Protein AF-0000000069086839 (afdb_homodimer)

Secondary structure (DSSP, 8-state):
----GGG-HHHHHHHHHHHHHHHHHHHTTT-HHHHHHHHHHHHHHHHHHHHHHHHTT---HHHHHHHHHHHHHHHHHHHHHHHHH-GGGHHHHHHHHHHHHHHHHHHHHHHHHHSSS------GGGSHHHHHHHH-HHHHHHHHHHHHHHHHHHHHHHH---SEETTEEHHHHHHHHHHHHHHHHHHHHHHHHHHHHHHHHHHHHHHHHHHHH-/----GGG-HHHHHHHHHHHHHHHHHHHTTT-HHHHHHHHHHHHHHHHHHHHHHHHTT---HHHHHHHHHHHHHHHHHHHHHHHHH-GGGHHHHHHHHHHHHHHHHHHHHHHHHHSSS------GGGSHHHHHHHH-HHHHHHHHHHHHHHHHHHHHHHH---SEETTEEHHHHHHHHHHHHHHHHHHHHHHHHHHHHHHHHHHHHHHHHHHHH-

Foldseek 3Di:
DPDDLCPQPLNVLLVQLLVLLVQLLVCLVPHLVSNVVSNVVSVVSLVVSVVSCVVVVSDDPVSVVSSVVSLLVSLLSLLVSVCVLCVVCNVVSVVLSCLSVLLVVLLVVLVVVQPDDDPPCPDLVVDVVVVVCVVDVVNVVLLSVLLSLLSSLSSVVSPPQDDDDPNGRPSVVSNVVSVVSNVVVSVVSVSSNVSSVVSVVVVVVVVVVVVVVD/DPDDLCPQPLNVLLVQLLVLLVQLLVCLVPHLVSNVVSNVVSVVSLVVSVVSCVVVVSDDPVSVVSSVVSLLVSLLSLLVSVCVLCVVCNVVSVVLSCLSVLLVVLLVVLVVVQPDDDPPCPDLVVDVVLVVCVVDVVNVVLLSVLLSLLSSLSSVVSPPQDDDDPNGRPSVVSNVVSVVSNVVVSVVSVSSNVSSVVSVVVVVVVVVVVVVVD

Sequence (428 aa):
MAENVFLFIPNIVDYLRVITAFVSFYYLPTDPWSASFWYLLSGFLDAIDGHLARMLDQSSKLGGMLDMLIDRCATMCLMAALCHFYPKYMLFFQFSMALDITSHWFHVQSSLMKGGESHKKLDLSANPVLRHYYHNRIILFIMCSANELFFCMLYLTYFTPGPTFLGVGIFQAILYVSAPLSFIKAGISVLQLIAACNNIAVIDQSDREARKAKMAENVFLFIPNIVDYLRVITAFVSFYYLPTDPWSASFWYLLSGFLDAIDGHLARMLDQSSKLGGMLDMLIDRCATMCLMAALCHFYPKYMLFFQFSMALDITSHWFHVQSSLMKGGESHKKLDLSANPVLRHYYHNRIILFIMCSANELFFCMLYLTYFTPGPTFLGVGIFQAILYVSAPLSFIKAGISVLQLIAACNNIAVIDQSDREARKAK

Organism: Magallana gigas (NCBI:txid29159)

Radius of gyration: 22.27 Å; Cα contacts (8 Å, |Δi|>4): 476; chains: 2; bounding box: 59×62×54 Å

Solvent-accessible surface area (backbone atoms only — not comparable to full-atom values): 21968 Å² total; per-residue (Å²): 128,85,75,59,66,80,69,32,65,33,37,48,38,49,54,50,24,54,54,31,37,51,55,10,52,65,24,54,88,79,33,62,65,62,14,48,51,29,39,49,47,21,54,52,39,53,59,47,23,57,52,43,16,64,75,66,71,56,73,42,64,51,46,53,50,50,52,55,47,49,55,52,41,51,53,40,41,52,38,24,52,41,23,42,77,38,57,91,50,29,56,58,41,42,49,51,44,41,46,54,53,50,18,51,50,40,38,54,52,37,56,57,64,51,75,45,88,75,74,84,70,74,53,63,61,72,39,67,66,54,33,52,43,70,67,33,64,65,58,41,47,50,36,54,50,25,36,51,45,24,57,52,25,55,56,46,39,73,80,40,42,52,67,69,54,96,85,40,20,49,34,47,52,53,25,62,64,16,42,62,42,29,53,49,45,51,52,51,38,51,52,43,30,52,42,20,50,51,45,34,39,52,51,40,49,52,53,52,54,55,61,68,73,104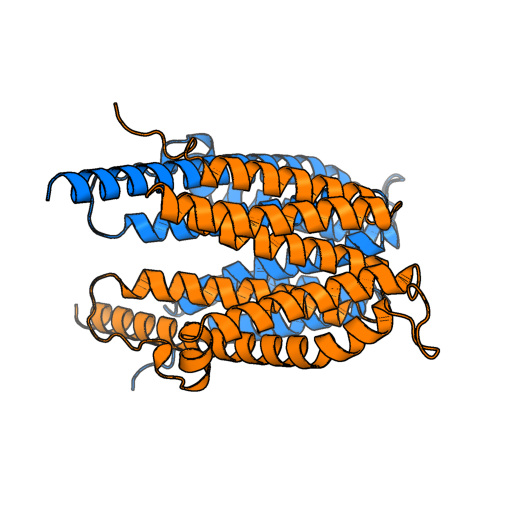,129,87,77,58,65,80,69,32,65,33,38,49,40,48,54,49,25,55,52,31,38,52,55,11,50,65,24,54,87,79,33,63,66,62,13,48,50,29,40,49,49,22,54,53,39,54,58,47,24,56,51,44,15,63,75,66,70,57,74,42,65,53,46,52,49,49,52,55,48,50,56,52,41,52,53,40,42,51,40,24,51,42,24,44,77,38,57,91,48,29,55,58,40,41,49,52,43,42,47,55,53,49,21,50,50,40,37,54,53,36,57,58,63,53,75,48,87,73,77,84,71,74,54,64,62,73,40,65,65,54,34,54,43,70,68,34,63,65,58,42,48,53,36,54,49,24,35,52,46,25,57,51,26,55,55,47,40,73,79,40,43,51,67,68,55,97,86,39,21,49,33,48,51,50,26,62,64,18,41,63,44,28,52,49,44,52,52,50,40,51,52,42,30,54,41,22,50,52,45,34,41,52,51,39,49,53,53,51,53,55,60,68,74,103

pLDDT: mean 90.42, std 11.8, range [40.47, 98.69]

Nearest PDB structures (foldseek):
  7drk-assembly1_B  TM=6.584E-01  e=2.102E-03  Staphylococcus aureus subsp. aureus N315
  4mnd-assembly1_A-2  TM=6.240E-01  e=7.499E-03  Archaeoglobus fulgidus
  4q7c-assembly1_B  TM=4.450E-01  e=1.450E-02  Archaeoglobus fulgidus DSM 4304
  4o6m-assembly1_A  TM=4.441E-01  e=3.549E-02  Archaeoglobus fulgidus DSM 4304
  4q7c-assembly1_A  TM=4.444E-01  e=8.287E-02  Archaeoglobus fulgidus DSM 4304

InterPro domains:
  IPR000462 CDP-alcohol phosphatidyltransferase [PF01066] (8-96)
  IPR014387 CDP-diacylglycerol-inositol 3-phosphatidyltransferase, eukaryote [PIRSF000848] (3-211)
  IPR043130 CDP-alcohol phosphatidyltransferase, transmembrane domain [G3DSA:1.20.120.1760] (5-177)
  IPR048254 CDP-alcohol phosphatidyltransferase, conserved site [PS00379] (49-71)

Structure (mmCIF, N/CA/C/O backbone):
data_AF-0000000069086839-model_v1
#
loop_
_entity.id
_entity.type
_entity.pdbx_description
1 polymer 'CDP-diacylglycerol--inositol 3-phosphatidyltransferase'
#
loop_
_atom_site.group_PDB
_atom_site.id
_atom_site.type_symbol
_atom_site.label_atom_id
_atom_site.label_alt_id
_atom_site.label_comp_id
_atom_site.label_asym_id
_atom_site.label_entity_id
_atom_site.label_seq_id
_atom_site.pdbx_PDB_ins_code
_atom_site.Cartn_x
_atom_site.Cartn_y
_atom_site.Cartn_z
_atom_site.occupancy
_atom_site.B_iso_or_equiv
_atom_site.auth_seq_id
_atom_site.auth_comp_id
_atom_site.auth_asym_id
_atom_site.auth_atom_id
_atom_site.pdbx_PDB_model_num
ATOM 1 N N . MET A 1 1 ? -15.445 10.07 32.031 1 46.34 1 MET A N 1
ATOM 2 C CA . MET A 1 1 ? -14.367 9.109 31.828 1 46.34 1 MET A CA 1
ATOM 3 C C . MET A 1 1 ? -13.859 9.195 30.391 1 46.34 1 MET A C 1
ATOM 5 O O . MET A 1 1 ? -14.648 9.391 29.453 1 46.34 1 MET A O 1
ATOM 9 N N . ALA A 1 2 ? -12.602 9.445 30.125 1 63.38 2 ALA A N 1
ATOM 10 C CA . ALA A 1 2 ? -12.047 9.727 28.812 1 63.38 2 ALA A CA 1
ATOM 11 C C . ALA A 1 2 ? -12.305 8.57 27.844 1 63.38 2 ALA A C 1
ATOM 13 O O . ALA A 1 2 ? -12.133 7.402 28.219 1 63.38 2 ALA A O 1
ATOM 14 N N . GLU A 1 3 ? -13.195 8.68 26.953 1 83.75 3 GLU A N 1
ATOM 15 C CA . GLU A 1 3 ? -13.562 7.648 26 1 83.75 3 GLU A CA 1
ATOM 16 C C . GLU A 1 3 ? -12.328 7.062 25.312 1 83.75 3 GLU A C 1
ATOM 18 O O . GLU A 1 3 ? -11.383 7.789 25 1 83.75 3 GLU A O 1
ATOM 23 N N . ASN A 1 4 ? -12.242 5.711 25.453 1 90.88 4 ASN A N 1
ATOM 24 C CA . ASN A 1 4 ? -11.156 5.004 24.781 1 90.88 4 ASN A CA 1
ATOM 25 C C . ASN A 1 4 ? -11.445 4.82 23.297 1 90.88 4 ASN A C 1
ATOM 27 O O . ASN A 1 4 ? -12.273 3.992 22.906 1 90.88 4 ASN A O 1
ATOM 31 N N . VAL A 1 5 ? -10.766 5.508 22.5 1 92.88 5 VAL A N 1
ATOM 32 C CA . VAL A 1 5 ? -10.992 5.539 21.062 1 92.88 5 VAL A CA 1
ATOM 33 C C . VAL A 1 5 ? -10.805 4.137 20.469 1 92.88 5 VAL A C 1
ATOM 35 O O . VAL A 1 5 ? -11.477 3.764 19.516 1 92.88 5 VAL A O 1
ATOM 38 N N . PHE A 1 6 ? -9.898 3.316 21.078 1 94.31 6 PHE A N 1
ATOM 39 C CA . PHE A 1 6 ? -9.609 1.971 20.594 1 94.31 6 PHE A CA 1
ATOM 40 C C . PHE A 1 6 ? -10.82 1.062 20.766 1 94.31 6 PHE A C 1
ATOM 42 O O . PHE A 1 6 ? -10.945 0.042 20.094 1 94.31 6 PHE A O 1
ATOM 49 N N . LEU A 1 7 ? -11.695 1.505 21.609 1 93.81 7 LEU A N 1
ATOM 50 C CA . LEU A 1 7 ? -12.828 0.643 21.922 1 93.81 7 LEU A CA 1
ATOM 51 C C . LEU A 1 7 ? -14.117 1.195 21.328 1 93.81 7 LEU A C 1
ATOM 53 O O . LEU A 1 7 ? -15.211 0.723 21.641 1 93.81 7 LEU A O 1
ATOM 57 N N . PHE A 1 8 ? -13.945 2.215 20.484 1 94.25 8 PHE A N 1
ATOM 58 C CA . PHE A 1 8 ? -15.109 2.65 19.719 1 94.25 8 PHE A CA 1
ATOM 59 C C . PHE A 1 8 ? -15.695 1.495 18.922 1 94.25 8 PHE A C 1
ATOM 61 O O . PHE A 1 8 ? -14.953 0.687 18.359 1 94.25 8 PHE A O 1
ATOM 68 N N . ILE A 1 9 ? -16.938 1.428 18.875 1 94.31 9 ILE A N 1
ATOM 69 C CA . ILE A 1 9 ? -17.641 0.322 18.234 1 94.31 9 ILE A CA 1
ATOM 70 C C . ILE A 1 9 ? -17.203 0.21 16.766 1 94.31 9 ILE A C 1
ATOM 72 O O . ILE A 1 9 ? -16.844 -0.877 16.297 1 94.31 9 ILE A O 1
ATOM 76 N N . PRO A 1 10 ? -17.172 1.264 15.961 1 95.06 10 PRO A N 1
ATOM 77 C CA . PRO A 1 10 ? -16.688 1.148 14.578 1 95.06 10 PRO A CA 1
ATOM 78 C C . PRO A 1 10 ? -15.273 0.585 14.492 1 95.06 10 PRO A C 1
ATOM 80 O O . PRO A 1 10 ? -14.953 -0.146 13.555 1 95.06 10 PRO A O 1
ATOM 83 N N . ASN A 1 11 ? -14.43 0.91 15.453 1 96.25 11 ASN A N 1
ATOM 84 C CA . ASN A 1 11 ? -13.07 0.386 15.445 1 96.25 11 ASN A CA 1
ATOM 85 C C . ASN A 1 11 ? -13.047 -1.112 15.734 1 96.25 11 ASN A C 1
ATOM 87 O O . ASN A 1 11 ? -12.25 -1.847 15.148 1 96.25 11 ASN A O 1
ATOM 91 N N . ILE A 1 12 ? -13.883 -1.535 16.625 1 96 12 ILE A N 1
ATOM 92 C CA . ILE A 1 12 ? -14 -2.961 16.906 1 96 12 ILE A CA 1
ATOM 93 C C . ILE A 1 12 ? -14.453 -3.705 15.656 1 96 12 ILE A C 1
ATOM 95 O O . ILE A 1 12 ? -13.953 -4.789 15.352 1 96 12 ILE A O 1
ATOM 99 N N . VAL A 1 13 ? -15.375 -3.127 14.945 1 96.56 13 VAL A N 1
ATOM 100 C CA . VAL A 1 13 ? -15.844 -3.709 13.688 1 96.56 13 VAL A CA 1
ATOM 101 C C . VAL A 1 13 ? -14.688 -3.793 12.695 1 96.56 13 VAL A C 1
ATOM 103 O O . VAL A 1 13 ? -14.555 -4.785 11.977 1 96.56 13 VAL A O 1
ATOM 106 N N . ASP A 1 14 ? -13.867 -2.801 12.664 1 97.19 14 ASP A N 1
ATOM 107 C CA . ASP A 1 14 ? -12.719 -2.795 11.766 1 97.19 14 ASP A CA 1
ATOM 108 C C . ASP A 1 14 ? -11.727 -3.902 12.125 1 97.19 14 ASP A C 1
ATOM 110 O O . ASP A 1 14 ? -11.148 -4.535 11.242 1 97.19 14 ASP A O 1
ATOM 114 N N . TYR A 1 15 ? -11.562 -4.125 13.523 1 97.5 15 TYR A N 1
ATOM 115 C CA . TYR A 1 15 ? -10.719 -5.238 13.93 1 97.5 15 TYR A CA 1
ATOM 116 C C . TYR A 1 15 ? -11.258 -6.562 13.406 1 97.5 15 TYR A C 1
ATOM 118 O O . TYR A 1 15 ? -10.492 -7.406 12.93 1 97.5 15 TYR A O 1
ATOM 126 N N . LEU A 1 16 ? -12.492 -6.68 13.461 1 97.5 16 LEU A N 1
ATOM 127 C CA . LEU A 1 16 ? -13.141 -7.887 12.953 1 97.5 16 LEU A CA 1
ATOM 128 C C . LEU A 1 16 ? -12.969 -8.008 11.445 1 97.5 16 LEU A C 1
ATOM 130 O O . LEU A 1 16 ? -12.797 -9.109 10.922 1 97.5 16 LEU A O 1
ATOM 134 N N . ARG A 1 17 ? -13.008 -6.859 10.75 1 98.06 17 ARG A N 1
ATOM 135 C CA . ARG A 1 17 ? -12.805 -6.852 9.312 1 98.06 17 ARG A CA 1
ATOM 136 C C . ARG A 1 17 ? -11.43 -7.391 8.945 1 98.06 17 ARG A C 1
ATOM 138 O O . ARG A 1 17 ? -11.281 -8.148 7.988 1 98.06 17 ARG A O 1
ATOM 145 N N . VAL A 1 18 ? -10.43 -7.031 9.719 1 98.12 18 VAL A N 1
ATOM 146 C CA . VAL A 1 18 ? -9.062 -7.492 9.477 1 98.12 18 VAL A CA 1
ATOM 147 C C . VAL A 1 18 ? -8.992 -9.008 9.656 1 98.12 18 VAL A C 1
ATOM 149 O O . VAL A 1 18 ? -8.422 -9.711 8.82 1 98.12 18 VAL A O 1
ATOM 152 N N . ILE A 1 19 ? -9.594 -9.5 10.688 1 98.19 19 ILE A N 1
ATOM 153 C CA . ILE A 1 19 ? -9.578 -10.93 10.992 1 98.19 19 ILE A CA 1
ATOM 154 C C . ILE A 1 19 ? -10.281 -11.695 9.875 1 98.19 19 ILE A C 1
ATOM 156 O O . ILE A 1 19 ? -9.734 -12.672 9.344 1 98.19 19 ILE A O 1
ATOM 160 N N . THR A 1 20 ? -11.469 -11.242 9.516 1 98.38 20 THR A N 1
ATOM 161 C CA . THR A 1 20 ? -12.234 -11.945 8.492 1 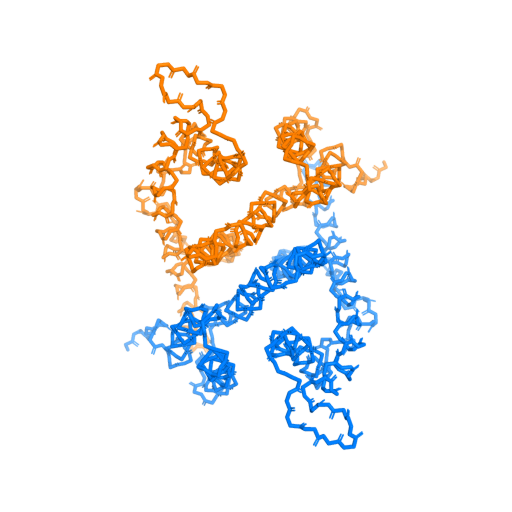98.38 20 THR A CA 1
ATOM 162 C C . THR A 1 20 ? -11.523 -11.883 7.145 1 98.38 20 THR A C 1
ATOM 164 O O . THR A 1 20 ? -11.57 -12.836 6.367 1 98.38 20 THR A O 1
ATOM 167 N N . ALA A 1 21 ? -10.867 -10.766 6.848 1 98.25 21 ALA A N 1
ATOM 168 C CA . ALA A 1 21 ? -10.109 -10.648 5.602 1 98.25 21 ALA A CA 1
ATOM 169 C C . ALA A 1 21 ? -8.984 -11.672 5.555 1 98.25 21 ALA A C 1
ATOM 171 O O . ALA A 1 21 ? -8.805 -12.359 4.547 1 98.25 21 ALA A O 1
ATOM 172 N N . PHE A 1 22 ? -8.266 -11.859 6.652 1 98.38 22 PHE A N 1
ATOM 173 C CA . PHE A 1 22 ? -7.129 -12.773 6.648 1 98.38 22 PHE A CA 1
ATOM 174 C C . PHE A 1 22 ? -7.602 -14.219 6.656 1 98.38 22 PHE A C 1
ATOM 176 O O . PHE A 1 22 ? -6.938 -15.094 6.094 1 98.38 22 PHE A O 1
ATOM 183 N N . VAL A 1 23 ? -8.75 -14.477 7.273 1 98.31 23 VAL A N 1
ATOM 184 C CA . VAL A 1 23 ? -9.336 -15.805 7.148 1 98.31 23 VAL A CA 1
ATOM 185 C C . VAL A 1 23 ? -9.664 -16.094 5.684 1 98.31 23 VAL A C 1
ATOM 187 O O . VAL A 1 23 ? -9.438 -17.203 5.191 1 98.31 23 VAL A O 1
ATOM 190 N N . SER A 1 24 ? -10.203 -15.086 5.043 1 98.5 24 SER A N 1
ATOM 191 C CA . SER A 1 24 ? -10.469 -15.227 3.617 1 98.5 24 SER A CA 1
ATOM 192 C C . SER A 1 24 ? -9.195 -15.547 2.844 1 98.5 24 SER A C 1
ATOM 194 O O . SER A 1 24 ? -9.18 -16.453 2.006 1 98.5 24 SER A O 1
ATOM 196 N N . PHE A 1 25 ? -8.141 -14.844 3.135 1 98.38 25 PHE A N 1
ATOM 197 C CA . PHE A 1 25 ? -6.879 -15.031 2.436 1 98.38 25 PHE A CA 1
ATOM 198 C C . PHE A 1 25 ? -6.348 -16.453 2.643 1 98.38 25 PHE A C 1
ATOM 200 O O . PHE A 1 25 ? -5.73 -17.016 1.742 1 98.38 25 PHE A O 1
ATOM 207 N N . TYR A 1 26 ? -6.57 -16.969 3.836 1 97.88 26 TYR A N 1
ATOM 208 C CA . TYR A 1 26 ? -6.148 -18.328 4.145 1 97.88 26 TYR A CA 1
ATOM 209 C C . TYR A 1 26 ? -6.793 -19.328 3.195 1 97.88 26 TYR A C 1
ATOM 211 O O . TYR A 1 26 ? -6.16 -20.312 2.787 1 97.88 26 TYR A O 1
ATOM 219 N N . TYR A 1 27 ? -7.973 -19.094 2.76 1 97.69 27 TYR A N 1
ATOM 220 C CA . TYR A 1 27 ? -8.742 -20.047 1.975 1 97.69 27 TYR A CA 1
ATOM 221 C C . TYR A 1 27 ? -8.609 -19.766 0.483 1 97.69 27 TYR A C 1
ATOM 223 O O . TYR A 1 27 ? -9.039 -20.562 -0.349 1 97.69 27 TYR A O 1
ATOM 231 N N . LEU A 1 28 ? -7.977 -18.703 0.09 1 96.81 28 LEU A N 1
ATOM 232 C CA . LEU A 1 28 ? -7.922 -18.266 -1.302 1 96.81 28 LEU A CA 1
ATOM 233 C C . LEU A 1 28 ? -7.355 -19.375 -2.191 1 96.81 28 LEU A C 1
ATOM 235 O O . LEU A 1 28 ? -7.93 -19.688 -3.24 1 96.81 28 LEU A O 1
ATOM 239 N N . PRO A 1 29 ? -6.277 -20.078 -1.732 1 95.19 29 PRO A N 1
ATOM 240 C CA . PRO A 1 29 ? -5.684 -21.062 -2.637 1 95.19 29 PRO A CA 1
ATOM 241 C C . PRO A 1 29 ? -6.453 -22.391 -2.658 1 95.19 29 PRO A C 1
ATOM 243 O O . PRO A 1 29 ? -6.324 -23.172 -3.605 1 95.19 29 PRO A O 1
ATOM 246 N N . THR A 1 30 ? -7.344 -22.703 -1.68 1 94.62 30 THR A N 1
ATOM 247 C CA . THR A 1 30 ? -7.828 -24.078 -1.533 1 94.62 30 THR A CA 1
ATOM 248 C C . THR A 1 30 ? -9.344 -24.125 -1.692 1 94.62 30 THR A C 1
ATOM 250 O O . THR A 1 30 ? -9.883 -25.094 -2.24 1 94.62 30 THR A O 1
ATOM 253 N N . ASP A 1 31 ? -10.031 -23.094 -1.165 1 97.31 31 ASP A N 1
ATOM 254 C CA . ASP A 1 31 ? -11.492 -23.141 -1.129 1 97.31 31 ASP A CA 1
ATOM 255 C C . ASP A 1 31 ? -12.094 -21.797 -1.527 1 97.31 31 ASP A C 1
ATOM 257 O O . ASP A 1 31 ? -12.289 -20.922 -0.679 1 97.31 31 ASP A O 1
ATOM 261 N N . PRO A 1 32 ? -12.492 -21.703 -2.82 1 96.56 32 PRO A N 1
ATOM 262 C CA . PRO A 1 32 ? -13 -20.422 -3.299 1 96.56 32 PRO A CA 1
ATOM 263 C C . PRO A 1 32 ? -14.305 -20 -2.627 1 96.56 32 PRO A C 1
ATOM 265 O O . PRO A 1 32 ? -14.578 -18.812 -2.488 1 96.56 32 PRO A O 1
ATOM 268 N N . TRP A 1 33 ? -15.125 -20.922 -2.201 1 96.75 33 TRP A N 1
ATOM 269 C CA . TRP A 1 33 ? -16.406 -20.594 -1.576 1 96.75 33 TRP A CA 1
ATOM 270 C C . TRP A 1 33 ? -16.203 -20.047 -0.173 1 96.75 33 TRP A C 1
ATOM 272 O O . TRP A 1 33 ? -16.766 -19 0.181 1 96.75 33 TRP A O 1
ATOM 282 N N . SER A 1 34 ? -15.367 -20.719 0.629 1 98.19 34 SER A N 1
ATOM 283 C CA . SER A 1 34 ? -15.047 -20.188 1.95 1 98.19 34 SER A CA 1
ATOM 284 C C . SER A 1 34 ? -14.336 -18.844 1.849 1 98.19 34 SER A C 1
ATOM 286 O O . SER A 1 34 ? -14.648 -17.922 2.6 1 98.19 34 SER A O 1
ATOM 288 N N . ALA A 1 35 ? -13.406 -18.766 0.875 1 98.12 35 ALA A N 1
ATOM 289 C CA . ALA A 1 35 ? -12.688 -17.5 0.663 1 98.12 35 ALA A CA 1
ATOM 290 C C . ALA A 1 35 ? -13.656 -16.375 0.335 1 98.12 35 ALA A C 1
ATOM 292 O O . ALA A 1 35 ? -13.562 -15.281 0.901 1 98.12 35 ALA A O 1
ATOM 293 N N . SER A 1 36 ? -14.617 -16.672 -0.572 1 97.44 36 SER A N 1
ATOM 294 C CA . SER A 1 36 ? -15.586 -15.656 -0.983 1 97.44 36 SER A CA 1
ATOM 295 C C . SER A 1 36 ? -16.484 -15.258 0.175 1 97.44 36 SER A C 1
ATOM 297 O O . SER A 1 36 ? -16.797 -14.078 0.351 1 97.44 36 SER A O 1
ATOM 299 N N . PHE A 1 37 ? -16.906 -16.188 0.942 1 97.94 37 PHE A N 1
ATOM 300 C CA . PHE A 1 37 ? -17.781 -15.922 2.074 1 97.94 37 PHE A CA 1
ATOM 301 C C . PHE A 1 37 ? -17.125 -14.969 3.059 1 97.94 37 PHE A C 1
ATOM 303 O O . PHE A 1 37 ? -17.703 -13.938 3.418 1 97.94 37 PHE A O 1
ATOM 310 N N . TRP A 1 38 ? -15.93 -15.305 3.469 1 98.38 38 TRP A N 1
ATOM 311 C CA . TRP A 1 38 ? -15.227 -14.5 4.465 1 98.38 38 TRP A CA 1
ATOM 312 C C . TRP A 1 38 ? -14.844 -13.141 3.893 1 98.38 38 TRP A C 1
ATOM 314 O O . TRP A 1 38 ? -14.844 -12.133 4.609 1 98.38 38 TRP A O 1
ATOM 324 N N . TYR A 1 39 ? -14.492 -13.094 2.609 1 98.25 39 TYR A N 1
ATOM 325 C CA . TYR A 1 39 ? -14.164 -11.82 1.966 1 98.25 39 TYR A CA 1
ATOM 326 C C . TYR A 1 39 ? -15.375 -10.898 1.929 1 98.25 39 TYR A C 1
ATOM 328 O O . TYR A 1 39 ? -15.266 -9.711 2.217 1 98.25 39 TYR A O 1
ATOM 336 N N . LEU A 1 40 ? -16.547 -11.469 1.545 1 95.69 40 LEU A N 1
ATOM 337 C CA . LEU A 1 40 ? -17.797 -10.711 1.496 1 95.69 40 LEU A CA 1
ATOM 338 C C . LEU A 1 40 ? -18.188 -10.234 2.889 1 95.69 40 LEU A C 1
ATOM 340 O O . LEU A 1 40 ? -18.688 -9.117 3.051 1 95.69 40 LEU A O 1
ATOM 344 N N . LEU A 1 41 ? -18 -11.102 3.824 1 97.12 41 LEU A N 1
ATOM 345 C CA . LEU A 1 41 ? -18.281 -10.719 5.203 1 97.12 41 LEU A CA 1
ATOM 346 C C . LEU A 1 41 ? -17.438 -9.523 5.625 1 97.12 41 LEU A C 1
ATOM 348 O O . LEU A 1 41 ? -17.953 -8.594 6.25 1 97.12 41 LEU A O 1
ATOM 352 N N . SER A 1 42 ? -16.172 -9.539 5.316 1 97.19 42 SER A N 1
ATOM 353 C CA . SER A 1 42 ? -15.297 -8.406 5.617 1 97.19 42 SER A CA 1
ATOM 354 C C . SER A 1 42 ? -15.797 -7.129 4.953 1 97.19 42 SER A C 1
ATOM 356 O O . SER A 1 42 ? -15.797 -6.062 5.574 1 97.19 42 SER A O 1
ATOM 358 N N . GLY A 1 43 ? -16.25 -7.27 3.707 1 93.62 43 GLY A N 1
ATOM 359 C CA . GLY A 1 43 ? -16.797 -6.129 2.992 1 93.62 43 GLY A CA 1
ATOM 360 C C . GLY A 1 43 ? -18.094 -5.621 3.59 1 93.62 43 GLY A C 1
ATOM 361 O O . GLY A 1 43 ? -18.344 -4.414 3.627 1 93.62 43 GLY A O 1
ATOM 362 N N . PHE A 1 44 ? -18.922 -6.508 4.027 1 93.56 44 PHE A N 1
ATOM 363 C CA . PHE A 1 44 ? -20.188 -6.148 4.66 1 93.56 44 PHE A CA 1
ATOM 364 C C . PHE A 1 44 ? -19.953 -5.395 5.961 1 93.56 44 PHE A C 1
ATOM 366 O O . PHE A 1 44 ? -20.656 -4.422 6.262 1 93.56 44 PHE A O 1
ATOM 373 N N . LEU A 1 45 ? -18.969 -5.859 6.668 1 94.81 45 LEU A N 1
ATOM 374 C CA . LEU A 1 45 ? -18.609 -5.203 7.922 1 94.81 45 LEU A CA 1
ATOM 375 C C . LEU A 1 45 ? -18.141 -3.773 7.668 1 94.81 45 LEU A C 1
ATOM 377 O O . LEU A 1 45 ? -18.266 -2.908 8.539 1 94.81 45 LEU A O 1
ATOM 381 N N . ASP A 1 46 ? -17.547 -3.512 6.508 1 93.38 46 ASP A N 1
ATOM 382 C CA . ASP A 1 46 ? -17.125 -2.174 6.109 1 93.38 46 ASP A CA 1
ATOM 383 C C . ASP A 1 46 ? -18.312 -1.207 6.078 1 93.38 46 ASP A C 1
ATOM 385 O O . ASP A 1 46 ? -18.203 -0.084 6.574 1 93.38 46 ASP A O 1
ATOM 389 N N . ALA A 1 47 ? -19.453 -1.634 5.527 1 87.88 47 ALA A N 1
ATOM 390 C CA . ALA A 1 47 ? -20.656 -0.809 5.453 1 87.88 47 ALA A CA 1
ATOM 391 C C . ALA A 1 47 ? -21.219 -0.532 6.84 1 87.88 47 ALA A C 1
ATOM 393 O O . ALA A 1 47 ? -21.688 0.573 7.117 1 87.88 47 ALA A O 1
ATOM 394 N N . ILE A 1 48 ? -21.031 -1.444 7.68 1 91.25 48 ILE A N 1
ATOM 395 C CA . ILE A 1 48 ? -21.594 -1.356 9.023 1 91.25 48 ILE A CA 1
ATOM 396 C C . ILE A 1 48 ? -20.781 -0.376 9.859 1 91.25 48 ILE A C 1
ATOM 398 O O . ILE A 1 48 ? -21.328 0.452 10.586 1 91.25 48 ILE A O 1
ATOM 402 N N . ASP A 1 49 ? -19.5 -0.5 9.766 1 91.31 49 ASP A N 1
ATOM 403 C CA . ASP A 1 49 ? -18.656 0.353 10.609 1 91.31 49 ASP A CA 1
ATOM 404 C C . ASP A 1 49 ? -18.859 1.828 10.266 1 91.31 49 ASP A C 1
ATOM 406 O O . ASP A 1 49 ? -18.875 2.678 11.164 1 91.31 49 ASP A O 1
ATOM 410 N N . GLY A 1 50 ? -19.031 2.135 8.984 1 87.19 50 GLY A N 1
ATOM 411 C CA . GLY A 1 50 ? -19.312 3.508 8.602 1 87.19 50 GLY A CA 1
ATOM 412 C C . GLY A 1 50 ? -20.641 4.02 9.148 1 87.19 50 GLY A C 1
ATOM 413 O O . GLY A 1 50 ? -20.719 5.145 9.648 1 87.19 50 GLY A O 1
ATOM 414 N N . HIS A 1 51 ? -21.594 3.184 9.062 1 89.69 51 HIS A N 1
ATOM 415 C CA . HIS A 1 51 ? -22.906 3.551 9.57 1 89.69 51 HIS A CA 1
ATOM 416 C C . HIS A 1 51 ? -22.891 3.742 11.086 1 89.69 51 HIS A C 1
ATOM 418 O O . HIS A 1 51 ? -23.422 4.723 11.602 1 89.69 51 HIS A O 1
ATOM 424 N N . LEU A 1 52 ? -22.203 2.885 11.773 1 90.5 52 LEU A N 1
ATOM 425 C CA . LEU A 1 52 ? -22.125 2.938 13.234 1 90.5 52 LEU A CA 1
ATOM 426 C C . LEU A 1 52 ? -21.344 4.168 13.688 1 90.5 52 LEU A C 1
ATOM 428 O O . LEU A 1 52 ? -21.688 4.781 14.703 1 90.5 52 LEU A O 1
ATOM 432 N N . ALA A 1 53 ? -20.312 4.547 12.969 1 90.62 53 ALA A N 1
ATOM 433 C CA . ALA A 1 53 ? -19.516 5.715 13.32 1 90.62 53 ALA A CA 1
ATOM 434 C C . ALA A 1 53 ? -20.359 6.984 13.312 1 90.62 53 ALA A C 1
ATOM 436 O O . ALA A 1 53 ? -20.25 7.812 14.219 1 90.62 53 ALA A O 1
ATOM 437 N N . ARG A 1 54 ? -21.266 7.078 12.375 1 89.5 54 ARG A N 1
ATOM 438 C CA . ARG A 1 54 ? -22.109 8.25 12.234 1 89.5 54 ARG A CA 1
ATOM 439 C C . ARG A 1 54 ? -23.266 8.219 13.242 1 89.5 54 ARG A C 1
ATOM 441 O O . ARG A 1 54 ? -23.578 9.227 13.875 1 89.5 54 ARG A O 1
ATOM 448 N N . MET A 1 55 ? -23.828 7.086 13.414 1 92.88 55 MET A N 1
ATOM 449 C CA . MET A 1 55 ? -24.984 6.93 14.289 1 92.88 55 MET A CA 1
ATOM 450 C C . MET A 1 55 ? -24.609 7.156 15.75 1 92.88 55 MET A C 1
ATOM 452 O O . MET A 1 55 ? -25.375 7.754 16.5 1 92.88 55 MET A O 1
ATOM 456 N N . LEU A 1 56 ? -23.391 6.746 16.172 1 94.12 56 LEU A N 1
ATOM 457 C CA . LEU A 1 56 ? -22.969 6.801 17.562 1 94.12 56 LEU A CA 1
ATOM 458 C C . LEU A 1 56 ? -22.078 8.008 17.828 1 94.12 56 LEU A C 1
ATOM 460 O O . LEU A 1 56 ? -21.516 8.148 18.922 1 94.12 56 LEU A O 1
ATOM 464 N N . ASP A 1 57 ? -21.875 8.805 16.812 1 92.19 57 ASP A N 1
ATOM 465 C CA . ASP A 1 57 ? -20.984 9.961 16.906 1 92.19 57 ASP A CA 1
ATOM 466 C C . ASP A 1 57 ? -19.594 9.531 17.344 1 92.19 57 ASP A C 1
ATOM 468 O O . ASP A 1 57 ? -19.031 10.102 18.297 1 92.19 57 ASP A O 1
ATOM 472 N N . GLN A 1 58 ? -19.141 8.469 16.797 1 93.88 58 GLN A N 1
ATOM 473 C CA . GLN A 1 58 ? -17.844 7.914 17.125 1 93.88 58 GLN A CA 1
ATOM 474 C C . GLN A 1 58 ? -16.891 7.988 15.93 1 93.88 58 GLN A C 1
ATOM 476 O O . GLN A 1 58 ? -16.094 7.074 15.711 1 93.88 58 GLN A O 1
ATOM 481 N N . SER A 1 59 ? -17.094 9.008 15.109 1 92.19 59 SER A N 1
ATOM 482 C CA . SER A 1 59 ? -16.141 9.234 14.023 1 92.19 59 SER A CA 1
ATOM 483 C C . SER A 1 59 ? -14.789 9.695 14.555 1 92.19 59 SER A C 1
ATOM 485 O O . SER A 1 59 ? -14.719 10.562 15.43 1 92.19 59 SER A O 1
ATOM 487 N N . SER A 1 60 ? -13.734 9.023 14.18 1 93.81 60 SER A N 1
ATOM 488 C CA . SER A 1 60 ? -12.375 9.344 14.617 1 93.81 60 SER A CA 1
ATOM 489 C C . SER A 1 60 ? -11.383 9.25 13.469 1 93.81 60 SER A C 1
ATOM 491 O O . SER A 1 60 ? -11.664 8.617 12.445 1 93.81 60 SER A O 1
ATOM 493 N N . LYS A 1 61 ? -10.297 9.898 13.578 1 94.12 61 LYS A N 1
ATOM 494 C CA . LYS A 1 61 ? -9.219 9.805 12.594 1 94.12 61 LYS A CA 1
ATOM 495 C C . LYS A 1 61 ? -8.648 8.391 12.539 1 94.12 61 LYS A C 1
ATOM 497 O O . LYS A 1 61 ? -8.359 7.879 11.453 1 94.12 61 LYS A O 1
ATOM 502 N N . LEU A 1 62 ? -8.516 7.785 13.688 1 95.25 62 LEU A N 1
ATOM 503 C CA . LEU A 1 62 ? -8.008 6.418 13.758 1 95.25 62 LEU A CA 1
ATOM 504 C C . LEU A 1 62 ? -8.914 5.465 12.992 1 95.25 62 LEU A C 1
ATOM 506 O O . LEU A 1 62 ? -8.438 4.68 12.164 1 95.25 62 LEU A O 1
ATOM 510 N N . GLY A 1 63 ? -10.172 5.562 13.281 1 95.31 63 GLY A N 1
ATOM 511 C CA . GLY A 1 63 ? -11.117 4.699 12.594 1 95.31 63 GLY A CA 1
ATOM 512 C C . GLY A 1 63 ? -11.141 4.914 11.094 1 95.31 63 GLY A C 1
ATOM 513 O O . GLY A 1 63 ? -11.234 3.953 10.328 1 95.31 63 GLY A O 1
ATOM 514 N N . GLY A 1 64 ? -11.094 6.164 10.672 1 94.44 64 GLY A N 1
ATOM 515 C CA . GLY A 1 64 ? -11.047 6.48 9.258 1 94.44 64 GLY A CA 1
ATOM 516 C C . GLY A 1 64 ? -9.828 5.902 8.555 1 94.44 64 GLY A C 1
ATOM 517 O O . GLY A 1 64 ? -9.938 5.379 7.445 1 94.44 64 GLY A O 1
ATOM 518 N N . MET A 1 65 ? -8.727 5.961 9.195 1 95.25 65 MET A N 1
ATOM 519 C CA . MET A 1 65 ? -7.488 5.438 8.617 1 95.25 65 MET A CA 1
ATOM 520 C C . MET A 1 65 ? -7.52 3.916 8.555 1 95.25 65 MET A C 1
ATOM 522 O O . MET A 1 65 ? -7.102 3.322 7.559 1 95.25 65 MET A O 1
ATOM 526 N N . LEU A 1 66 ? -7.98 3.354 9.625 1 96.12 66 LEU A N 1
ATOM 527 C CA . LEU A 1 66 ? -8.117 1.9 9.648 1 96.12 66 LEU A CA 1
ATOM 528 C C . LEU A 1 66 ? -9 1.417 8.508 1 96.12 66 LEU A C 1
ATOM 530 O O . LEU A 1 66 ? -8.617 0.516 7.758 1 96.12 66 LEU A O 1
ATOM 534 N N . ASP A 1 67 ? -10.109 2.082 8.43 1 95.06 67 ASP A N 1
ATOM 535 C CA . ASP A 1 67 ? -11.078 1.721 7.395 1 95.06 67 ASP A CA 1
ATOM 536 C C . ASP A 1 67 ? -10.453 1.832 6.004 1 95.06 67 ASP A C 1
ATOM 538 O O . ASP A 1 67 ? -10.531 0.894 5.207 1 95.06 67 ASP A O 1
ATOM 542 N N . MET A 1 68 ? -9.828 2.873 5.727 1 95.12 68 MET A N 1
ATOM 543 C CA . MET A 1 68 ? -9.227 3.145 4.422 1 95.12 68 MET A CA 1
ATOM 544 C C . MET A 1 68 ? -8.148 2.115 4.098 1 95.12 68 MET A C 1
ATOM 546 O O . MET A 1 68 ? -8.094 1.599 2.98 1 95.12 68 MET A O 1
ATOM 550 N N . LEU A 1 69 ? -7.324 1.743 5.035 1 97.44 69 LEU A N 1
ATOM 551 C CA . LEU A 1 69 ? -6.195 0.851 4.789 1 97.44 69 LEU A CA 1
ATOM 552 C C . LEU A 1 69 ? -6.66 -0.596 4.68 1 97.44 69 LEU A C 1
ATOM 554 O O . LEU A 1 69 ? -6.098 -1.377 3.908 1 97.44 69 LEU A O 1
ATOM 558 N N . ILE A 1 70 ? -7.668 -0.952 5.457 1 97.44 70 ILE A N 1
ATOM 559 C CA . ILE A 1 70 ? -8.203 -2.303 5.352 1 97.44 70 ILE A CA 1
ATOM 560 C C . ILE A 1 70 ? -8.734 -2.539 3.939 1 97.44 70 ILE A C 1
ATOM 562 O O . ILE A 1 70 ? -8.477 -3.586 3.34 1 97.44 70 ILE A O 1
ATOM 566 N N . ASP A 1 71 ? -9.453 -1.53 3.424 1 95.94 71 ASP A N 1
ATOM 567 C CA . ASP A 1 71 ? -9.984 -1.641 2.068 1 95.94 71 ASP A CA 1
ATOM 568 C C . ASP A 1 71 ? -8.859 -1.857 1.056 1 95.94 71 ASP A C 1
ATOM 570 O O . ASP A 1 71 ? -8.938 -2.76 0.22 1 95.94 71 ASP A O 1
ATOM 574 N N . ARG A 1 72 ? -7.828 -1.124 1.156 1 96.81 72 ARG A N 1
ATOM 575 C CA . ARG A 1 72 ? -6.727 -1.169 0.202 1 96.81 72 ARG A CA 1
ATOM 576 C C . ARG A 1 72 ? -5.91 -2.447 0.367 1 96.81 72 ARG A C 1
ATOM 578 O O . ARG A 1 72 ? -5.512 -3.066 -0.621 1 96.81 72 ARG A O 1
ATOM 585 N N . CYS A 1 73 ? -5.66 -2.875 1.581 1 97.94 73 CYS A N 1
ATOM 586 C CA . CYS A 1 73 ? -4.887 -4.086 1.827 1 97.94 73 CYS A CA 1
ATOM 587 C C . CYS A 1 73 ? -5.66 -5.324 1.381 1 97.94 73 CYS A C 1
ATOM 589 O O . CYS A 1 73 ? -5.066 -6.285 0.883 1 97.94 73 CYS A O 1
ATOM 591 N N . ALA A 1 74 ? -6.988 -5.301 1.617 1 97.94 74 ALA A N 1
ATOM 592 C CA . ALA A 1 74 ? -7.793 -6.438 1.186 1 97.94 74 ALA A CA 1
ATOM 593 C C . ALA A 1 74 ? -7.699 -6.633 -0.325 1 97.94 74 ALA A C 1
ATOM 595 O O . ALA A 1 74 ? -7.426 -7.738 -0.798 1 97.94 74 ALA A O 1
ATOM 596 N N . THR A 1 75 ? -7.918 -5.578 -1.049 1 97.81 75 THR A N 1
ATOM 597 C CA . THR A 1 75 ? -7.848 -5.648 -2.504 1 97.81 75 THR A CA 1
ATOM 598 C C . THR A 1 75 ? -6.438 -6 -2.963 1 97.81 75 THR A C 1
ATOM 600 O O . THR A 1 75 ? -6.258 -6.809 -3.877 1 97.81 75 THR A O 1
ATOM 603 N N . MET A 1 76 ? -5.441 -5.473 -2.328 1 98.56 76 MET A N 1
ATOM 604 C CA . MET A 1 76 ? -4.039 -5.746 -2.635 1 98.56 76 MET A CA 1
ATOM 605 C C . MET A 1 76 ? -3.725 -7.23 -2.473 1 98.56 76 MET A C 1
ATOM 607 O O . MET A 1 76 ? -3.119 -7.84 -3.355 1 98.56 76 MET A O 1
ATOM 611 N N . CYS A 1 77 ? -4.137 -7.77 -1.36 1 98.69 77 CYS A N 1
ATOM 612 C CA . CYS A 1 77 ? -3.854 -9.172 -1.075 1 98.69 77 CYS A CA 1
ATOM 613 C C . CYS A 1 77 ? -4.613 -10.086 -2.027 1 98.69 77 CYS A C 1
ATOM 615 O O . CYS A 1 77 ? -4.121 -11.148 -2.4 1 98.69 77 CYS A O 1
ATOM 617 N N . LEU A 1 78 ? -5.84 -9.664 -2.385 1 98.56 78 LEU A N 1
ATOM 618 C CA . LEU A 1 78 ? -6.574 -10.414 -3.4 1 98.56 78 LEU A CA 1
ATOM 619 C C . LEU A 1 78 ? -5.82 -10.406 -4.727 1 98.56 78 LEU A C 1
ATOM 621 O O . LEU A 1 78 ? -5.668 -11.453 -5.363 1 98.56 78 LEU A O 1
ATOM 625 N N . MET A 1 79 ? -5.316 -9.281 -5.137 1 98.62 79 MET A N 1
ATOM 626 C CA . MET A 1 79 ? -4.582 -9.18 -6.391 1 98.62 79 MET A CA 1
ATOM 627 C C . MET A 1 79 ? -3.283 -9.977 -6.328 1 98.62 79 MET A C 1
ATOM 629 O O . MET A 1 79 ? -2.838 -10.523 -7.34 1 98.62 79 MET A O 1
ATOM 633 N N . ALA A 1 80 ? -2.686 -10.008 -5.145 1 98.69 80 ALA A N 1
ATOM 634 C CA . ALA A 1 80 ? -1.495 -10.836 -4.973 1 98.69 80 ALA A CA 1
ATOM 635 C C . ALA A 1 80 ? -1.81 -12.312 -5.23 1 98.69 80 ALA A C 1
ATOM 637 O O . ALA A 1 80 ? -1.015 -13.023 -5.852 1 98.69 80 ALA A O 1
ATOM 638 N N . ALA A 1 81 ? -2.949 -12.742 -4.766 1 98.62 81 ALA A N 1
ATOM 639 C CA . ALA A 1 81 ? -3.377 -14.109 -5.031 1 98.62 81 ALA A CA 1
ATOM 640 C C . ALA A 1 81 ? -3.631 -14.328 -6.52 1 98.62 81 ALA A C 1
ATOM 642 O O . ALA A 1 81 ? -3.34 -15.398 -7.059 1 98.62 81 ALA A O 1
ATOM 643 N N . LEU A 1 82 ? -4.164 -13.32 -7.156 1 98.56 82 LEU A N 1
ATOM 644 C CA . LEU A 1 82 ? -4.465 -13.422 -8.578 1 98.56 82 LEU A CA 1
ATOM 645 C C . LEU A 1 82 ? -3.184 -13.57 -9.398 1 98.56 82 LEU A C 1
ATOM 647 O O . LEU A 1 82 ? -3.197 -14.164 -10.477 1 98.56 82 LEU A O 1
ATOM 651 N N . CYS A 1 83 ? -2.055 -13.031 -8.867 1 98.25 83 CYS A N 1
ATOM 652 C CA . CYS A 1 83 ? -0.766 -13.258 -9.508 1 98.25 83 CYS A CA 1
ATOM 653 C C . CYS A 1 83 ? -0.444 -14.742 -9.586 1 98.25 83 CYS A C 1
ATOM 655 O O . CYS A 1 83 ? 0.23 -15.188 -10.516 1 98.25 83 CYS A O 1
ATOM 657 N N . HIS A 1 84 ? -0.914 -15.469 -8.586 1 97.81 84 HIS A N 1
ATOM 658 C CA . HIS A 1 84 ? -0.72 -16.922 -8.57 1 97.81 84 HIS A CA 1
ATOM 659 C C . HIS A 1 84 ? -1.609 -17.609 -9.602 1 97.81 84 HIS A C 1
ATOM 661 O O . HIS A 1 84 ? -1.15 -18.484 -10.336 1 97.81 84 HIS A O 1
ATOM 667 N N . PHE A 1 85 ? -2.838 -17.156 -9.703 1 97.56 85 PHE A N 1
ATOM 668 C CA . PHE A 1 85 ? -3.82 -17.844 -10.547 1 97.56 85 PHE A CA 1
ATOM 669 C C . PHE A 1 85 ? -3.658 -17.422 -12 1 97.56 85 PHE A C 1
ATOM 671 O O . PHE A 1 85 ? -3.93 -18.219 -12.914 1 97.56 85 PHE A O 1
ATOM 678 N N . TYR A 1 86 ? -3.281 -16.172 -12.258 1 97.5 86 TYR A N 1
ATOM 679 C CA . TYR A 1 86 ? -3.086 -15.648 -13.602 1 97.5 86 TYR A CA 1
ATOM 680 C C . TYR A 1 86 ? -1.675 -15.094 -13.781 1 97.5 86 TYR A C 1
ATOM 682 O O . TYR A 1 86 ? -1.491 -13.898 -13.984 1 97.5 86 TYR A O 1
ATOM 690 N N . PRO A 1 87 ? -0.707 -15.984 -13.906 1 96.38 87 PRO A N 1
ATOM 691 C CA . PRO A 1 87 ? 0.68 -15.516 -13.977 1 96.38 87 PRO A CA 1
ATOM 692 C C . PRO A 1 87 ? 0.973 -14.719 -15.242 1 96.38 87 PRO A C 1
ATOM 694 O O . PRO A 1 87 ? 1.854 -13.852 -15.242 1 96.38 87 PRO A O 1
ATOM 697 N N . LYS A 1 88 ? 0.251 -14.945 -16.297 1 96.69 88 LYS A N 1
ATOM 698 C CA . LYS A 1 88 ? 0.441 -14.219 -17.547 1 96.69 88 LYS A CA 1
ATOM 699 C C . LYS A 1 88 ? 0.13 -12.734 -17.375 1 96.69 88 LYS A C 1
ATOM 701 O O . LYS A 1 88 ? 0.693 -11.891 -18.078 1 96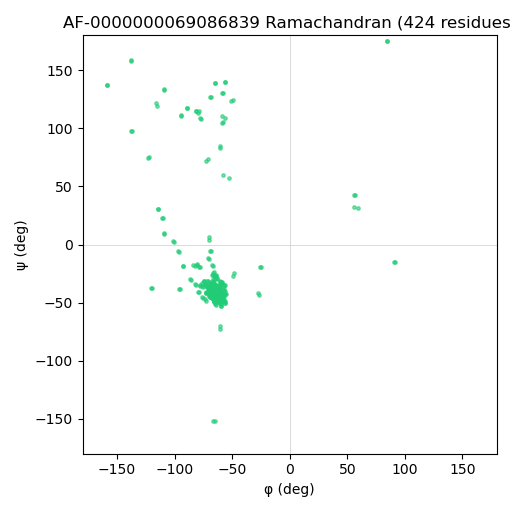.69 88 LYS A O 1
ATOM 706 N N . TYR A 1 89 ? -0.751 -12.398 -16.391 1 97.75 89 TYR A N 1
ATOM 707 C CA . TYR A 1 89 ? -1.188 -11.023 -16.188 1 97.75 89 TYR A CA 1
ATOM 708 C C . TYR A 1 89 ? -0.62 -10.461 -14.883 1 97.75 89 TYR A C 1
ATOM 710 O O . TYR A 1 89 ? -1.185 -9.539 -14.305 1 97.75 89 TYR A O 1
ATOM 718 N N . MET A 1 90 ? 0.456 -11.055 -14.453 1 98.19 90 MET A N 1
ATOM 719 C CA . MET A 1 90 ? 1.078 -10.656 -13.195 1 98.19 90 MET A CA 1
ATOM 720 C C . MET A 1 90 ? 1.439 -9.18 -13.203 1 98.19 90 MET A C 1
ATOM 722 O O . MET A 1 90 ? 1.182 -8.461 -12.234 1 98.19 90 MET A O 1
ATOM 726 N N . LEU A 1 91 ? 1.976 -8.734 -14.32 1 98.31 91 LEU A N 1
ATOM 727 C CA . LEU A 1 91 ? 2.391 -7.34 -14.438 1 98.31 91 LEU A CA 1
ATOM 728 C C . LEU A 1 91 ? 1.195 -6.402 -14.281 1 98.31 91 LEU A C 1
ATOM 730 O O . LEU A 1 91 ? 1.309 -5.344 -13.664 1 98.31 91 LEU A O 1
ATOM 734 N N . PHE A 1 92 ? 0.066 -6.797 -14.805 1 98.12 92 PHE A N 1
ATOM 735 C CA . PHE A 1 92 ? -1.158 -6.012 -14.711 1 98.12 92 PHE A CA 1
ATOM 736 C C . PHE A 1 92 ? -1.585 -5.852 -13.258 1 98.12 92 PHE A C 1
ATOM 738 O O . PHE A 1 92 ? -1.916 -4.746 -12.82 1 98.12 92 PHE A O 1
ATOM 745 N N . PHE A 1 93 ? -1.576 -6.949 -12.5 1 98.56 93 PHE A N 1
ATOM 746 C CA . PHE A 1 93 ? -1.983 -6.906 -11.102 1 98.56 93 PHE A CA 1
ATOM 747 C C . PHE A 1 93 ? -1 -6.086 -10.273 1 98.56 93 PHE A C 1
ATOM 749 O O . PHE A 1 93 ? -1.407 -5.305 -9.414 1 98.56 93 PHE A O 1
ATOM 756 N N . GLN A 1 94 ? 0.281 -6.266 -10.562 1 98.62 94 GLN A N 1
ATOM 757 C CA . GLN A 1 94 ? 1.309 -5.5 -9.867 1 98.62 94 GLN A CA 1
ATOM 758 C C . GLN A 1 94 ? 1.146 -4.004 -10.109 1 98.62 94 GLN A C 1
ATOM 760 O O . GLN A 1 94 ? 1.249 -3.201 -9.18 1 98.62 94 GLN A O 1
ATOM 765 N N . PHE A 1 95 ? 0.873 -3.625 -11.328 1 98.44 95 PHE A N 1
ATOM 766 C CA . PHE A 1 95 ? 0.647 -2.223 -11.664 1 98.44 95 PHE A CA 1
ATOM 767 C C . PHE A 1 95 ? -0.59 -1.689 -10.953 1 98.44 95 PHE A C 1
ATOM 769 O O . PHE A 1 95 ? -0.564 -0.593 -10.391 1 98.44 95 PHE A O 1
ATOM 776 N N . SER A 1 96 ? -1.644 -2.451 -10.992 1 98.38 96 SER A N 1
ATOM 777 C CA . SER A 1 96 ? -2.895 -2.045 -10.359 1 98.38 96 SER A CA 1
ATOM 778 C C . SER A 1 96 ? -2.713 -1.844 -8.859 1 98.38 96 SER A C 1
ATOM 780 O O . SER A 1 96 ? -3.203 -0.863 -8.297 1 98.38 96 SER A O 1
ATOM 782 N N . MET A 1 97 ? -1.992 -2.74 -8.203 1 98.5 97 MET A N 1
ATOM 783 C CA . MET A 1 97 ? -1.707 -2.633 -6.773 1 98.5 97 MET A CA 1
ATOM 784 C C . MET A 1 97 ? -0.907 -1.37 -6.473 1 98.5 97 MET A C 1
ATOM 786 O O . MET A 1 97 ? -1.263 -0.604 -5.574 1 98.5 97 MET A O 1
ATOM 790 N N . ALA A 1 98 ? 0.133 -1.175 -7.25 1 98.5 98 ALA A N 1
ATOM 791 C CA . ALA A 1 98 ? 1.011 -0.026 -7.039 1 98.5 98 ALA A CA 1
ATOM 792 C C . ALA A 1 98 ? 0.259 1.284 -7.25 1 98.5 98 ALA A C 1
ATOM 794 O O . ALA A 1 98 ? 0.416 2.23 -6.477 1 98.5 98 ALA A O 1
ATOM 795 N N . LEU A 1 99 ? -0.552 1.316 -8.266 1 98.12 99 LEU A N 1
ATOM 796 C CA . LEU A 1 99 ? -1.317 2.521 -8.57 1 98.12 99 LEU A CA 1
ATOM 797 C C . LEU A 1 99 ? -2.301 2.838 -7.449 1 98.12 99 LEU A C 1
ATOM 799 O O . LEU A 1 99 ? -2.41 3.99 -7.023 1 98.12 99 LEU A O 1
ATOM 803 N N . ASP A 1 100 ? -2.986 1.866 -6.98 1 97.56 100 ASP A N 1
ATOM 804 C CA . ASP A 1 100 ? -3.986 2.066 -5.934 1 97.56 100 ASP A CA 1
ATOM 805 C C . ASP A 1 100 ? -3.346 2.604 -4.656 1 97.56 100 ASP A C 1
ATOM 807 O O . ASP A 1 100 ? -3.795 3.611 -4.109 1 97.56 100 ASP A O 1
ATOM 811 N N . ILE A 1 101 ? -2.26 1.98 -4.223 1 98.19 101 ILE A N 1
ATOM 812 C CA . ILE A 1 101 ? -1.59 2.375 -2.99 1 98.19 101 ILE A CA 1
ATOM 813 C C . ILE A 1 101 ? -0.985 3.768 -3.152 1 98.19 101 ILE A C 1
ATOM 815 O O . ILE A 1 101 ? -1.206 4.648 -2.318 1 98.19 101 ILE A O 1
ATOM 819 N N . THR A 1 102 ? -0.306 3.986 -4.246 1 98.19 102 THR A N 1
ATOM 820 C CA . THR A 1 102 ? 0.427 5.234 -4.438 1 98.19 102 THR A CA 1
ATOM 821 C C . THR A 1 102 ? -0.535 6.406 -4.613 1 98.19 102 THR A C 1
ATOM 823 O O . THR A 1 102 ? -0.347 7.465 -4.012 1 98.19 102 THR A O 1
ATOM 826 N N . SER A 1 103 ? -1.547 6.227 -5.414 1 97.06 103 SER A N 1
ATOM 827 C CA . SER A 1 103 ? -2.477 7.32 -5.676 1 97.06 103 SER A CA 1
ATOM 828 C C . SER A 1 103 ? -3.199 7.75 -4.406 1 97.06 103 SER A C 1
ATOM 830 O O . SER A 1 103 ? -3.311 8.945 -4.121 1 97.06 103 SER A O 1
ATOM 832 N N . HIS A 1 104 ? -3.625 6.789 -3.641 1 96.5 104 HIS A N 1
ATOM 833 C CA . HIS A 1 104 ? -4.344 7.117 -2.414 1 96.5 104 HIS A CA 1
ATOM 834 C C . HIS A 1 104 ? -3.406 7.715 -1.37 1 96.5 104 HIS A C 1
ATOM 836 O O . HIS A 1 104 ? -3.777 8.648 -0.656 1 96.5 104 HIS A O 1
ATOM 842 N N . TRP A 1 105 ? -2.23 7.145 -1.27 1 97 105 TRP A N 1
ATOM 843 C CA . TRP A 1 105 ? -1.25 7.656 -0.32 1 97 105 TRP A CA 1
ATOM 844 C C . TRP A 1 105 ? -0.9 9.109 -0.629 1 97 105 TRP A C 1
ATOM 846 O O . TRP A 1 105 ? -0.984 9.977 0.245 1 97 105 TRP A O 1
ATOM 856 N N . PHE A 1 106 ? -0.666 9.43 -1.847 1 96.12 106 PHE A N 1
ATOM 857 C CA . PHE A 1 106 ? -0.36 10.797 -2.268 1 96.12 106 PHE A CA 1
ATOM 858 C C . PHE A 1 106 ? -1.539 11.719 -1.997 1 96.12 106 PHE A C 1
ATOM 860 O O . PHE A 1 106 ? -1.356 12.844 -1.528 1 96.12 106 PHE A O 1
ATOM 867 N N . HIS A 1 107 ? -2.693 11.242 -2.285 1 93.25 107 HIS A N 1
ATOM 868 C CA . HIS A 1 107 ? -3.889 12.062 -2.117 1 93.25 107 HIS A CA 1
ATOM 869 C C . HIS A 1 107 ? -4.102 12.438 -0.654 1 93.25 107 HIS A C 1
ATOM 871 O O . HIS A 1 107 ? -4.281 13.609 -0.33 1 93.25 107 HIS A O 1
ATOM 877 N N . VAL A 1 108 ? -4.016 11.492 0.195 1 93.5 108 VAL A N 1
ATOM 878 C CA . VAL A 1 108 ? -4.262 11.727 1.614 1 93.5 108 VAL A CA 1
ATOM 879 C C . VAL A 1 108 ? -3.162 12.617 2.191 1 93.5 108 VAL A C 1
ATOM 881 O O . VAL A 1 108 ? -3.445 13.578 2.908 1 93.5 108 VAL A O 1
ATOM 884 N N . GLN A 1 109 ? -1.97 12.344 1.894 1 92.75 109 GLN A N 1
ATOM 885 C CA . GLN A 1 109 ? -0.856 13.125 2.422 1 92.75 109 GLN A CA 1
ATOM 886 C C . GLN A 1 109 ? -0.907 14.562 1.917 1 92.75 109 GLN A C 1
ATOM 888 O O . GLN A 1 109 ? -0.65 15.5 2.676 1 92.75 109 GLN A O 1
ATOM 893 N N . SER A 1 110 ? -1.208 14.695 0.669 1 90.94 110 SER A N 1
ATOM 894 C CA . SER A 1 110 ? -1.31 16.031 0.108 1 90.94 110 SER A CA 1
ATOM 895 C C . SER A 1 110 ? -2.406 16.844 0.796 1 90.94 110 SER A C 1
ATOM 897 O O . SER A 1 110 ? -2.242 18.047 1.041 1 90.94 110 SER A O 1
ATOM 899 N N . SER A 1 111 ? -3.494 16.25 1.133 1 87.25 111 SER A N 1
ATOM 900 C CA . SER A 1 111 ? -4.602 16.922 1.807 1 87.25 111 SER A CA 1
ATOM 901 C C . SER A 1 111 ? -4.219 17.312 3.229 1 87.25 111 SER A C 1
ATOM 903 O O . SER A 1 111 ? -4.648 18.359 3.721 1 87.25 111 SER A O 1
ATOM 905 N N . LEU A 1 112 ? -3.4 16.547 3.879 1 86.44 112 LEU A N 1
ATOM 906 C CA . LEU A 1 112 ? -2.979 16.828 5.246 1 86.44 112 LEU A CA 1
ATOM 907 C C . LEU A 1 112 ? -1.952 17.953 5.281 1 86.44 112 LEU A C 1
ATOM 909 O O . LEU A 1 112 ? -1.891 18.719 6.254 1 86.44 112 LEU A O 1
ATOM 913 N N . MET A 1 113 ? -1.158 18.062 4.316 1 83.38 113 MET A N 1
ATOM 914 C CA . MET A 1 113 ? -0.137 19.109 4.25 1 83.38 113 MET A CA 1
ATOM 915 C C . MET A 1 113 ? -0.769 20.469 4.004 1 83.38 113 MET A C 1
ATOM 917 O O . MET A 1 113 ? -0.209 21.5 4.391 1 83.38 113 MET A O 1
ATOM 921 N N . LYS A 1 114 ? -1.896 20.484 3.271 1 70.81 114 LYS A N 1
ATOM 922 C CA . LYS A 1 114 ? -2.607 21.734 2.986 1 70.81 114 LYS A CA 1
ATOM 923 C C . LYS A 1 114 ? -3.182 22.344 4.262 1 70.81 114 LYS A C 1
ATOM 925 O O . LYS A 1 114 ? -3.299 23.562 4.375 1 70.81 114 LYS A O 1
ATOM 930 N N . GLY A 1 115 ? -3.922 21.578 5.129 1 58.47 115 GLY A N 1
ATOM 931 C CA . GLY A 1 115 ? -4.527 22.109 6.34 1 58.47 115 GLY A CA 1
ATOM 932 C C . GLY A 1 115 ? -3.568 22.938 7.18 1 58.47 115 GLY A C 1
ATOM 933 O O . GLY A 1 115 ? -3.982 23.609 8.125 1 58.47 115 GLY A O 1
ATOM 934 N N . GLY A 1 116 ? -2.293 22.734 7.078 1 48.09 116 GLY A N 1
ATOM 935 C CA . GLY A 1 116 ? -1.427 23.641 7.816 1 48.09 116 GLY A CA 1
ATOM 936 C C . GLY A 1 116 ? -1.479 25.062 7.297 1 48.09 116 GLY A C 1
ATOM 937 O O . GLY A 1 116 ? -2.312 25.391 6.453 1 48.09 116 GLY A O 1
ATOM 938 N N . GLU A 1 117 ? -0.41 26.016 7.375 1 42.84 117 GLU A N 1
ATOM 939 C CA . GLU A 1 117 ? -0.393 27.469 7.301 1 42.84 117 GLU A CA 1
ATOM 940 C C . GLU A 1 117 ? -0.925 27.969 5.957 1 42.84 117 GLU A C 1
ATOM 942 O O . GLU A 1 117 ? -1.675 28.953 5.902 1 42.84 117 GLU A O 1
ATOM 947 N N . SER A 1 118 ? -0.11 27.797 4.785 1 43.69 118 SER A N 1
ATOM 948 C CA . SER A 1 118 ? -0.098 28.797 3.719 1 43.69 118 SER A CA 1
ATOM 949 C C . SER A 1 118 ? -1.315 28.656 2.812 1 43.69 118 SER A C 1
ATOM 951 O O . SER A 1 118 ? -1.747 27.531 2.516 1 43.69 118 SER A O 1
ATOM 953 N N . HIS A 1 119 ? -2.33 29.578 2.703 1 40.47 119 HIS A N 1
ATOM 954 C CA . HIS A 1 119 ? -3.559 29.953 2.018 1 40.47 119 HIS A CA 1
ATOM 955 C C . HIS A 1 119 ? -3.6 29.391 0.603 1 40.47 119 HIS A C 1
ATOM 957 O O . HIS A 1 119 ? -4.613 29.5 -0.089 1 40.47 119 HIS A O 1
ATOM 963 N N . LYS A 1 120 ? -2.504 29.453 -0.085 1 46.94 120 LYS A N 1
ATOM 964 C CA . LYS A 1 120 ? -2.846 29.297 -1.496 1 46.94 120 LYS A CA 1
ATOM 965 C C . LYS A 1 120 ? -3.283 27.859 -1.794 1 46.94 120 LYS A C 1
ATOM 967 O O . LYS A 1 120 ? -2.445 26.969 -1.927 1 46.94 120 LYS A O 1
ATOM 972 N N . LYS A 1 121 ? -4.504 27.422 -1.366 1 47.53 121 LYS A N 1
ATOM 973 C CA . LYS A 1 121 ? -5.238 26.156 -1.362 1 47.53 121 LYS A CA 1
ATOM 974 C C . LYS A 1 121 ? -5.41 25.609 -2.779 1 47.53 121 LYS A C 1
ATOM 976 O O . LYS A 1 121 ? -6.285 26.062 -3.52 1 47.53 121 LYS A O 1
ATOM 981 N N . LEU A 1 122 ? -4.496 25.297 -3.623 1 50.28 122 LEU A N 1
ATOM 982 C CA . LEU A 1 122 ? -4.906 24.625 -4.852 1 50.28 122 LEU A CA 1
ATOM 983 C C . LEU A 1 122 ? -5.586 23.297 -4.543 1 50.28 122 LEU A C 1
ATOM 985 O O . LEU A 1 122 ? -4.992 22.422 -3.912 1 50.28 122 LEU A O 1
ATOM 989 N N . ASP A 1 123 ? -6.898 23.25 -4.258 1 54.16 123 ASP A N 1
ATOM 990 C CA . ASP A 1 123 ? -7.789 22.141 -3.986 1 54.16 123 ASP A CA 1
ATOM 991 C C . ASP A 1 123 ? -7.816 21.156 -5.16 1 54.16 123 ASP A C 1
ATOM 993 O O . ASP A 1 123 ? -7.738 21.562 -6.316 1 54.16 123 ASP A O 1
ATOM 997 N N . LEU A 1 124 ? -7.273 19.922 -5.047 1 54.66 124 LEU A N 1
ATOM 998 C CA . LEU A 1 124 ? -7.488 18.844 -6.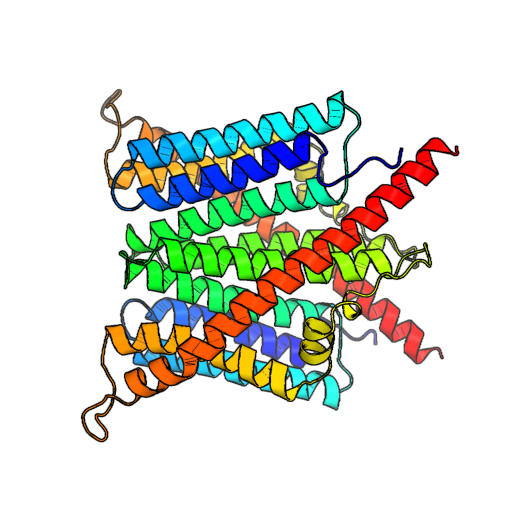008 1 54.66 124 LEU A CA 1
ATOM 999 C C . LEU A 1 124 ? -8.812 19.031 -6.742 1 54.66 124 LEU A C 1
ATOM 1001 O O . LEU A 1 124 ? -9.016 18.453 -7.812 1 54.66 124 LEU A O 1
ATOM 1005 N N . SER A 1 125 ? -9.672 19.844 -6.133 1 56.44 125 SER A N 1
ATOM 1006 C CA . SER A 1 125 ? -10.992 20.125 -6.703 1 56.44 125 SER A CA 1
ATOM 1007 C C . SER A 1 125 ? -10.875 20.984 -7.957 1 56.44 125 SER A C 1
ATOM 1009 O O . SER A 1 125 ? -11.867 21.234 -8.641 1 56.44 125 SER A O 1
ATOM 1011 N N . ALA A 1 126 ? -9.586 21.203 -8.297 1 64.25 126 ALA A N 1
ATOM 1012 C CA . ALA A 1 126 ? -9.477 22.016 -9.508 1 64.25 126 ALA A CA 1
ATOM 1013 C C . ALA A 1 126 ? -9.75 21.172 -10.75 1 64.25 126 ALA A C 1
ATOM 1015 O O . ALA A 1 126 ? -10.141 21.719 -11.797 1 64.25 126 ALA A O 1
ATOM 1016 N N . ASN A 1 127 ? -9.625 19.906 -10.555 1 74.62 127 ASN A N 1
ATOM 1017 C CA . ASN A 1 127 ? -9.961 19.031 -11.664 1 74.62 127 ASN A CA 1
ATOM 1018 C C . ASN A 1 127 ? -11.438 18.641 -11.648 1 74.62 127 ASN A C 1
ATOM 1020 O O . ASN A 1 127 ? -11.906 18.016 -10.703 1 74.62 127 ASN A O 1
ATOM 1024 N N . PRO A 1 128 ? -12.172 19.031 -12.703 1 78.25 128 PRO A N 1
ATOM 1025 C CA . PRO A 1 128 ? -13.617 18.781 -12.711 1 78.25 128 PRO A CA 1
ATOM 1026 C C . PRO A 1 128 ? -13.953 17.297 -12.562 1 78.25 128 PRO A C 1
ATOM 1028 O O . PRO A 1 128 ? -14.938 16.938 -11.914 1 78.25 128 PRO A O 1
ATOM 1031 N N . VAL A 1 129 ? -13.164 16.516 -13.117 1 80.19 129 VAL A N 1
ATOM 1032 C CA . VAL A 1 129 ? -13.414 15.078 -13.039 1 80.19 129 VAL A CA 1
ATOM 1033 C C . VAL A 1 129 ? -13.289 14.609 -11.586 1 80.19 129 VAL A C 1
ATOM 1035 O O . VAL A 1 129 ? -14.164 13.898 -11.086 1 80.19 129 VAL A O 1
ATOM 1038 N N . LEU A 1 130 ? -12.266 14.977 -10.969 1 83.25 130 LEU A N 1
ATOM 1039 C CA . LEU A 1 130 ? -12.047 14.586 -9.578 1 83.25 130 LEU A CA 1
ATOM 1040 C C . LEU A 1 130 ? -13.109 15.195 -8.672 1 83.25 130 LEU A C 1
ATOM 1042 O O . LEU A 1 130 ? -13.547 14.555 -7.707 1 83.25 130 LEU A O 1
ATOM 1046 N N . ARG A 1 131 ? -13.5 16.312 -9.016 1 80.75 131 ARG A N 1
ATOM 1047 C CA . ARG A 1 131 ? -14.539 16.969 -8.227 1 80.75 131 ARG A CA 1
ATOM 1048 C C . ARG A 1 131 ? -15.844 16.188 -8.273 1 80.75 131 ARG A C 1
ATOM 1050 O O . ARG A 1 131 ? -16.469 15.938 -7.238 1 80.75 131 ARG A O 1
ATOM 1057 N N . HIS A 1 132 ? -16.172 15.859 -9.484 1 81.06 132 HIS A N 1
ATOM 1058 C CA . HIS A 1 132 ? -17.391 15.078 -9.641 1 81.06 132 HIS A CA 1
ATOM 1059 C C . HIS A 1 132 ? -17.266 13.719 -8.961 1 81.06 132 HIS A C 1
ATOM 1061 O O . HIS A 1 132 ? -18.203 13.25 -8.32 1 81.06 132 HIS A O 1
ATOM 1067 N N . TYR A 1 133 ? -16.141 13.195 -9.062 1 79.88 133 TYR A N 1
ATOM 1068 C CA . TYR A 1 133 ? -15.875 11.875 -8.516 1 79.88 133 TYR A CA 1
ATOM 1069 C C . TYR A 1 133 ? -15.984 11.883 -6.992 1 79.88 133 TYR A C 1
ATOM 1071 O O . TYR A 1 133 ? -16.625 11.016 -6.402 1 79.88 133 TYR A O 1
ATOM 1079 N N . TYR A 1 134 ? -15.477 12.867 -6.383 1 78.69 134 TYR A N 1
ATOM 1080 C CA . TYR A 1 134 ? -15.414 12.875 -4.926 1 78.69 134 TYR A CA 1
ATOM 1081 C C . TYR A 1 134 ? -16.641 13.562 -4.332 1 78.69 134 TYR A C 1
ATOM 1083 O O . TYR A 1 134 ? -16.969 13.359 -3.162 1 78.69 134 TYR A O 1
ATOM 1091 N N . HIS A 1 135 ? -17.297 14.312 -5.113 1 79.69 135 HIS A N 1
ATOM 1092 C CA . HIS A 1 135 ? -18.453 15.023 -4.586 1 79.69 135 HIS A CA 1
ATOM 1093 C C . HIS A 1 135 ? -19.719 14.156 -4.652 1 79.69 135 HIS A C 1
ATOM 1095 O O . HIS A 1 135 ? -20.625 14.312 -3.832 1 79.69 135 HIS A O 1
ATOM 1101 N N . ASN A 1 136 ? -19.734 13.32 -5.617 1 84.62 136 ASN A N 1
ATOM 1102 C CA . ASN A 1 136 ? -20.875 12.422 -5.738 1 84.62 136 ASN A CA 1
ATOM 1103 C C . ASN A 1 136 ? -20.609 11.078 -5.062 1 84.62 136 ASN A C 1
ATOM 1105 O O . ASN A 1 136 ? -19.906 10.234 -5.613 1 84.62 136 ASN A O 1
ATOM 1109 N N . ARG A 1 137 ? -21.234 10.773 -4.02 1 84.44 137 ARG A N 1
ATOM 1110 C CA . ARG A 1 137 ? -21.016 9.578 -3.213 1 84.44 137 ARG A CA 1
ATOM 1111 C C . ARG A 1 137 ? -21.453 8.328 -3.959 1 84.44 137 ARG A C 1
ATOM 1113 O O . ARG A 1 137 ? -20.891 7.246 -3.756 1 84.44 137 ARG A O 1
ATOM 1120 N N . ILE A 1 138 ? -22.469 8.508 -4.746 1 86.5 138 ILE A N 1
ATOM 1121 C CA . ILE A 1 138 ? -23 7.371 -5.496 1 86.5 138 ILE A CA 1
ATOM 1122 C C . ILE A 1 138 ? -21.969 6.918 -6.535 1 86.5 138 ILE A C 1
ATOM 1124 O O . ILE A 1 138 ? -21.703 5.723 -6.672 1 86.5 138 ILE A O 1
ATOM 1128 N N . ILE A 1 139 ? -21.438 7.863 -7.223 1 87.88 139 ILE A N 1
ATOM 1129 C CA . ILE A 1 139 ? -20.438 7.547 -8.234 1 87.88 139 ILE A CA 1
ATOM 1130 C C . ILE A 1 139 ? -19.219 6.883 -7.574 1 87.88 139 ILE A C 1
ATOM 1132 O O . ILE A 1 139 ? -18.719 5.871 -8.062 1 87.88 139 ILE A O 1
ATOM 1136 N N . LEU A 1 140 ? -18.812 7.426 -6.52 1 86.94 140 LEU A N 1
ATOM 1137 C CA . LEU A 1 140 ? -17.688 6.875 -5.781 1 86.94 140 LEU A CA 1
ATOM 1138 C C . LEU A 1 140 ? -17.953 5.438 -5.352 1 86.94 140 LEU A C 1
ATOM 1140 O O . LEU A 1 140 ? -17.125 4.555 -5.547 1 86.94 140 LEU A O 1
ATOM 1144 N N . PHE A 1 141 ? -19.141 5.199 -4.875 1 86.75 141 PHE A N 1
ATOM 1145 C CA . PHE A 1 141 ? -19.531 3.879 -4.383 1 86.75 141 PHE A CA 1
ATOM 1146 C C . PHE A 1 141 ? -19.562 2.869 -5.52 1 86.75 141 PHE A C 1
ATOM 1148 O O . PHE A 1 141 ? -19.047 1.756 -5.391 1 86.75 141 PHE A O 1
ATOM 1155 N N . ILE A 1 142 ? -20.141 3.258 -6.582 1 89.88 142 ILE A N 1
ATOM 1156 C CA . ILE A 1 142 ? -20.281 2.367 -7.727 1 89.88 142 ILE A CA 1
ATOM 1157 C C . ILE A 1 142 ? -18.906 2.012 -8.281 1 89.88 142 ILE A C 1
ATOM 1159 O O . ILE A 1 142 ? -18.625 0.846 -8.578 1 89.88 142 ILE A O 1
ATOM 1163 N N . MET A 1 143 ? -18.062 2.969 -8.383 1 90.56 143 MET A N 1
ATOM 1164 C CA . MET A 1 143 ? -16.75 2.742 -8.953 1 90.56 143 MET A CA 1
ATOM 1165 C C . MET A 1 143 ? -15.906 1.855 -8.031 1 90.56 143 MET A C 1
ATOM 1167 O O . MET A 1 143 ? -15.203 0.956 -8.5 1 90.56 143 MET A O 1
ATOM 1171 N N . CYS A 1 144 ? -15.953 2.098 -6.762 1 89.88 144 CYS A N 1
ATOM 1172 C CA . CYS A 1 144 ? -15.203 1.295 -5.805 1 89.88 144 CYS A CA 1
ATOM 1173 C C . CYS A 1 144 ? -15.719 -0.137 -5.766 1 89.88 144 CYS A C 1
ATOM 1175 O O . CYS A 1 144 ? -14.938 -1.087 -5.727 1 89.88 144 CYS A O 1
ATOM 1177 N N . SER A 1 145 ? -17.047 -0.23 -5.773 1 92.06 145 SER A N 1
ATOM 1178 C CA . SER A 1 145 ? -17.656 -1.554 -5.758 1 92.06 145 SER A CA 1
ATOM 1179 C C . SER A 1 145 ? -17.344 -2.324 -7.039 1 92.06 145 SER A C 1
ATOM 1181 O O . SER A 1 145 ? -17.062 -3.525 -6.996 1 92.06 145 SER A O 1
ATOM 1183 N N . ALA A 1 146 ? -17.406 -1.613 -8.133 1 93.31 146 ALA A N 1
ATOM 1184 C CA . ALA A 1 146 ? -17.125 -2.252 -9.414 1 93.31 146 ALA A CA 1
ATOM 1185 C C . ALA A 1 146 ? -15.672 -2.73 -9.477 1 93.31 146 ALA A C 1
ATOM 1187 O O . ALA A 1 146 ? -15.391 -3.812 -9.992 1 93.31 146 ALA A O 1
ATOM 1188 N N . ASN A 1 147 ? -14.805 -1.901 -9.016 1 95.12 147 ASN A N 1
ATOM 1189 C CA . ASN A 1 147 ? -13.398 -2.293 -8.977 1 95.12 147 ASN A CA 1
ATOM 1190 C C . ASN A 1 147 ? -13.188 -3.549 -8.141 1 95.12 147 ASN A C 1
ATOM 1192 O O . ASN A 1 147 ? -12.5 -4.477 -8.562 1 95.12 147 ASN A O 1
ATOM 1196 N N . GLU A 1 148 ? -13.812 -3.594 -7.02 1 95.25 148 GLU A N 1
ATOM 1197 C CA . GLU A 1 148 ? -13.711 -4.754 -6.141 1 95.25 148 GLU A CA 1
ATOM 1198 C C . GLU A 1 148 ? -14.336 -5.988 -6.789 1 95.25 148 GLU A C 1
ATOM 1200 O O . GLU A 1 148 ? -13.75 -7.074 -6.754 1 95.25 148 GLU A O 1
ATOM 1205 N N . LEU A 1 149 ? -15.453 -5.785 -7.371 1 95.44 149 LEU A N 1
ATOM 1206 C CA . LEU A 1 149 ? -16.156 -6.891 -8.016 1 95.44 149 LEU A CA 1
ATOM 1207 C C . LEU A 1 149 ? -15.336 -7.453 -9.172 1 95.44 149 LEU A C 1
ATOM 1209 O O . LEU A 1 149 ? -15.32 -8.664 -9.398 1 95.44 149 LEU A O 1
ATOM 1213 N N . PHE A 1 150 ? -14.695 -6.617 -9.891 1 97.81 150 PHE A N 1
ATOM 1214 C CA . PHE A 1 150 ? -13.875 -7.043 -11.016 1 97.81 150 PHE A CA 1
ATOM 1215 C C . PHE A 1 150 ? -12.82 -8.047 -10.57 1 97.81 150 PHE A C 1
ATOM 1217 O O . PHE A 1 150 ? -12.719 -9.141 -11.141 1 97.81 150 PHE A O 1
ATOM 1224 N N . PHE A 1 151 ? -12.078 -7.762 -9.547 1 97.94 151 PHE A N 1
ATOM 1225 C CA . PHE A 1 151 ? -11 -8.633 -9.094 1 97.94 151 PHE A CA 1
ATOM 1226 C C . PHE A 1 151 ? -11.555 -9.875 -8.414 1 97.94 151 PHE A C 1
ATOM 1228 O O . PHE A 1 151 ? -11 -10.969 -8.547 1 97.94 151 PHE A O 1
ATOM 1235 N N . CYS A 1 152 ? -12.68 -9.719 -7.699 1 97.44 152 CYS A N 1
ATOM 1236 C CA . CYS A 1 152 ? -13.32 -10.875 -7.074 1 97.44 152 CYS A CA 1
ATOM 1237 C C . CYS A 1 152 ? -13.797 -11.867 -8.125 1 97.44 152 CYS A C 1
ATOM 1239 O O . CYS A 1 152 ? -13.641 -13.078 -7.961 1 97.44 152 CYS A O 1
ATOM 1241 N N . MET A 1 153 ? -14.398 -11.336 -9.188 1 97.38 153 MET A N 1
ATOM 1242 C CA . MET A 1 153 ? -14.914 -12.211 -10.242 1 97.38 153 MET A CA 1
ATOM 1243 C C . MET A 1 153 ? -13.773 -12.867 -11.008 1 97.38 153 MET A C 1
ATOM 1245 O O . MET A 1 153 ? -13.898 -14.008 -11.469 1 97.38 153 MET A O 1
ATOM 1249 N N . LEU A 1 154 ? -12.664 -12.141 -11.203 1 97.44 154 LEU A N 1
ATOM 1250 C CA . LEU A 1 154 ? -11.492 -12.773 -11.805 1 97.44 154 LEU A CA 1
ATOM 1251 C C . LEU A 1 154 ? -11.062 -13.992 -10.992 1 97.44 154 LEU A C 1
ATOM 1253 O O . LEU A 1 154 ? -10.711 -15.023 -11.562 1 97.44 154 LEU A O 1
ATOM 1257 N N . TYR A 1 155 ? -11.141 -13.836 -9.672 1 98 155 TYR A N 1
ATOM 1258 C CA . TYR A 1 155 ? -10.773 -14.938 -8.781 1 98 155 TYR A CA 1
ATOM 1259 C C . TYR A 1 155 ? -11.742 -16.109 -8.93 1 98 155 TYR A C 1
ATOM 1261 O O . TYR A 1 155 ? -11.32 -17.234 -9.148 1 98 155 TYR A O 1
ATOM 1269 N N . LEU A 1 156 ? -13.016 -15.852 -8.891 1 96.81 156 LEU A N 1
ATOM 1270 C CA . LEU A 1 156 ? -14.016 -16.906 -8.906 1 96.81 156 LEU A CA 1
ATOM 1271 C C . LEU A 1 156 ? -14.062 -17.594 -10.273 1 96.81 156 LEU A C 1
ATOM 1273 O O . LEU A 1 156 ? -14.242 -18.812 -10.359 1 96.81 156 LEU A O 1
ATOM 1277 N N . THR A 1 157 ? -13.906 -16.828 -11.352 1 95.56 157 THR A N 1
ATOM 1278 C CA . THR A 1 157 ? -14.008 -17.359 -12.703 1 95.56 157 THR A CA 1
ATOM 1279 C C . THR A 1 157 ? -12.852 -18.328 -12.984 1 95.56 157 THR A C 1
ATOM 1281 O O . THR A 1 157 ? -12.938 -19.156 -13.891 1 95.56 157 THR A O 1
ATOM 1284 N N . TYR A 1 158 ? -11.766 -18.141 -12.242 1 95.56 158 TYR A N 1
ATOM 1285 C CA . TYR A 1 158 ? -10.664 -19.094 -12.391 1 95.56 158 TYR A CA 1
ATOM 1286 C C . TYR A 1 158 ? -11.109 -20.516 -12.039 1 95.56 158 TYR A C 1
ATOM 1288 O O . TYR A 1 158 ? -10.672 -21.469 -12.672 1 95.56 158 TYR A O 1
ATOM 1296 N N . PHE A 1 159 ? -12.008 -20.625 -11.078 1 94.44 159 PHE A N 1
ATOM 1297 C CA . PHE A 1 159 ? -12.422 -21.938 -10.586 1 94.44 159 PHE A CA 1
ATOM 1298 C C . PHE A 1 159 ? -13.703 -22.391 -11.273 1 94.44 159 PHE A C 1
ATOM 1300 O O . PHE A 1 159 ? -13.883 -23.594 -11.531 1 94.44 159 PHE A O 1
ATOM 1307 N N . THR A 1 160 ? -14.609 -21.484 -11.516 1 90.19 160 THR A N 1
ATOM 1308 C CA . THR A 1 160 ? -15.891 -21.812 -12.125 1 90.19 160 THR A CA 1
ATOM 1309 C C . THR A 1 160 ? -16.516 -20.578 -12.773 1 90.19 160 THR A C 1
ATOM 1311 O O . THR A 1 160 ? -16.406 -19.469 -12.234 1 90.19 160 THR A O 1
ATOM 1314 N N . PRO A 1 161 ? -17.031 -20.797 -13.891 1 85.38 161 PRO A N 1
ATOM 1315 C CA . PRO A 1 161 ? -17.703 -19.656 -14.508 1 85.38 161 PRO A CA 1
ATOM 1316 C C . PRO A 1 161 ? -18.984 -19.266 -13.773 1 85.38 161 PRO A C 1
ATOM 1318 O O . PRO A 1 161 ? -19.531 -18.172 -13.992 1 85.38 161 PRO A O 1
ATOM 1321 N N . GLY A 1 162 ? -19.422 -19.984 -12.805 1 83.19 162 GLY A N 1
ATOM 1322 C CA . GLY A 1 162 ? -20.672 -19.75 -12.109 1 83.19 162 GLY A CA 1
ATOM 1323 C C . GLY A 1 162 ? -21.859 -20.375 -12.805 1 83.19 162 GLY A C 1
ATOM 1324 O O . GLY A 1 162 ? -21.719 -21.047 -13.828 1 83.19 162 GLY A O 1
ATOM 1325 N N . PRO A 1 163 ? -23.016 -20.281 -12.18 1 87.12 163 PRO A N 1
ATOM 1326 C CA . PRO A 1 163 ? -24.203 -20.828 -12.828 1 87.12 163 PRO A CA 1
ATOM 1327 C C . PRO A 1 163 ? -24.484 -20.188 -14.188 1 87.12 163 PRO A C 1
ATOM 1329 O O . PRO A 1 163 ? -24.281 -18.984 -14.367 1 87.12 163 PRO A O 1
ATOM 1332 N N . THR A 1 164 ? -24.703 -21.031 -15.188 1 86 164 THR A N 1
ATOM 1333 C CA . THR A 1 164 ? -24.828 -20.594 -16.578 1 86 164 THR A CA 1
ATOM 1334 C C . THR A 1 164 ? -26.25 -20.078 -16.844 1 86 164 THR A C 1
ATOM 1336 O O . THR A 1 164 ? -27.219 -20.672 -16.391 1 86 164 THR A O 1
ATOM 1339 N N . PHE A 1 165 ? -26.203 -18.797 -17.125 1 81 165 PHE A N 1
ATOM 1340 C CA . PHE A 1 165 ? -27.438 -18.188 -17.594 1 81 165 PHE A CA 1
ATOM 1341 C C . PHE A 1 165 ? -27.266 -17.688 -19.031 1 81 165 PHE A C 1
ATOM 1343 O O . PHE A 1 165 ? -26.406 -16.844 -19.297 1 81 165 PHE A O 1
ATOM 1350 N N . LEU A 1 166 ? -28.094 -18.172 -19.984 1 84.25 166 LEU A N 1
ATOM 1351 C CA . LEU A 1 166 ? -28.016 -17.828 -21.406 1 84.25 166 LEU A CA 1
ATOM 1352 C C . LEU A 1 166 ? -26.641 -18.125 -21.984 1 84.25 166 LEU A C 1
ATOM 1354 O O . LEU A 1 166 ? -26.094 -17.328 -22.734 1 84.25 166 LEU A O 1
ATOM 1358 N N . GLY A 1 167 ? -25.938 -19.172 -21.484 1 81.81 167 GLY A N 1
ATOM 1359 C CA . GLY A 1 167 ? -24.672 -19.672 -22.031 1 81.81 167 GLY A CA 1
ATOM 1360 C C . GLY A 1 167 ? -23.453 -19.016 -21.391 1 81.81 167 GLY A C 1
ATOM 1361 O O . GLY A 1 167 ? -22.328 -19.375 -21.703 1 81.81 167 GLY A O 1
ATOM 1362 N N . VAL A 1 168 ? -23.75 -17.938 -20.719 1 86.19 168 VAL A N 1
ATOM 1363 C CA . VAL A 1 168 ? -22.625 -17.266 -20.078 1 86.19 168 VAL A CA 1
ATOM 1364 C C . VAL A 1 168 ? -22.719 -17.453 -18.562 1 86.19 168 VAL A C 1
ATOM 1366 O O . VAL A 1 168 ? -23.812 -17.375 -17.984 1 86.19 168 VAL A O 1
ATOM 1369 N N . GLY A 1 169 ? -21.688 -17.797 -17.969 1 91.25 169 GLY A N 1
ATOM 1370 C CA . GLY A 1 169 ? -21.672 -17.906 -16.516 1 91.25 169 GLY A CA 1
ATOM 1371 C C . GLY A 1 169 ? -21.875 -16.594 -15.812 1 91.25 169 GLY A C 1
ATOM 1372 O O . GLY A 1 169 ? -21.406 -15.547 -16.281 1 91.25 169 GLY A O 1
ATOM 1373 N N . ILE A 1 170 ? -22.594 -16.594 -14.828 1 92.44 170 ILE A N 1
ATOM 1374 C CA . ILE A 1 170 ? -22.969 -15.383 -14.102 1 92.44 170 ILE A CA 1
ATOM 1375 C C . ILE A 1 170 ? -21.703 -14.648 -13.656 1 92.44 170 ILE A C 1
ATOM 1377 O O . ILE A 1 170 ? -21.625 -13.414 -13.711 1 92.44 170 ILE A O 1
ATOM 1381 N N . PHE A 1 171 ? -20.672 -15.383 -13.148 1 93.94 171 PHE A N 1
ATOM 1382 C CA . PHE A 1 171 ? -19.438 -14.75 -12.711 1 93.94 171 PHE A CA 1
ATOM 1383 C C . PHE A 1 171 ? -18.734 -14.078 -13.883 1 93.94 171 PHE A C 1
ATOM 1385 O O . PHE A 1 171 ? -18.203 -12.977 -13.742 1 93.94 171 PHE A O 1
ATOM 1392 N N . GLN A 1 172 ? -18.797 -14.656 -15 1 93.88 172 GLN A N 1
ATOM 1393 C CA . GLN A 1 172 ? -18.188 -14.086 -16.203 1 93.88 172 GLN A CA 1
ATOM 1394 C C . GLN A 1 172 ? -18.938 -12.844 -16.656 1 93.88 172 GLN A C 1
ATOM 1396 O O . GLN A 1 172 ? -18.328 -11.859 -17.094 1 93.88 172 GLN A O 1
ATOM 1401 N N . ALA A 1 173 ? -20.25 -12.945 -16.578 1 93.81 173 ALA A N 1
ATOM 1402 C CA . ALA A 1 173 ? -21.062 -11.797 -16.969 1 93.81 173 ALA A CA 1
ATOM 1403 C C . ALA A 1 173 ? -20.766 -10.586 -16.078 1 93.81 173 ALA A C 1
ATOM 1405 O O . ALA A 1 173 ? -20.578 -9.477 -16.594 1 93.81 173 ALA A O 1
ATOM 1406 N N . ILE A 1 174 ? -20.719 -10.805 -14.789 1 94.69 174 ILE A N 1
ATOM 1407 C CA . ILE A 1 174 ? -20.422 -9.727 -13.852 1 94.69 174 ILE A CA 1
ATOM 1408 C C . ILE A 1 174 ? -19.016 -9.188 -14.117 1 94.69 174 ILE A C 1
ATOM 1410 O O . ILE A 1 174 ? -18.781 -7.977 -14.023 1 94.69 174 ILE A O 1
ATOM 1414 N N . LEU A 1 175 ? -18.109 -10.055 -14.445 1 95.62 175 LEU A N 1
ATOM 1415 C CA . LEU A 1 175 ? -16.75 -9.672 -14.766 1 95.62 175 LEU A CA 1
ATOM 1416 C C . LEU A 1 175 ? -16.719 -8.727 -15.961 1 95.62 175 LEU A C 1
ATOM 1418 O O . LEU A 1 175 ? -16.047 -7.688 -15.922 1 95.62 175 LEU A O 1
ATOM 1422 N N . TYR A 1 176 ? -17.469 -9.008 -16.984 1 94.81 176 TYR A N 1
ATOM 1423 C CA . TYR A 1 176 ? -17.5 -8.203 -18.203 1 94.81 176 TYR A CA 1
ATOM 1424 C C . TYR A 1 176 ? -18.125 -6.836 -17.938 1 94.81 176 TYR A C 1
ATOM 1426 O O . TYR A 1 176 ? -17.688 -5.832 -18.516 1 94.81 176 TYR A O 1
ATOM 1434 N N . VAL A 1 177 ? -19.094 -6.805 -17.094 1 94.81 177 VAL A N 1
ATOM 1435 C CA . VAL A 1 177 ? -19.781 -5.555 -16.781 1 94.81 177 VAL A CA 1
ATOM 1436 C C . VAL A 1 177 ? -18.906 -4.691 -15.883 1 94.81 177 VAL A C 1
ATOM 1438 O O . VAL A 1 177 ? -18.859 -3.469 -16.047 1 94.81 177 VAL A O 1
ATOM 1441 N N . SER A 1 178 ? -18.188 -5.32 -14.984 1 96.69 178 SER A N 1
ATOM 1442 C CA . SER A 1 178 ? -17.391 -4.582 -14.008 1 96.69 178 SER A CA 1
ATOM 1443 C C . SER A 1 178 ? -16.062 -4.145 -14.594 1 96.69 178 SER A C 1
ATOM 1445 O O . SER A 1 178 ? -15.438 -3.199 -14.102 1 96.69 178 SER A O 1
ATOM 1447 N N . ALA A 1 179 ? -15.602 -4.73 -15.68 1 96.81 179 ALA A N 1
ATOM 1448 C CA . ALA A 1 179 ? -14.273 -4.496 -16.234 1 96.81 179 ALA A CA 1
ATOM 1449 C C . ALA A 1 179 ? -14.125 -3.051 -16.703 1 96.81 179 ALA A C 1
ATOM 1451 O O . ALA A 1 179 ? -13.195 -2.35 -16.297 1 96.81 179 ALA A O 1
ATOM 1452 N N . PRO A 1 180 ? -15.07 -2.57 -17.531 1 96.62 180 PRO A N 1
ATOM 1453 C CA . PRO A 1 180 ? -14.922 -1.183 -17.969 1 96.62 180 PRO A CA 1
ATOM 1454 C C . PRO A 1 180 ? -14.93 -0.185 -16.812 1 96.62 180 PRO A C 1
ATOM 1456 O O . PRO A 1 180 ? -14.195 0.804 -16.844 1 96.62 180 PRO A O 1
ATOM 1459 N N . LEU A 1 181 ? -15.75 -0.44 -15.883 1 95.38 181 LEU A N 1
ATOM 1460 C CA . LEU A 1 181 ? -15.828 0.448 -14.727 1 95.38 181 LEU A CA 1
ATOM 1461 C C . LEU A 1 181 ? -14.539 0.408 -13.914 1 95.38 181 LEU A C 1
ATOM 1463 O O . LEU A 1 181 ? -14.086 1.439 -13.414 1 95.38 181 LEU A O 1
ATOM 1467 N N . SER A 1 182 ? -13.969 -0.719 -13.781 1 96.06 182 SER A N 1
ATOM 1468 C CA . SER A 1 182 ? -12.695 -0.862 -13.078 1 96.06 182 SER A CA 1
ATOM 1469 C C . SER A 1 182 ? -11.578 -0.114 -13.805 1 96.06 182 SER A C 1
ATOM 1471 O O . SER A 1 182 ? -10.734 0.518 -13.164 1 96.06 182 SER A O 1
ATOM 1473 N N . PHE A 1 183 ? -11.594 -0.091 -15.133 1 96.44 183 PHE A N 1
ATOM 1474 C CA . PHE A 1 183 ? -10.578 0.606 -15.922 1 96.44 183 PHE A CA 1
ATOM 1475 C C . PHE A 1 183 ? -10.758 2.115 -15.812 1 96.44 183 PHE A C 1
ATOM 1477 O O . PHE A 1 183 ? -9.773 2.859 -15.773 1 96.44 183 PHE A O 1
ATOM 1484 N N . ILE A 1 184 ? -11.992 2.51 -15.758 1 95 184 ILE A N 1
ATOM 1485 C CA . ILE A 1 184 ? -12.258 3.928 -15.555 1 95 184 ILE A CA 1
ATOM 1486 C C . ILE A 1 184 ? -11.75 4.355 -14.18 1 95 184 ILE A C 1
ATOM 1488 O O . ILE A 1 184 ? -11.141 5.418 -14.039 1 95 184 ILE A O 1
ATOM 1492 N N . LYS A 1 185 ? -12 3.555 -13.18 1 94.56 185 LYS A N 1
ATOM 1493 C CA . LYS A 1 185 ? -11.5 3.842 -11.836 1 94.56 185 LYS A CA 1
ATOM 1494 C C . LYS A 1 185 ? -9.977 3.955 -11.828 1 94.56 185 LYS A C 1
ATOM 1496 O O . LYS A 1 185 ? -9.422 4.797 -11.125 1 94.56 185 LYS A O 1
ATOM 1501 N N . ALA A 1 186 ? -9.289 3.109 -12.562 1 95.75 186 ALA A N 1
ATOM 1502 C CA . ALA A 1 186 ? -7.836 3.184 -12.68 1 95.75 186 ALA A CA 1
ATOM 1503 C C . ALA A 1 186 ? -7.406 4.512 -13.297 1 95.75 186 ALA A C 1
ATOM 1505 O O . ALA A 1 186 ? -6.426 5.121 -12.859 1 95.75 186 ALA A O 1
ATOM 1506 N N . GLY A 1 187 ? -8.172 4.934 -14.305 1 95.38 187 GLY A N 1
ATOM 1507 C CA . GLY A 1 187 ? -7.902 6.238 -14.891 1 95.38 187 GLY A CA 1
ATOM 1508 C C . GLY A 1 187 ? -8.078 7.379 -13.906 1 95.38 187 GLY A C 1
ATOM 1509 O O . GLY A 1 187 ? -7.266 8.305 -13.867 1 95.38 187 GLY A O 1
ATOM 1510 N N . ILE A 1 188 ? -9.094 7.281 -13.125 1 92.81 188 ILE A N 1
ATOM 1511 C CA . ILE A 1 188 ? -9.359 8.297 -12.109 1 92.81 188 ILE A CA 1
ATOM 1512 C C . ILE A 1 188 ? -8.242 8.297 -11.078 1 92.81 188 ILE A C 1
ATOM 1514 O O . ILE A 1 188 ? -7.828 9.359 -10.602 1 92.81 188 ILE A O 1
ATOM 1518 N N . SER A 1 189 ? -7.742 7.148 -10.695 1 95 189 SER A N 1
ATOM 1519 C CA . SER A 1 189 ? -6.637 7.051 -9.75 1 95 189 SER A CA 1
ATOM 1520 C C . SER A 1 189 ? -5.379 7.723 -10.289 1 95 189 SER A C 1
ATOM 1522 O O . SER A 1 189 ? -4.625 8.336 -9.539 1 95 189 SER A O 1
ATOM 1524 N N . VAL A 1 190 ? -5.168 7.621 -11.602 1 95.88 190 VAL A N 1
ATOM 1525 C CA . VAL A 1 190 ? -4.031 8.281 -12.227 1 95.88 190 VAL A CA 1
ATOM 1526 C C . VAL A 1 190 ? -4.199 9.797 -12.133 1 95.88 190 VAL A C 1
ATOM 1528 O O . VAL A 1 190 ? -3.26 10.516 -11.781 1 95.88 190 VAL A O 1
ATOM 1531 N N . LEU A 1 191 ? -5.375 10.273 -12.422 1 94 191 LEU A N 1
ATOM 1532 C CA . LEU A 1 191 ? -5.656 11.703 -12.328 1 94 191 LEU A CA 1
ATOM 1533 C C . LEU A 1 191 ? -5.473 12.203 -10.906 1 94 191 LEU A C 1
ATOM 1535 O O . LEU A 1 191 ? -4.926 13.281 -10.688 1 94 191 LEU A O 1
ATOM 1539 N N . GLN A 1 192 ? -5.961 11.398 -10.016 1 93 192 GLN A N 1
ATOM 1540 C CA . GLN A 1 192 ? -5.816 11.727 -8.602 1 93 192 GLN A CA 1
ATOM 1541 C C . GLN A 1 192 ? -4.344 11.828 -8.211 1 93 192 GLN A C 1
ATOM 1543 O O . GLN A 1 192 ? -3.959 12.711 -7.449 1 93 192 GLN A O 1
ATOM 1548 N N . LEU A 1 193 ? -3.562 10.953 -8.672 1 95.19 193 LEU A N 1
ATOM 1549 C CA . LEU A 1 193 ? -2.131 10.953 -8.398 1 95.19 193 LEU A CA 1
ATOM 1550 C C . LEU A 1 193 ? -1.467 12.211 -8.953 1 95.19 193 LEU A C 1
ATOM 1552 O O . LEU A 1 193 ? -0.698 12.875 -8.25 1 95.19 193 LEU A O 1
ATOM 1556 N N . ILE A 1 194 ? -1.804 12.578 -10.148 1 94.44 194 ILE A N 1
ATOM 1557 C CA . ILE A 1 194 ? -1.24 13.758 -10.797 1 94.44 194 ILE A CA 1
ATOM 1558 C C . ILE A 1 194 ? -1.626 15.008 -10.008 1 94.44 194 ILE A C 1
ATOM 1560 O O . ILE A 1 194 ? -0.778 15.859 -9.727 1 94.44 194 ILE A O 1
ATOM 1564 N N . ALA A 1 195 ? -2.854 15.062 -9.664 1 91.81 195 ALA A N 1
ATOM 1565 C CA . ALA A 1 195 ? -3.34 16.219 -8.906 1 91.81 195 ALA A CA 1
ATOM 1566 C C . ALA A 1 195 ? -2.635 16.328 -7.559 1 91.81 195 ALA A C 1
ATOM 1568 O O . ALA A 1 195 ? -2.24 17.422 -7.145 1 91.81 195 ALA A O 1
ATOM 1569 N N . ALA A 1 196 ? -2.512 15.211 -6.895 1 93.38 196 ALA A N 1
ATOM 1570 C CA . ALA A 1 196 ? -1.856 15.203 -5.59 1 93.38 196 ALA A CA 1
ATOM 1571 C C . ALA A 1 196 ? -0.39 15.609 -5.711 1 93.38 196 ALA A C 1
ATOM 1573 O O . ALA A 1 196 ? 0.123 16.359 -4.879 1 93.38 196 ALA A O 1
ATOM 1574 N N . CYS A 1 197 ? 0.289 15.141 -6.715 1 94.25 197 CYS A N 1
ATOM 1575 C CA . CYS A 1 197 ? 1.683 15.5 -6.949 1 94.25 197 CYS A CA 1
ATOM 1576 C C . CYS A 1 197 ? 1.828 17 -7.195 1 94.25 197 CYS A C 1
ATOM 1578 O O . CYS A 1 197 ? 2.752 17.625 -6.684 1 94.25 197 CYS A O 1
ATOM 1580 N N . ASN A 1 198 ? 0.937 17.531 -7.98 1 92.69 198 ASN A N 1
ATOM 1581 C CA . ASN A 1 198 ? 0.955 18.969 -8.242 1 92.69 198 ASN A CA 1
ATOM 1582 C C . ASN A 1 198 ? 0.774 19.781 -6.961 1 92.69 198 ASN A C 1
ATOM 1584 O O . ASN A 1 198 ? 1.456 20.781 -6.754 1 92.69 198 ASN A O 1
ATOM 1588 N N . ASN A 1 199 ? -0.095 19.312 -6.184 1 90.56 199 ASN A N 1
ATOM 1589 C CA . ASN A 1 199 ? -0.321 19.984 -4.91 1 90.56 199 ASN A CA 1
ATOM 1590 C C . ASN A 1 199 ? 0.936 19.984 -4.047 1 90.56 199 ASN A C 1
ATOM 1592 O O . ASN A 1 199 ? 1.298 21.016 -3.471 1 90.56 199 ASN A O 1
ATOM 1596 N N . ILE A 1 200 ? 1.571 18.906 -3.939 1 93.25 200 ILE A N 1
ATOM 1597 C CA . ILE A 1 200 ? 2.764 18.797 -3.107 1 93.25 200 ILE A CA 1
ATOM 1598 C C . ILE A 1 200 ? 3.895 19.625 -3.705 1 93.25 200 ILE A C 1
ATOM 1600 O O . ILE A 1 200 ? 4.672 20.25 -2.973 1 93.25 200 ILE A O 1
ATOM 1604 N N . ALA A 1 201 ? 3.971 19.656 -5.023 1 92.5 201 ALA A N 1
ATOM 1605 C CA . ALA A 1 201 ? 4.988 20.453 -5.699 1 92.5 201 ALA A CA 1
ATOM 1606 C C . ALA A 1 201 ? 4.824 21.938 -5.387 1 92.5 201 ALA A C 1
ATOM 1608 O O . ALA A 1 201 ? 5.812 22.656 -5.195 1 92.5 201 ALA A O 1
ATOM 1609 N N . VAL A 1 202 ? 3.623 22.375 -5.332 1 89.88 202 VAL A N 1
ATOM 1610 C CA . VAL A 1 202 ? 3.334 23.766 -5.004 1 89.88 202 VAL A CA 1
ATOM 1611 C C . VAL A 1 202 ? 3.777 24.062 -3.572 1 89.88 202 VAL A C 1
ATOM 1613 O O . VAL A 1 202 ? 4.355 25.125 -3.301 1 89.88 202 VAL A O 1
ATOM 1616 N N . ILE A 1 203 ? 3.502 23.156 -2.693 1 89.19 203 ILE A N 1
ATOM 1617 C CA . ILE A 1 203 ? 3.918 23.297 -1.303 1 89.19 203 ILE A CA 1
ATOM 1618 C C . ILE A 1 203 ? 5.441 23.359 -1.225 1 89.19 203 ILE A C 1
ATOM 1620 O O . ILE A 1 203 ? 6 24.203 -0.514 1 89.19 203 ILE A O 1
ATOM 1624 N N . ASP A 1 204 ? 6.105 22.516 -1.938 1 92.56 204 ASP A N 1
ATOM 1625 C CA . ASP A 1 204 ? 7.566 22.5 -1.973 1 92.56 204 ASP A CA 1
ATOM 1626 C C . ASP A 1 204 ? 8.125 23.828 -2.463 1 92.56 204 ASP A C 1
ATOM 1628 O O . ASP A 1 204 ? 9.086 24.359 -1.896 1 92.56 204 ASP A O 1
ATOM 1632 N N . GLN A 1 205 ? 7.535 24.328 -3.498 1 90.5 205 GLN A N 1
ATOM 1633 C CA . GLN A 1 205 ? 7.977 25.609 -4.051 1 90.5 205 GLN A CA 1
ATOM 1634 C C . GLN A 1 205 ? 7.805 26.734 -3.039 1 90.5 205 GLN A C 1
ATOM 1636 O O . GLN A 1 205 ? 8.688 27.594 -2.889 1 90.5 205 GLN A O 1
ATOM 1641 N N . SER A 1 206 ? 6.695 26.719 -2.41 1 87.38 206 SER A N 1
ATOM 1642 C CA . SER A 1 206 ? 6.426 27.719 -1.392 1 87.38 206 SER A CA 1
ATOM 1643 C C . SER A 1 206 ? 7.434 27.641 -0.252 1 87.38 206 SER A C 1
ATOM 1645 O O . SER A 1 206 ? 7.934 28.672 0.218 1 87.38 206 SER A O 1
ATOM 1647 N N . ASP A 1 207 ? 7.711 26.484 0.202 1 87.81 207 ASP A N 1
ATOM 1648 C CA . ASP A 1 207 ? 8.672 26.281 1.279 1 87.81 207 ASP A CA 1
ATOM 1649 C C . ASP A 1 207 ? 10.062 26.766 0.871 1 87.81 207 ASP A C 1
ATOM 1651 O O . ASP A 1 207 ? 10.781 27.359 1.68 1 87.81 207 ASP A O 1
ATOM 1655 N N . ARG A 1 208 ? 10.461 26.5 -0.314 1 89.06 208 ARG A N 1
ATOM 1656 C CA . ARG A 1 208 ? 11.781 26.891 -0.802 1 89.06 208 ARG A CA 1
ATOM 1657 C C . ARG A 1 208 ? 11.891 28.406 -0.925 1 89.06 208 ARG A C 1
ATOM 1659 O O . ARG A 1 208 ? 12.938 28.984 -0.626 1 89.06 208 ARG A O 1
ATOM 1666 N N . GLU A 1 209 ? 10.836 29.016 -1.422 1 87.62 209 GLU A N 1
ATOM 1667 C CA . GLU A 1 209 ? 10.812 30.484 -1.513 1 87.62 209 GLU A CA 1
ATOM 1668 C C . GLU A 1 209 ? 10.898 31.125 -0.13 1 87.62 209 GLU A C 1
ATOM 1670 O O . GLU A 1 209 ? 11.578 32.125 0.05 1 87.62 209 GLU A O 1
ATOM 1675 N N . ALA A 1 210 ? 10.289 30.516 0.78 1 87.44 210 ALA A N 1
ATOM 1676 C CA . ALA A 1 210 ? 10.312 31.016 2.15 1 87.44 210 ALA A CA 1
ATOM 1677 C C . ALA A 1 210 ? 11.703 30.891 2.758 1 87.44 210 ALA A C 1
ATOM 1679 O O . ALA A 1 210 ? 12.141 31.75 3.523 1 87.44 210 ALA A O 1
ATOM 1680 N N . ARG A 1 211 ? 12.414 29.875 2.463 1 85.75 211 ARG A N 1
ATOM 1681 C CA . ARG A 1 211 ? 13.758 29.625 2.975 1 85.75 211 ARG A CA 1
ATOM 1682 C C . ARG A 1 211 ? 14.758 30.609 2.361 1 85.75 211 ARG A C 1
ATOM 1684 O O . ARG A 1 211 ? 15.727 31 3.018 1 85.75 211 ARG A O 1
ATOM 1691 N N . LYS A 1 212 ? 14.547 30.938 1.106 1 84.44 212 LYS A N 1
ATOM 1692 C CA . LYS A 1 212 ? 15.438 31.875 0.437 1 84.44 212 LYS A CA 1
ATOM 1693 C C . LYS A 1 212 ? 15.211 33.312 0.944 1 84.44 212 LYS A C 1
ATOM 1695 O O . LYS A 1 212 ? 16.141 34.125 0.945 1 84.44 212 LYS A O 1
ATOM 1700 N N . ALA A 1 213 ? 14 33.625 1.272 1 84.12 213 ALA A N 1
ATOM 1701 C CA . ALA A 1 213 ? 13.672 34.969 1.766 1 84.12 213 ALA A CA 1
ATOM 1702 C C . ALA A 1 213 ? 14.234 35.188 3.168 1 84.12 213 ALA A C 1
ATOM 1704 O O . ALA A 1 213 ? 14.328 36.312 3.633 1 84.12 213 ALA A O 1
ATOM 1705 N N . LYS A 1 214 ? 14.68 34.312 3.863 1 75.81 214 LYS A N 1
ATOM 1706 C CA . LYS A 1 214 ? 15.297 34.469 5.176 1 75.81 214 LYS A CA 1
ATOM 1707 C C . LYS A 1 214 ? 16.812 34.531 5.062 1 75.81 214 LYS A C 1
ATOM 1709 O O . LYS A 1 214 ? 17.469 35.25 5.816 1 75.81 214 LYS A O 1
ATOM 1714 N N . MET B 1 1 ? 14.008 32.281 -11.883 1 46.47 1 MET B N 1
ATOM 1715 C CA . MET B 1 1 ? 13.023 31.406 -12.523 1 46.47 1 MET B CA 1
ATOM 1716 C C . MET B 1 1 ? 12.562 30.312 -11.57 1 46.47 1 MET B C 1
ATOM 1718 O O . MET B 1 1 ? 13.352 29.797 -10.781 1 46.47 1 MET B O 1
ATOM 1722 N N . ALA B 1 2 ? 11.289 30.188 -11.266 1 63.41 2 ALA B N 1
ATOM 1723 C CA . ALA B 1 2 ? 10.75 29.297 -10.242 1 63.41 2 ALA B CA 1
ATOM 1724 C C . ALA B 1 2 ? 11.133 27.844 -10.516 1 63.41 2 ALA B C 1
ATOM 1726 O O . ALA B 1 2 ? 11.039 27.375 -11.648 1 63.41 2 ALA B O 1
ATOM 1727 N N . GLU B 1 3 ? 12.039 27.312 -9.781 1 83.75 3 GLU B N 1
ATOM 1728 C CA . GLU B 1 3 ? 12.523 25.953 -9.961 1 83.75 3 GLU B CA 1
ATOM 1729 C C . GLU B 1 3 ? 11.367 24.953 -10.031 1 83.75 3 GLU B C 1
ATOM 1731 O O . GLU B 1 3 ? 10.375 25.094 -9.312 1 83.75 3 GLU B O 1
ATOM 1736 N N . ASN B 1 4 ? 11.391 24.219 -11.164 1 90.94 4 ASN B N 1
ATOM 1737 C CA . ASN B 1 4 ? 10.391 23.156 -11.328 1 90.94 4 ASN B CA 1
ATOM 1738 C C . ASN B 1 4 ? 10.742 21.922 -10.516 1 90.94 4 ASN B C 1
ATOM 1740 O O . ASN B 1 4 ? 11.648 21.172 -10.883 1 90.94 4 ASN B O 1
ATOM 1744 N N . VAL B 1 5 ? 10.047 21.688 -9.508 1 92.94 5 VAL B N 1
ATOM 1745 C CA . VAL B 1 5 ? 10.312 20.609 -8.562 1 92.94 5 VAL B CA 1
ATOM 1746 C C . VAL B 1 5 ? 10.258 19.266 -9.273 1 92.94 5 VAL B C 1
ATOM 1748 O O . VAL B 1 5 ? 10.992 18.344 -8.93 1 92.94 5 VAL B O 1
ATOM 1751 N N . PHE B 1 6 ? 9.398 19.141 -10.328 1 94.38 6 PHE B N 1
ATOM 1752 C CA . PHE B 1 6 ? 9.242 17.891 -11.07 1 94.38 6 PHE B CA 1
ATOM 1753 C C . PHE B 1 6 ? 10.516 17.562 -11.836 1 94.38 6 PHE B C 1
ATOM 1755 O O . PHE B 1 6 ? 10.75 16.391 -12.18 1 94.38 6 PHE B O 1
ATOM 1762 N N . LEU B 1 7 ? 11.32 18.547 -12 1 93.88 7 LEU B N 1
ATOM 1763 C CA . LEU B 1 7 ? 12.508 18.344 -12.82 1 93.88 7 LEU B CA 1
ATOM 1764 C C . LEU B 1 7 ? 13.766 18.328 -11.953 1 93.88 7 LEU B C 1
ATOM 1766 O O . LEU B 1 7 ? 14.883 18.359 -12.477 1 93.88 7 LEU B O 1
ATOM 1770 N N . PHE B 1 8 ? 13.547 18.312 -10.648 1 94.25 8 PHE B N 1
ATOM 1771 C CA . PHE B 1 8 ? 14.695 18.094 -9.781 1 94.25 8 PHE B CA 1
ATOM 1772 C C . PHE B 1 8 ? 15.406 16.781 -10.141 1 94.25 8 PHE B C 1
ATOM 1774 O O . PHE B 1 8 ? 14.75 15.781 -10.438 1 94.25 8 PHE B O 1
ATOM 1781 N N . ILE B 1 9 ? 16.656 16.812 -10.117 1 94.31 9 ILE B N 1
ATOM 1782 C CA . ILE B 1 9 ? 17.469 15.672 -10.531 1 94.31 9 ILE B CA 1
ATOM 1783 C C . ILE B 1 9 ? 17.094 14.438 -9.711 1 94.31 9 ILE B C 1
ATOM 1785 O O . ILE B 1 9 ? 16.844 13.367 -10.273 1 94.31 9 ILE B O 1
ATOM 1789 N N . PRO B 1 10 ? 17 14.484 -8.383 1 95.06 10 PRO B N 1
ATOM 1790 C CA . PRO B 1 10 ? 16.578 13.305 -7.621 1 95.06 10 PRO B CA 1
ATOM 1791 C C . PRO B 1 10 ? 15.219 12.773 -8.055 1 95.06 10 PRO B C 1
ATOM 1793 O O . PRO B 1 10 ? 14.992 11.562 -8.031 1 95.06 10 PRO B O 1
ATOM 1796 N N . ASN B 1 11 ? 14.312 13.648 -8.438 1 96.25 11 ASN B N 1
ATOM 1797 C CA . ASN B 1 11 ? 13 13.211 -8.898 1 96.25 11 ASN B CA 1
ATOM 1798 C C . ASN B 1 11 ? 13.086 12.484 -10.234 1 96.25 11 ASN B C 1
ATOM 1800 O O . ASN B 1 11 ? 12.367 11.508 -10.461 1 96.25 11 ASN B O 1
ATOM 1804 N N . ILE B 1 12 ? 13.922 12.961 -11.094 1 96 12 ILE B N 1
ATOM 1805 C CA . ILE B 1 12 ? 14.148 12.297 -12.367 1 96 12 ILE B CA 1
ATOM 1806 C C . ILE B 1 12 ? 14.703 10.898 -12.133 1 96 12 ILE B C 1
ATOM 1808 O O . ILE B 1 12 ? 14.305 9.938 -12.797 1 96 12 ILE B O 1
ATOM 1812 N N . VAL B 1 13 ? 15.594 10.781 -11.195 1 96.56 13 VAL B N 1
ATOM 1813 C CA . VAL B 1 13 ? 16.156 9.484 -10.828 1 96.56 13 VAL B CA 1
ATOM 1814 C C . VAL B 1 13 ? 15.055 8.57 -10.305 1 96.56 13 VAL B C 1
ATOM 1816 O O . VAL B 1 13 ? 15.023 7.383 -10.625 1 96.56 13 VAL B O 1
ATOM 1819 N N . ASP B 1 14 ? 14.156 9.102 -9.562 1 97.19 14 ASP B N 1
ATOM 1820 C CA . ASP B 1 14 ? 13.039 8.32 -9.031 1 97.19 14 ASP B CA 1
ATOM 1821 C C . ASP B 1 14 ? 12.133 7.82 -10.148 1 97.19 14 ASP B C 1
ATOM 1823 O O . ASP B 1 14 ? 11.641 6.691 -10.102 1 97.19 14 ASP B O 1
ATOM 1827 N N . TYR B 1 15 ? 11.938 8.75 -11.211 1 97.5 15 TYR B N 1
ATOM 1828 C CA . TYR B 1 15 ? 11.164 8.289 -12.367 1 97.5 15 TYR B CA 1
ATOM 1829 C C . TYR B 1 15 ? 11.828 7.094 -13.031 1 97.5 15 TYR B C 1
ATOM 1831 O O . TYR B 1 15 ? 11.156 6.137 -13.414 1 97.5 15 TYR B O 1
ATOM 1839 N N . LEU B 1 16 ? 13.078 7.16 -13.109 1 97.5 16 LEU B N 1
ATOM 1840 C CA . LEU B 1 16 ? 13.836 6.062 -13.703 1 97.5 16 LEU B CA 1
ATOM 1841 C C . LEU B 1 16 ? 13.727 4.805 -12.844 1 97.5 16 LEU B C 1
ATOM 1843 O O . LEU B 1 16 ? 13.664 3.693 -13.367 1 97.5 16 LEU B O 1
ATOM 1847 N N . ARG B 1 17 ? 13.703 5.008 -11.516 1 98 17 ARG B N 1
ATOM 1848 C CA . ARG B 1 17 ? 13.555 3.879 -10.602 1 98 17 ARG B CA 1
ATOM 1849 C C . ARG B 1 17 ? 12.234 3.15 -10.836 1 98 17 ARG B C 1
ATOM 1851 O O . ARG B 1 17 ? 12.188 1.918 -10.82 1 98 17 ARG B O 1
ATOM 1858 N N . VAL B 1 18 ? 11.188 3.887 -11.086 1 98.06 18 VAL B N 1
ATOM 1859 C CA . VAL B 1 18 ? 9.875 3.299 -11.336 1 98.06 18 VAL B CA 1
ATOM 1860 C C . VAL B 1 18 ? 9.914 2.475 -12.625 1 98.06 18 VAL B C 1
ATOM 1862 O O . VAL B 1 18 ? 9.438 1.339 -12.656 1 98.06 18 VAL B O 1
ATOM 1865 N N . ILE B 1 19 ? 10.523 3.01 -13.641 1 98.19 19 ILE B N 1
ATOM 1866 C CA . ILE B 1 19 ? 10.609 2.34 -14.93 1 98.19 19 ILE B CA 1
ATOM 1867 C C . ILE B 1 19 ? 11.414 1.05 -14.789 1 98.19 19 ILE B C 1
ATOM 1869 O O . ILE B 1 19 ? 10.977 -0.016 -15.227 1 98.19 19 ILE B O 1
ATOM 1873 N N . THR B 1 20 ? 12.57 1.163 -14.172 1 98.31 20 THR B N 1
ATOM 1874 C CA . THR B 1 20 ? 13.43 -0.009 -14.039 1 98.31 20 THR B CA 1
ATOM 1875 C C . THR B 1 20 ? 12.766 -1.067 -13.164 1 98.31 20 THR B C 1
ATOM 1877 O O . THR B 1 20 ? 12.914 -2.266 -13.406 1 98.31 20 THR B O 1
ATOM 1880 N N . ALA B 1 21 ? 12.031 -0.648 -12.133 1 98.19 21 ALA B N 1
ATOM 1881 C CA . ALA B 1 21 ? 11.312 -1.597 -11.281 1 98.19 21 ALA B CA 1
ATOM 1882 C C . ALA B 1 21 ? 10.273 -2.371 -12.086 1 98.19 21 ALA B C 1
ATOM 1884 O O . ALA B 1 21 ? 10.188 -3.598 -11.992 1 98.19 21 ALA B O 1
ATOM 1885 N N . PHE B 1 22 ? 9.531 -1.702 -12.945 1 98.38 22 PHE B N 1
ATOM 1886 C CA . PHE B 1 22 ? 8.469 -2.371 -13.695 1 98.38 22 PHE B CA 1
ATOM 1887 C C . PHE B 1 22 ? 9.062 -3.242 -14.797 1 98.38 22 PHE B C 1
ATOM 1889 O O . PHE B 1 22 ? 8.492 -4.281 -15.148 1 98.38 22 PHE B O 1
ATOM 1896 N N . VAL B 1 23 ? 10.203 -2.828 -15.352 1 98.31 23 VAL B N 1
ATOM 1897 C CA . VAL B 1 23 ? 10.898 -3.717 -16.281 1 98.31 23 VAL B CA 1
ATOM 1898 C C . VAL B 1 23 ? 11.305 -5 -15.555 1 98.31 23 VAL B C 1
ATOM 1900 O O . VAL B 1 23 ? 11.18 -6.094 -16.109 1 98.31 23 VAL B O 1
ATOM 1903 N N . SER B 1 24 ? 11.797 -4.82 -14.352 1 98.5 24 SER B N 1
ATOM 1904 C CA . SER B 1 24 ? 12.125 -5.992 -13.547 1 98.5 24 SER B CA 1
ATOM 1905 C C . SER B 1 24 ? 10.914 -6.895 -13.352 1 98.5 24 SER B C 1
ATOM 1907 O O . SER B 1 24 ? 11 -8.109 -13.516 1 98.5 24 SER B O 1
ATOM 1909 N N . PHE B 1 25 ? 9.789 -6.309 -13.039 1 98.38 25 PHE B N 1
ATOM 1910 C CA . PHE B 1 25 ? 8.562 -7.07 -12.789 1 98.38 25 PHE B CA 1
ATOM 1911 C C . PHE B 1 25 ? 8.141 -7.84 -14.031 1 98.38 25 PHE B C 1
ATOM 1913 O O . PHE B 1 25 ? 7.605 -8.945 -13.93 1 98.38 25 PHE B O 1
ATOM 1920 N N . TYR B 1 26 ? 8.375 -7.223 -15.188 1 97.81 26 TYR B N 1
ATOM 1921 C CA . TYR B 1 26 ? 8.047 -7.875 -16.453 1 97.81 26 TYR B CA 1
ATOM 1922 C C . TYR B 1 26 ? 8.805 -9.188 -16.594 1 97.81 26 TYR B C 1
ATOM 1924 O O . TYR B 1 26 ? 8.266 -10.172 -17.125 1 97.81 26 TYR B O 1
ATOM 1932 N N . TYR B 1 27 ? 9.977 -9.281 -16.078 1 97.62 27 TYR B N 1
ATOM 1933 C CA . TYR B 1 27 ? 10.844 -10.43 -16.297 1 97.62 27 TYR B CA 1
ATOM 1934 C C . TYR B 1 27 ? 10.742 -11.414 -15.133 1 97.62 27 TYR B C 1
ATOM 1936 O O . TYR B 1 27 ? 11.258 -12.531 -15.211 1 97.62 27 TYR B O 1
ATOM 1944 N N . LEU B 1 28 ? 10.039 -11.102 -14.094 1 96.75 28 LEU B N 1
ATOM 1945 C CA . LEU B 1 28 ? 10 -11.906 -12.875 1 96.75 28 LEU B CA 1
ATOM 1946 C C . LEU B 1 28 ? 9.562 -13.336 -13.18 1 96.75 28 LEU B C 1
ATOM 1948 O O . LEU B 1 28 ? 10.195 -14.297 -12.734 1 96.75 28 LEU B O 1
ATOM 1952 N N . PRO B 1 29 ? 8.531 -13.516 -14.055 1 95.12 29 PRO B N 1
ATOM 1953 C CA . PRO B 1 29 ? 8.047 -14.883 -14.266 1 95.12 29 PRO B CA 1
ATOM 1954 C C . PRO B 1 29 ? 8.922 -15.672 -15.234 1 95.12 29 PRO B C 1
ATOM 1956 O O . PRO B 1 29 ? 8.891 -16.906 -15.242 1 95.12 29 PRO B O 1
ATOM 1959 N N . THR B 1 30 ? 9.789 -15.055 -16.078 1 94.62 30 THR B N 1
ATOM 1960 C CA . THR B 1 30 ? 10.375 -15.758 -17.203 1 94.62 30 THR B CA 1
ATOM 1961 C C . THR B 1 30 ? 11.898 -15.797 -17.094 1 94.62 30 THR B C 1
ATOM 1963 O O . THR B 1 30 ? 12.531 -16.781 -17.469 1 94.62 30 THR B O 1
ATOM 1966 N N . ASP B 1 31 ? 12.477 -14.672 -16.594 1 97.31 31 ASP B N 1
ATOM 1967 C CA . ASP B 1 31 ? 13.938 -14.555 -16.609 1 97.31 31 ASP B CA 1
ATOM 1968 C C . ASP B 1 31 ? 14.445 -13.969 -15.289 1 97.31 31 ASP B C 1
ATOM 1970 O O . ASP B 1 31 ? 14.531 -12.742 -15.148 1 97.31 31 ASP B O 1
ATOM 1974 N N . PRO B 1 32 ? 14.891 -14.875 -14.391 1 96.5 32 PRO B N 1
ATOM 1975 C CA . PRO B 1 32 ? 15.305 -14.391 -13.07 1 96.5 32 PRO B CA 1
ATOM 1976 C C . PRO B 1 32 ? 16.547 -13.508 -13.133 1 96.5 32 PRO B C 1
ATOM 1978 O O . PRO B 1 32 ? 16.719 -12.625 -12.281 1 96.5 32 PRO B O 1
ATOM 1981 N N . TRP B 1 33 ? 17.422 -13.703 -14.078 1 96.75 33 TRP B N 1
ATOM 1982 C CA . TRP B 1 33 ? 18.656 -12.914 -14.172 1 96.75 33 TRP B CA 1
ATOM 1983 C C . TRP B 1 33 ? 18.344 -11.492 -14.641 1 96.75 33 TRP B C 1
ATOM 1985 O O . TRP B 1 33 ? 18.828 -10.523 -14.047 1 96.75 33 TRP B O 1
ATOM 1995 N N . SER B 1 34 ? 17.547 -11.375 -15.711 1 98.19 34 SER B N 1
ATOM 1996 C CA . SER B 1 34 ? 17.141 -10.047 -16.156 1 98.19 34 SER B CA 1
ATOM 1997 C C . SER B 1 34 ? 16.328 -9.328 -15.078 1 98.19 34 SER B C 1
ATOM 1999 O O . SER B 1 34 ? 16.547 -8.141 -14.82 1 98.19 34 SER B O 1
ATOM 2001 N N . ALA B 1 35 ? 15.43 -10.102 -14.43 1 98.12 35 ALA B N 1
ATOM 2002 C CA . ALA B 1 35 ? 14.625 -9.531 -13.352 1 98.12 35 ALA B CA 1
ATOM 2003 C C . ALA B 1 35 ? 15.508 -8.992 -12.234 1 98.12 35 ALA B C 1
ATOM 2005 O O . ALA B 1 35 ? 15.305 -7.871 -11.75 1 98.12 35 ALA B O 1
ATOM 2006 N N . SER B 1 36 ? 16.516 -9.797 -11.852 1 97.38 36 SER B N 1
ATOM 2007 C CA . SER B 1 36 ? 17.406 -9.406 -10.766 1 97.38 36 SER B CA 1
ATOM 2008 C C . SER B 1 36 ? 18.234 -8.18 -11.156 1 97.38 36 SER B C 1
ATOM 2010 O O . SER B 1 36 ? 18.438 -7.281 -10.344 1 97.38 36 SER B O 1
ATOM 2012 N N . PHE B 1 37 ? 18.703 -8.141 -12.344 1 97.94 37 PHE B N 1
ATOM 2013 C CA . PHE B 1 37 ? 19.516 -7.02 -12.82 1 97.94 37 PHE B CA 1
ATOM 2014 C C . PHE B 1 37 ? 18.734 -5.715 -12.734 1 97.94 37 PHE B C 1
ATOM 2016 O O . PHE B 1 37 ? 19.203 -4.738 -12.148 1 97.94 37 PHE B O 1
ATOM 2023 N N . TRP B 1 38 ? 17.578 -5.711 -13.305 1 98.31 38 TRP B N 1
ATOM 2024 C CA . TRP B 1 38 ? 16.766 -4.492 -13.344 1 98.31 38 TRP B CA 1
ATOM 2025 C C . TRP B 1 38 ? 16.297 -4.105 -11.945 1 98.31 38 TRP B C 1
ATOM 2027 O O . TRP B 1 38 ? 16.188 -2.918 -11.625 1 98.31 38 TRP B O 1
ATOM 2037 N N . TYR B 1 39 ? 15.992 -5.098 -11.109 1 98.19 39 TYR B N 1
ATOM 2038 C CA . TYR B 1 39 ? 15.594 -4.824 -9.734 1 98.19 39 TYR B CA 1
ATOM 2039 C C . TYR B 1 39 ? 16.734 -4.172 -8.953 1 98.19 39 TYR B C 1
ATOM 2041 O O . TYR B 1 39 ? 16.516 -3.207 -8.219 1 98.19 39 TYR B O 1
ATOM 2049 N N . LEU B 1 40 ? 17.953 -4.73 -9.102 1 95.5 40 LEU B N 1
ATOM 2050 C CA . LEU B 1 40 ? 19.125 -4.191 -8.438 1 95.5 40 LEU B CA 1
ATOM 2051 C C . LEU B 1 40 ? 19.438 -2.785 -8.938 1 95.5 40 LEU B C 1
ATOM 2053 O O . LEU B 1 40 ? 19.844 -1.916 -8.156 1 95.5 40 LEU B O 1
ATOM 2057 N N . LEU B 1 41 ? 19.281 -2.621 -10.211 1 97 41 LEU B N 1
ATOM 2058 C CA . LEU B 1 41 ? 19.484 -1.292 -10.773 1 97 41 LEU B CA 1
ATOM 2059 C C . LEU B 1 41 ? 18.531 -0.279 -10.148 1 97 41 LEU B C 1
ATOM 2061 O O . LEU B 1 41 ? 18.938 0.832 -9.805 1 97 41 LEU B O 1
ATOM 2065 N N . SER B 1 42 ? 17.281 -0.636 -10.016 1 97.12 42 SER B N 1
ATOM 2066 C CA . SER B 1 42 ? 16.312 0.238 -9.367 1 97.12 42 SER B CA 1
ATOM 2067 C C . SER B 1 42 ? 16.734 0.571 -7.941 1 97.12 42 SER B C 1
ATOM 2069 O O . SER B 1 42 ? 16.609 1.72 -7.504 1 97.12 42 SER B O 1
ATOM 2071 N N . GLY B 1 43 ? 17.234 -0.438 -7.234 1 93.44 43 GLY B N 1
ATOM 2072 C CA . GLY B 1 43 ? 17.719 -0.228 -5.879 1 93.44 43 GLY B CA 1
ATOM 2073 C C . GLY B 1 43 ? 18.953 0.66 -5.816 1 93.44 43 GLY B C 1
ATOM 2074 O O . GLY B 1 43 ? 19.094 1.469 -4.898 1 93.44 43 GLY B O 1
ATOM 2075 N N . PHE B 1 44 ? 19.844 0.507 -6.754 1 93.38 44 PHE B N 1
ATOM 2076 C CA . PHE B 1 44 ? 21.047 1.323 -6.828 1 93.38 44 PHE B CA 1
ATOM 2077 C C . PHE B 1 44 ? 20.703 2.785 -7.082 1 93.38 44 PHE B C 1
ATOM 2079 O O . PHE B 1 44 ? 21.297 3.684 -6.496 1 93.38 44 PHE B O 1
ATOM 2086 N N . LEU B 1 45 ? 19.719 2.955 -7.934 1 94.69 45 LEU B N 1
ATOM 2087 C CA . LEU B 1 45 ? 19.266 4.309 -8.227 1 94.69 45 LEU B CA 1
ATOM 2088 C C . LEU B 1 45 ? 18.688 4.973 -6.98 1 94.69 45 LEU B C 1
ATOM 2090 O O . LEU B 1 45 ? 18.719 6.199 -6.859 1 94.69 45 LEU B O 1
ATOM 2094 N N . ASP B 1 46 ? 18.125 4.191 -6.062 1 93.31 46 ASP B N 1
ATOM 2095 C CA . ASP B 1 46 ? 17.594 4.691 -4.797 1 93.31 46 ASP B CA 1
ATOM 2096 C C . ASP B 1 46 ? 18.703 5.375 -3.98 1 93.31 46 ASP B C 1
ATOM 2098 O O . ASP B 1 46 ? 18.484 6.457 -3.432 1 93.31 46 ASP B O 1
ATOM 2102 N N . ALA B 1 47 ? 19.891 4.781 -3.924 1 87.75 47 ALA B N 1
ATOM 2103 C CA . ALA B 1 47 ? 21.031 5.34 -3.195 1 87.75 47 ALA B CA 1
ATOM 2104 C C . ALA B 1 47 ? 21.516 6.637 -3.842 1 87.75 47 ALA B C 1
ATOM 2106 O O . ALA B 1 47 ? 21.891 7.582 -3.145 1 87.75 47 ALA B O 1
ATOM 2107 N N . ILE B 1 48 ? 21.375 6.695 -5.082 1 91.19 48 ILE B N 1
ATOM 2108 C CA . ILE B 1 48 ? 21.859 7.836 -5.848 1 91.19 48 ILE B CA 1
ATOM 2109 C C . ILE B 1 48 ? 20.938 9.031 -5.648 1 91.19 48 ILE B C 1
ATOM 2111 O O . ILE B 1 48 ? 21.391 10.156 -5.445 1 91.19 48 ILE B O 1
ATOM 2115 N N . ASP B 1 49 ? 19.672 8.773 -5.746 1 91 49 ASP B N 1
ATOM 2116 C CA . ASP B 1 49 ? 18.734 9.891 -5.645 1 91 49 ASP B CA 1
ATOM 2117 C C . ASP B 1 49 ? 18.844 10.57 -4.285 1 91 49 ASP B C 1
ATOM 2119 O O . ASP B 1 49 ? 18.75 11.797 -4.191 1 91 49 ASP B O 1
ATOM 2123 N N . GLY B 1 50 ? 19.016 9.781 -3.223 1 87.06 50 GLY B N 1
ATOM 2124 C CA . GLY B 1 50 ? 19.203 10.375 -1.906 1 87.06 50 GLY B CA 1
ATOM 2125 C C . GLY B 1 50 ? 20.453 11.227 -1.806 1 87.06 50 GLY B C 1
ATOM 2126 O O . GLY B 1 50 ? 20.422 12.32 -1.251 1 87.06 50 GLY B O 1
ATOM 2127 N N . HIS B 1 51 ? 21.5 10.711 -2.359 1 89.69 51 HIS B N 1
ATOM 2128 C CA . HIS B 1 51 ? 22.766 11.438 -2.344 1 89.69 51 HIS B CA 1
ATOM 2129 C C . HIS B 1 51 ? 22.672 12.727 -3.156 1 89.69 51 HIS B C 1
ATOM 2131 O O . HIS B 1 51 ? 23.109 13.781 -2.701 1 89.69 51 HIS B O 1
ATOM 2137 N N . LEU B 1 52 ? 22.031 12.664 -4.281 1 90.5 52 LEU B N 1
ATOM 2138 C CA . LEU B 1 52 ? 21.891 13.82 -5.164 1 90.5 52 LEU B CA 1
ATOM 2139 C C . LEU B 1 52 ? 21 14.883 -4.531 1 90.5 52 LEU B C 1
ATOM 2141 O O . LEU B 1 52 ? 21.25 16.078 -4.688 1 90.5 52 LEU B O 1
ATOM 2145 N N . ALA B 1 53 ? 19.969 14.484 -3.836 1 90.56 53 ALA B N 1
ATOM 2146 C CA . ALA B 1 53 ? 19.062 15.43 -3.186 1 90.56 53 ALA B CA 1
ATOM 2147 C C . ALA B 1 53 ? 19.797 16.297 -2.166 1 90.56 53 ALA B C 1
ATOM 2149 O O . ALA B 1 53 ? 19.594 17.5 -2.109 1 90.56 53 ALA B O 1
ATOM 2150 N N . ARG B 1 54 ? 20.719 15.688 -1.457 1 89.56 54 ARG B N 1
ATOM 2151 C CA . ARG B 1 54 ? 21.484 16.391 -0.426 1 89.56 54 ARG B CA 1
ATOM 2152 C C . ARG B 1 54 ? 22.594 17.234 -1.043 1 89.56 54 ARG B C 1
ATOM 2154 O O . ARG B 1 54 ? 22.797 18.375 -0.654 1 89.56 54 ARG B O 1
ATOM 2161 N N . MET B 1 55 ? 23.234 16.703 -2.002 1 92.75 55 MET B N 1
ATOM 2162 C CA . MET B 1 55 ? 24.375 17.375 -2.631 1 92.75 55 MET B CA 1
ATOM 2163 C C . MET B 1 55 ? 23.922 18.609 -3.395 1 92.75 55 MET B C 1
ATOM 2165 O O . MET B 1 55 ? 24.609 19.641 -3.385 1 92.75 55 MET B O 1
ATOM 2169 N N . LEU B 1 56 ? 22.734 18.594 -4.016 1 94.12 56 LEU B N 1
ATOM 2170 C CA . LEU B 1 56 ? 22.281 19.672 -4.879 1 94.12 56 LEU B CA 1
ATOM 2171 C C . LEU B 1 56 ? 21.281 20.562 -4.148 1 94.12 56 LEU B C 1
ATOM 2173 O O . LEU B 1 56 ? 20.672 21.438 -4.754 1 94.12 56 LEU B O 1
ATOM 2177 N N . ASP B 1 57 ? 21.047 20.266 -2.895 1 92.25 57 ASP B N 1
ATOM 2178 C CA . ASP B 1 57 ? 20.062 20.984 -2.102 1 92.25 57 ASP B CA 1
ATOM 2179 C C . ASP B 1 57 ? 18.688 20.953 -2.773 1 92.25 57 ASP B C 1
ATOM 2181 O O . ASP B 1 57 ? 18.062 22 -2.953 1 92.25 57 ASP B O 1
ATOM 2185 N N . GLN B 1 58 ? 18.344 19.828 -3.262 1 93.88 58 GLN B N 1
ATOM 2186 C CA . GLN B 1 58 ? 17.078 19.625 -3.955 1 93.88 58 GLN B CA 1
ATOM 2187 C C . GLN B 1 58 ? 16.172 18.672 -3.182 1 93.88 58 GLN B C 1
ATOM 2189 O O . GLN B 1 58 ? 15.461 17.875 -3.779 1 93.88 58 GLN B O 1
ATOM 2194 N N . SER B 1 59 ? 16.312 18.688 -1.869 1 92.25 59 SER B N 1
ATOM 2195 C CA . SER B 1 59 ? 15.398 17.922 -1.044 1 92.25 59 SER B CA 1
ATOM 2196 C C . SER B 1 59 ? 13.992 18.516 -1.081 1 92.25 59 SER B C 1
ATOM 2198 O O . SER B 1 59 ? 13.82 19.734 -0.965 1 92.25 59 SER B O 1
ATOM 2200 N N . SER B 1 60 ? 13.016 17.719 -1.396 1 93.94 60 SER B N 1
ATOM 2201 C CA . SER B 1 60 ? 11.625 18.156 -1.482 1 93.94 60 SER B CA 1
ATOM 2202 C C . SER B 1 60 ? 10.688 17.125 -0.86 1 93.94 60 SER B C 1
ATOM 2204 O O . SER B 1 60 ? 11.055 15.961 -0.692 1 93.94 60 SER B O 1
ATOM 2206 N N . LYS B 1 61 ? 9.539 17.531 -0.488 1 94.19 61 LYS B N 1
ATOM 2207 C CA . LYS B 1 61 ? 8.508 16.641 0.019 1 94.19 61 LYS B CA 1
ATOM 2208 C C . LYS B 1 61 ? 8.062 15.648 -1.059 1 94.19 61 LYS B C 1
ATOM 2210 O O . LYS B 1 61 ? 7.852 14.469 -0.779 1 94.19 61 LYS B O 1
ATOM 2215 N N . LEU B 1 62 ? 7.93 16.141 -2.252 1 95.44 62 LEU B N 1
ATOM 2216 C CA . LEU B 1 62 ? 7.535 15.297 -3.373 1 95.44 62 LEU B CA 1
ATOM 2217 C C . LEU B 1 62 ? 8.539 14.172 -3.586 1 95.44 62 LEU B C 1
ATOM 2219 O O . LEU B 1 62 ? 8.156 13 -3.684 1 95.44 62 LEU B O 1
ATOM 2223 N N . GLY B 1 63 ? 9.773 14.555 -3.656 1 95.44 63 GLY B N 1
ATOM 2224 C CA . GLY B 1 63 ? 10.812 13.555 -3.848 1 95.44 63 GLY B CA 1
ATOM 2225 C C . GLY B 1 63 ? 10.875 12.539 -2.727 1 95.44 63 GLY B C 1
ATOM 2226 O O . GLY B 1 63 ? 11.078 11.344 -2.975 1 95.44 63 GLY B O 1
ATOM 2227 N N . GLY B 1 64 ? 10.734 13 -1.502 1 94.5 64 GLY B N 1
ATOM 2228 C CA . GLY B 1 64 ? 10.719 12.102 -0.356 1 94.5 64 GLY B CA 1
ATOM 2229 C C . GLY B 1 64 ? 9.578 11.102 -0.404 1 94.5 64 GLY B C 1
ATOM 2230 O O . GLY B 1 64 ? 9.773 9.922 -0.105 1 94.5 64 GLY B O 1
ATOM 2231 N N . MET B 1 65 ? 8.453 11.531 -0.806 1 95.31 65 MET B N 1
ATOM 2232 C CA . MET B 1 65 ? 7.289 10.656 -0.891 1 95.31 65 MET B CA 1
ATOM 2233 C C . MET B 1 65 ? 7.449 9.648 -2.027 1 95.31 65 MET B C 1
ATOM 2235 O O . MET B 1 65 ? 7.117 8.469 -1.871 1 95.31 65 MET B O 1
ATOM 2239 N N . LEU B 1 66 ? 7.906 10.164 -3.123 1 96.25 66 LEU B N 1
ATOM 2240 C CA . LEU B 1 66 ? 8.164 9.273 -4.254 1 96.25 66 LEU B CA 1
ATOM 2241 C C . LEU B 1 66 ? 9.125 8.156 -3.865 1 96.25 66 LEU B C 1
ATOM 2243 O O . LEU B 1 66 ? 8.844 6.98 -4.098 1 96.25 66 LEU B O 1
ATOM 2247 N N . ASP B 1 67 ? 10.18 8.609 -3.254 1 95.06 67 ASP B N 1
ATOM 2248 C CA . ASP B 1 67 ? 11.211 7.66 -2.836 1 95.06 67 ASP B CA 1
ATOM 2249 C C . ASP B 1 67 ? 10.641 6.605 -1.893 1 95.06 67 ASP B C 1
ATOM 2251 O O . ASP B 1 67 ? 10.828 5.406 -2.105 1 95.06 67 ASP B O 1
ATOM 2255 N N . MET B 1 68 ? 9.93 7 -0.948 1 95 68 MET B N 1
ATOM 2256 C CA . MET B 1 68 ? 9.359 6.117 0.064 1 95 68 MET B CA 1
ATOM 2257 C C . MET B 1 68 ? 8.383 5.129 -0.565 1 95 68 MET B C 1
ATOM 2259 O O . MET B 1 68 ? 8.414 3.938 -0.256 1 95 68 MET B O 1
ATOM 2263 N N . LEU B 1 69 ? 7.559 5.547 -1.476 1 97.38 69 LEU B N 1
ATOM 2264 C CA . LEU B 1 69 ? 6.52 4.703 -2.051 1 97.38 69 LEU B CA 1
ATOM 2265 C C . LEU B 1 69 ? 7.105 3.74 -3.078 1 97.38 69 LEU B C 1
ATOM 2267 O O . LEU B 1 69 ? 6.637 2.609 -3.213 1 97.38 69 LEU B O 1
ATOM 2271 N N . ILE B 1 70 ? 8.109 4.203 -3.812 1 97.5 70 ILE B N 1
ATOM 2272 C CA . ILE B 1 70 ? 8.758 3.316 -4.77 1 97.5 70 ILE B CA 1
ATOM 2273 C C . ILE B 1 70 ? 9.359 2.117 -4.035 1 97.5 70 ILE B C 1
ATOM 2275 O O . ILE B 1 70 ? 9.203 0.974 -4.473 1 97.5 70 ILE B O 1
ATOM 2279 N N . ASP B 1 71 ? 10.008 2.41 -2.898 1 95.81 71 ASP B N 1
ATOM 2280 C CA . ASP B 1 71 ? 10.602 1.337 -2.104 1 95.81 71 ASP B CA 1
ATOM 2281 C C . ASP B 1 71 ? 9.539 0.329 -1.671 1 95.81 71 ASP B C 1
ATOM 2283 O O . ASP B 1 71 ? 9.719 -0.88 -1.831 1 95.81 71 ASP B O 1
ATOM 2287 N N . ARG B 1 72 ? 8.453 0.788 -1.21 1 96.75 72 ARG B N 1
ATOM 2288 C CA . ARG B 1 72 ? 7.391 -0.065 -0.681 1 96.75 72 ARG B CA 1
ATOM 2289 C C . ARG B 1 72 ? 6.676 -0.809 -1.803 1 96.75 72 ARG B C 1
ATOM 2291 O O . ARG B 1 72 ? 6.359 -1.993 -1.668 1 96.75 72 ARG B O 1
ATOM 2298 N N . CYS B 1 73 ? 6.414 -0.166 -2.908 1 97.94 73 CYS B N 1
ATOM 2299 C CA . CYS B 1 73 ? 5.734 -0.803 -4.031 1 97.94 73 CYS B CA 1
ATOM 2300 C C . CYS B 1 73 ? 6.621 -1.867 -4.672 1 97.94 73 CYS B C 1
ATOM 2302 O O . CYS B 1 73 ? 6.125 -2.904 -5.117 1 97.94 73 CYS B O 1
ATOM 2304 N N . ALA B 1 74 ? 7.926 -1.555 -4.754 1 97.88 74 ALA B N 1
ATOM 2305 C CA . ALA B 1 74 ? 8.836 -2.543 -5.324 1 97.88 74 ALA B CA 1
ATOM 2306 C C . ALA B 1 74 ? 8.812 -3.84 -4.52 1 97.88 74 ALA B C 1
ATOM 2308 O O . ALA B 1 74 ? 8.648 -4.926 -5.082 1 97.88 74 ALA B O 1
ATOM 2309 N N . THR B 1 75 ? 8.969 -3.711 -3.234 1 97.75 75 THR B N 1
ATOM 2310 C CA . THR B 1 75 ? 8.961 -4.883 -2.367 1 97.75 75 THR B CA 1
ATOM 2311 C C . THR B 1 75 ? 7.598 -5.57 -2.404 1 97.75 75 THR B C 1
ATOM 2313 O O . THR B 1 75 ? 7.52 -6.801 -2.457 1 97.75 75 THR B O 1
ATOM 2316 N N . MET B 1 76 ? 6.543 -4.832 -2.441 1 98.56 76 MET B N 1
ATOM 2317 C CA . MET B 1 76 ? 5.18 -5.355 -2.51 1 98.56 76 MET B CA 1
ATOM 2318 C C . MET B 1 76 ? 4.98 -6.191 -3.77 1 98.56 76 MET B C 1
ATOM 2320 O O . MET B 1 76 ? 4.461 -7.309 -3.705 1 98.56 76 MET B O 1
ATOM 2324 N N . CYS B 1 77 ? 5.387 -5.641 -4.879 1 98.62 77 CYS B N 1
ATOM 2325 C CA . CYS B 1 77 ? 5.211 -6.328 -6.152 1 98.62 77 CYS B CA 1
ATOM 2326 C C . CYS B 1 77 ? 6.074 -7.582 -6.219 1 98.62 77 CYS B C 1
ATOM 2328 O O . CYS B 1 77 ? 5.68 -8.586 -6.82 1 98.62 77 CYS B O 1
ATOM 2330 N N . LEU B 1 78 ? 7.277 -7.488 -5.621 1 98.56 78 LEU B N 1
ATOM 2331 C CA . LEU B 1 78 ? 8.109 -8.688 -5.523 1 98.56 78 LEU B CA 1
ATOM 2332 C C . LEU B 1 78 ? 7.41 -9.766 -4.707 1 98.56 78 LEU B C 1
ATOM 2334 O O . LEU B 1 78 ? 7.363 -10.93 -5.117 1 98.56 78 LEU B O 1
ATOM 2338 N N . MET B 1 79 ? 6.836 -9.406 -3.596 1 98.69 79 MET B N 1
ATOM 2339 C CA . MET B 1 79 ? 6.141 -10.375 -2.746 1 98.69 79 MET B CA 1
ATOM 2340 C C . MET B 1 79 ? 4.91 -10.93 -3.451 1 98.69 79 MET B C 1
ATOM 2342 O O . MET B 1 79 ? 4.555 -12.094 -3.26 1 98.69 79 MET B O 1
ATOM 2346 N N . ALA B 1 80 ? 4.266 -10.094 -4.254 1 98.69 80 ALA B N 1
ATOM 2347 C CA . ALA B 1 80 ? 3.143 -10.578 -5.047 1 98.69 80 ALA B CA 1
ATOM 2348 C C . ALA B 1 80 ? 3.584 -11.68 -6.008 1 98.69 80 ALA B C 1
ATOM 2350 O O . ALA B 1 80 ? 2.875 -12.672 -6.191 1 98.69 80 ALA B O 1
ATOM 2351 N N . ALA B 1 81 ? 4.734 -11.492 -6.602 1 98.62 81 ALA B N 1
ATOM 2352 C CA . ALA B 1 81 ? 5.281 -12.531 -7.473 1 98.62 81 ALA B CA 1
ATOM 2353 C C . ALA B 1 81 ? 5.605 -13.797 -6.684 1 98.62 81 ALA B C 1
ATOM 2355 O O . ALA B 1 81 ? 5.422 -14.906 -7.18 1 98.62 81 ALA B O 1
ATOM 2356 N N . LEU B 1 82 ? 6.09 -13.609 -5.473 1 98.56 82 LEU B N 1
ATOM 2357 C CA . LEU B 1 82 ? 6.449 -14.75 -4.641 1 98.56 82 LEU B CA 1
ATOM 2358 C C . LEU B 1 82 ? 5.219 -15.578 -4.289 1 98.56 82 LEU B C 1
ATOM 2360 O O . LEU B 1 82 ? 5.32 -16.781 -4.055 1 98.56 82 LEU B O 1
ATOM 2364 N N . CYS B 1 83 ? 4.027 -14.922 -4.258 1 98.25 83 CYS B N 1
ATOM 2365 C CA . CYS B 1 83 ? 2.785 -15.664 -4.07 1 98.25 83 CYS B CA 1
ATOM 2366 C C . CYS B 1 83 ? 2.588 -16.688 -5.18 1 98.25 83 CYS B C 1
ATOM 2368 O O . CYS B 1 83 ? 1.991 -17.75 -4.961 1 98.25 83 CYS B O 1
ATOM 2370 N N . HIS B 1 84 ? 3.072 -16.344 -6.359 1 97.81 84 HIS B N 1
ATOM 2371 C CA . HIS B 1 84 ? 2.996 -17.25 -7.492 1 97.81 84 HIS B CA 1
ATOM 2372 C C . HIS B 1 84 ? 3.977 -18.406 -7.336 1 97.81 84 HIS B C 1
ATOM 2374 O O . HIS B 1 84 ? 3.617 -19.562 -7.562 1 97.81 84 HIS B O 1
ATOM 2380 N N . PHE B 1 85 ? 5.168 -18.109 -6.883 1 97.5 85 PHE B N 1
ATOM 2381 C CA . PHE B 1 85 ? 6.23 -19.109 -6.836 1 97.5 85 PHE B CA 1
ATOM 2382 C C . PHE B 1 85 ? 6.094 -19.984 -5.598 1 97.5 85 PHE B C 1
ATOM 2384 O O . PHE B 1 85 ? 6.461 -21.156 -5.621 1 97.5 85 PHE B O 1
ATOM 2391 N N . TYR B 1 86 ? 5.633 -19.422 -4.477 1 97.5 86 TYR B N 1
ATOM 2392 C CA . TYR B 1 86 ? 5.445 -20.141 -3.227 1 97.5 86 TYR B CA 1
ATOM 2393 C C . TYR B 1 86 ? 4.004 -20.047 -2.746 1 97.5 86 TYR B C 1
ATOM 2395 O O . TYR B 1 86 ? 3.732 -19.469 -1.691 1 97.5 86 TYR B O 1
ATOM 2403 N N . PRO B 1 87 ? 3.115 -20.781 -3.381 1 96.44 87 PRO B N 1
ATOM 2404 C CA . PRO B 1 87 ? 1.7 -20.641 -3.029 1 96.44 87 PRO B CA 1
ATOM 2405 C C . PRO B 1 87 ? 1.392 -21.141 -1.62 1 96.44 87 PRO B C 1
ATOM 2407 O O . PRO B 1 87 ? 0.445 -20.672 -0.987 1 96.44 87 PRO B O 1
ATOM 2410 N N . LYS B 1 88 ? 2.17 -22.047 -1.111 1 96.75 88 LYS B N 1
ATOM 2411 C CA . LYS B 1 88 ? 1.969 -22.578 0.237 1 96.75 88 LYS B CA 1
ATOM 2412 C C . LYS B 1 88 ? 2.154 -21.469 1.283 1 96.75 88 LYS B C 1
ATOM 2414 O O . LYS B 1 88 ? 1.551 -21.531 2.357 1 96.75 88 LYS B O 1
ATOM 2419 N N . TYR B 1 89 ? 2.973 -20.438 0.956 1 97.81 89 TYR B N 1
ATOM 2420 C CA . TYR B 1 89 ? 3.291 -19.375 1.9 1 97.81 89 TYR B CA 1
ATOM 2421 C C . TYR B 1 89 ? 2.631 -18.062 1.488 1 97.81 89 TYR B C 1
ATOM 2423 O O . TYR B 1 89 ? 3.094 -16.984 1.863 1 97.81 89 TYR B O 1
ATOM 2431 N N . MET B 1 90 ? 1.59 -18.188 0.723 1 98.19 90 MET B N 1
ATOM 2432 C CA . MET B 1 90 ? 0.891 -17.016 0.204 1 98.19 90 MET B CA 1
ATOM 2433 C C . MET B 1 90 ? 0.41 -16.125 1.342 1 98.19 90 MET B C 1
ATOM 2435 O O . MET B 1 90 ? 0.571 -14.906 1.288 1 98.19 90 MET B O 1
ATOM 2439 N N . LEU B 1 91 ? -0.118 -16.75 2.371 1 98.38 91 LEU B N 1
ATOM 2440 C CA . LEU B 1 91 ? -0.638 -15.992 3.502 1 98.38 91 LEU B CA 1
ATOM 2441 C C . LEU B 1 91 ? 0.47 -15.188 4.172 1 98.38 91 LEU B C 1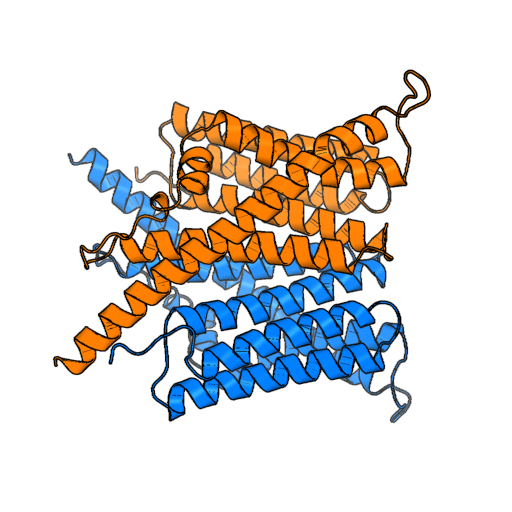
ATOM 2443 O O . LEU B 1 91 ? 0.248 -14.055 4.598 1 98.38 91 LEU B O 1
ATOM 2447 N N . PHE B 1 92 ? 1.647 -15.75 4.25 1 98.19 92 PHE B N 1
ATOM 2448 C CA . PHE B 1 92 ? 2.801 -15.086 4.844 1 98.19 92 PHE B CA 1
ATOM 2449 C C . PHE B 1 92 ? 3.158 -13.82 4.062 1 98.19 92 PHE B C 1
ATOM 2451 O O . PHE B 1 92 ? 3.383 -12.766 4.648 1 98.19 92 PHE B O 1
ATOM 2458 N N . PHE B 1 93 ? 3.205 -13.93 2.73 1 98.56 93 PHE B N 1
ATOM 2459 C CA . PHE B 1 93 ? 3.553 -12.789 1.892 1 98.56 93 PHE B CA 1
ATOM 2460 C C . PHE B 1 93 ? 2.473 -11.719 1.967 1 98.56 93 PHE B C 1
ATOM 2462 O O . PHE B 1 93 ? 2.781 -10.523 2.037 1 98.56 93 PHE B O 1
ATOM 2469 N N . GLN B 1 94 ? 1.224 -12.156 1.963 1 98.62 94 GLN B N 1
ATOM 2470 C CA . GLN B 1 94 ? 0.111 -11.219 2.072 1 98.62 94 GLN B CA 1
ATOM 2471 C C . GLN B 1 94 ? 0.163 -10.453 3.393 1 98.62 94 GLN B C 1
ATOM 2473 O O . GLN B 1 94 ? -0.041 -9.242 3.42 1 98.62 94 GLN B O 1
ATOM 2478 N N . PHE B 1 95 ? 0.458 -11.141 4.465 1 98.44 95 PHE B N 1
ATOM 2479 C CA . PHE B 1 95 ? 0.585 -10.5 5.77 1 98.44 95 PHE B CA 1
ATOM 2480 C C . PHE B 1 95 ? 1.747 -9.508 5.773 1 98.44 95 PHE B C 1
ATOM 2482 O O . PHE B 1 95 ? 1.612 -8.391 6.262 1 98.44 95 PHE B O 1
ATOM 2489 N N . SER B 1 96 ? 2.857 -9.938 5.25 1 98.38 96 SER B N 1
ATOM 2490 C CA . SER B 1 96 ? 4.047 -9.086 5.207 1 98.38 96 SER B CA 1
ATOM 2491 C C . SER B 1 96 ? 3.791 -7.82 4.402 1 98.38 96 SER B C 1
ATOM 2493 O O . SER B 1 96 ? 4.18 -6.727 4.82 1 98.38 96 SER B O 1
ATOM 2495 N N . MET B 1 97 ? 3.107 -7.93 3.264 1 98.5 97 MET B N 1
ATOM 2496 C CA . MET B 1 97 ? 2.758 -6.781 2.432 1 98.5 97 MET B CA 1
ATOM 2497 C C . MET B 1 97 ? 1.849 -5.82 3.186 1 98.5 97 MET B C 1
ATOM 2499 O O . MET B 1 97 ? 2.105 -4.613 3.221 1 98.5 97 MET B O 1
ATOM 2503 N N . ALA B 1 98 ? 0.836 -6.379 3.793 1 98.5 98 ALA B N 1
ATOM 2504 C CA . ALA B 1 98 ? -0.138 -5.566 4.516 1 98.5 98 ALA B CA 1
ATOM 2505 C C . ALA B 1 98 ? 0.516 -4.84 5.688 1 98.5 98 ALA B C 1
ATOM 2507 O O . ALA B 1 98 ? 0.252 -3.658 5.922 1 98.5 98 ALA B O 1
ATOM 2508 N N . LEU B 1 99 ? 1.36 -5.539 6.387 1 98.12 99 LEU B N 1
ATOM 2509 C CA . LEU B 1 99 ? 2.041 -4.953 7.535 1 98.12 99 LEU B CA 1
ATOM 2510 C C . LEU B 1 99 ? 2.947 -3.807 7.105 1 98.12 99 LEU B C 1
ATOM 2512 O O . LEU B 1 99 ? 2.945 -2.74 7.727 1 98.12 99 LEU B O 1
ATOM 2516 N N . ASP B 1 100 ? 3.688 -3.996 6.086 1 97.56 100 ASP B N 1
ATOM 2517 C CA . ASP B 1 100 ? 4.629 -2.984 5.617 1 97.56 100 ASP B CA 1
ATOM 2518 C C . ASP B 1 100 ? 3.9 -1.711 5.195 1 97.56 100 ASP B C 1
ATOM 2520 O O . ASP B 1 100 ? 4.246 -0.614 5.637 1 97.56 100 ASP B O 1
ATOM 2524 N N . ILE B 1 101 ? 2.842 -1.863 4.402 1 98.19 101 ILE B N 1
ATOM 2525 C CA . ILE B 1 101 ? 2.094 -0.716 3.898 1 98.19 101 ILE B CA 1
ATOM 2526 C C . ILE B 1 101 ? 1.387 -0.013 5.055 1 98.19 101 ILE B C 1
ATOM 2528 O O . ILE B 1 101 ? 1.502 1.204 5.211 1 98.19 101 ILE B O 1
ATOM 2532 N N . THR B 1 102 ? 0.746 -0.773 5.891 1 98.19 102 THR B N 1
ATOM 2533 C CA . THR B 1 102 ? -0.075 -0.196 6.949 1 98.19 102 THR B CA 1
ATOM 2534 C C . THR B 1 102 ? 0.797 0.488 8 1 98.19 102 THR B C 1
ATOM 2536 O O . THR B 1 102 ? 0.503 1.606 8.422 1 98.19 102 THR B O 1
ATOM 2539 N N . SER B 1 103 ? 1.852 -0.159 8.406 1 97 103 SER B N 1
ATOM 2540 C CA . SER B 1 103 ? 2.699 0.404 9.453 1 97 103 SER B CA 1
ATOM 2541 C C . SER B 1 103 ? 3.336 1.714 9 1 97 103 SER B C 1
ATOM 2543 O O . SER B 1 103 ? 3.34 2.697 9.742 1 97 103 SER B O 1
ATOM 2545 N N . HIS B 1 104 ? 3.805 1.738 7.789 1 96.5 104 HIS B N 1
ATOM 2546 C CA . HIS B 1 104 ? 4.449 2.949 7.293 1 96.5 104 HIS B CA 1
ATOM 2547 C C . HIS B 1 104 ? 3.43 4.059 7.051 1 96.5 104 HIS B C 1
ATOM 2549 O O . HIS B 1 104 ? 3.699 5.227 7.332 1 96.5 104 HIS B O 1
ATOM 2555 N N . TRP B 1 105 ? 2.301 3.682 6.504 1 97.06 105 TRP B N 1
ATOM 2556 C CA . TRP B 1 105 ? 1.251 4.664 6.266 1 97.06 105 TRP B CA 1
ATOM 2557 C C . TRP B 1 105 ? 0.802 5.312 7.57 1 97.06 105 TRP B C 1
ATOM 2559 O O . TRP B 1 105 ? 0.785 6.539 7.684 1 97.06 105 TRP B O 1
ATOM 2569 N N . PHE B 1 106 ? 0.582 4.551 8.578 1 96.06 106 PHE B N 1
ATOM 2570 C CA . PHE B 1 106 ? 0.186 5.066 9.883 1 96.06 106 PHE B CA 1
ATOM 2571 C C . PHE B 1 106 ? 1.276 5.957 10.469 1 96.06 106 PHE B C 1
ATOM 2573 O O . PHE B 1 106 ? 0.985 7.012 11.031 1 96.06 106 PHE B O 1
ATOM 2580 N N . HIS B 1 107 ? 2.477 5.523 10.328 1 93.12 107 HIS B N 1
ATOM 2581 C CA . HIS B 1 107 ? 3.596 6.266 10.898 1 93.12 107 HIS B CA 1
ATOM 2582 C C . HIS B 1 107 ? 3.723 7.645 10.258 1 93.12 107 HIS B C 1
ATOM 2584 O O . HIS B 1 107 ? 3.789 8.656 10.961 1 93.12 107 HIS B O 1
ATOM 2590 N N . VAL B 1 108 ? 3.693 7.695 8.992 1 93.38 108 VAL B N 1
ATOM 2591 C CA . VAL B 1 108 ? 3.861 8.953 8.273 1 93.38 108 VAL B CA 1
ATOM 2592 C C . VAL B 1 108 ? 2.666 9.867 8.539 1 93.38 108 VAL B C 1
ATOM 2594 O O . VAL B 1 108 ? 2.838 11.055 8.828 1 93.38 108 VAL B O 1
ATOM 2597 N N . GLN B 1 109 ? 1.51 9.359 8.469 1 92.69 109 GLN B N 1
ATOM 2598 C CA . GLN B 1 109 ? 0.308 10.156 8.68 1 92.69 109 GLN B CA 1
ATOM 2599 C C . GLN B 1 109 ? 0.251 10.695 10.109 1 92.69 109 GLN B C 1
ATOM 2601 O O . GLN B 1 109 ? -0.118 11.852 10.32 1 92.69 109 GLN B O 1
ATOM 2606 N N . SER B 1 110 ? 0.598 9.867 11.031 1 90.94 110 SER B N 1
ATOM 2607 C CA . SER B 1 110 ? 0.607 10.305 12.422 1 90.94 110 SER B CA 1
ATOM 2608 C C . SER B 1 110 ? 1.606 11.438 12.633 1 90.94 110 SER B C 1
ATOM 2610 O O . SER B 1 110 ? 1.338 12.375 13.391 1 90.94 110 SER B O 1
ATOM 2612 N N . SER B 1 111 ? 2.723 11.398 12.008 1 87.06 111 SER B N 1
ATOM 2613 C CA . SER B 1 111 ? 3.744 12.438 12.133 1 87.06 111 SER B CA 1
ATOM 2614 C C . SER B 1 111 ? 3.277 13.75 11.516 1 87.06 111 SER B C 1
ATOM 2616 O O . SER B 1 111 ? 3.6 14.828 12.023 1 87.06 111 SER B O 1
ATOM 2618 N N . LEU B 1 112 ? 2.514 13.695 10.469 1 86.25 112 LEU B N 1
ATOM 2619 C CA . LEU B 1 112 ? 2.012 14.883 9.789 1 86.25 112 LEU B CA 1
ATOM 2620 C C . LEU B 1 112 ? 0.897 15.539 10.602 1 86.25 112 LEU B C 1
ATOM 2622 O O . LEU B 1 112 ? 0.729 16.766 10.562 1 86.25 112 LEU B O 1
ATOM 2626 N N . MET B 1 113 ? 0.138 14.812 11.289 1 83.5 113 MET B N 1
ATOM 2627 C CA . MET B 1 113 ? -0.96 15.336 12.094 1 83.5 113 MET B CA 1
ATOM 2628 C C . MET B 1 113 ? -0.43 16.062 13.328 1 83.5 113 MET B C 1
ATOM 2630 O O . MET B 1 113 ? -1.091 16.953 13.867 1 83.5 113 MET B O 1
ATOM 2634 N N . LYS B 1 114 ? 0.722 15.602 13.836 1 70.12 114 LYS B N 1
ATOM 2635 C CA . LYS B 1 114 ? 1.344 16.219 15.008 1 70.12 114 LYS B CA 1
ATOM 2636 C C . LYS B 1 114 ? 1.804 17.641 14.695 1 70.12 114 LYS B C 1
ATOM 2638 O O . LYS B 1 114 ? 1.818 18.5 15.578 1 70.12 114 LYS B O 1
ATOM 2643 N N . GLY B 1 115 ? 2.535 17.922 13.57 1 58.09 115 GLY B N 1
ATOM 2644 C CA . GLY B 1 115 ? 3.049 19.234 13.234 1 58.09 115 GLY B CA 1
ATOM 2645 C C . GLY B 1 115 ? 1.996 20.328 13.328 1 58.09 115 GLY B C 1
ATOM 2646 O O . GLY B 1 115 ? 2.32 21.516 13.273 1 58.09 115 GLY B O 1
ATOM 2647 N N . GLY B 1 116 ? 0.744 20.047 13.164 1 47.78 116 GLY B N 1
ATOM 2648 C CA . GLY B 1 116 ? -0.209 21.125 13.367 1 47.78 116 GLY B CA 1
ATOM 2649 C C . GLY B 1 116 ? -0.245 21.625 14.797 1 47.78 116 GLY B C 1
ATOM 2650 O O . GLY B 1 116 ? 0.57 21.203 15.625 1 47.78 116 GLY B O 1
ATOM 2651 N N . GLU B 1 117 ? -1.382 22.203 15.422 1 43.28 117 GLU B N 1
ATOM 2652 C CA . GLU B 1 117 ? -1.514 23.062 16.594 1 43.28 117 GLU B CA 1
ATOM 2653 C C . GLU B 1 117 ? -0.983 22.375 17.844 1 43.28 117 GLU B C 1
ATOM 2655 O O . GLU B 1 117 ? -0.345 23.016 18.688 1 43.28 117 GLU B O 1
ATOM 2660 N N . SER B 1 118 ? -1.713 21.281 18.391 1 44.06 118 SER B N 1
ATOM 2661 C CA . SER B 1 118 ? -1.789 21.062 19.828 1 44.06 118 SER B CA 1
ATOM 2662 C C . SER B 1 118 ? -0.517 20.406 20.359 1 44.06 118 SER B C 1
ATOM 2664 O O . SER B 1 118 ? 0.076 19.562 19.688 1 44.06 118 SER B O 1
ATOM 2666 N N . HIS B 1 119 ? 0.368 21.016 21.25 1 40.94 119 HIS B N 1
ATOM 2667 C CA . HIS B 1 119 ? 1.565 20.844 22.062 1 40.94 119 HIS B CA 1
ATOM 2668 C C . HIS B 1 119 ? 1.75 19.375 22.469 1 40.94 119 HIS B C 1
ATOM 2670 O O . HIS B 1 119 ? 2.779 19.016 23.047 1 40.94 119 HIS B O 1
ATOM 2676 N N . LYS B 1 120 ? 0.704 18.734 22.859 1 47.28 120 LYS B N 1
ATOM 2677 C CA . LYS B 1 120 ? 1.115 17.562 23.625 1 47.28 120 LYS B CA 1
ATOM 2678 C C . LYS B 1 120 ? 1.709 16.484 22.719 1 47.28 120 LYS B C 1
ATOM 2680 O O . LYS B 1 120 ? 0.976 15.758 22.047 1 47.28 120 LYS B O 1
ATOM 2685 N N . LYS B 1 121 ? 2.949 16.672 22.156 1 47.5 121 LYS B N 1
ATOM 2686 C CA . LYS B 1 121 ? 3.82 15.938 21.25 1 47.5 121 LYS B CA 1
ATOM 2687 C C . LYS B 1 121 ? 4.051 14.508 21.734 1 47.5 121 LYS B C 1
ATOM 2689 O O . LYS B 1 121 ? 4.891 14.273 22.609 1 47.5 121 LYS B O 1
ATOM 2694 N N . LEU B 1 122 ? 3.18 13.617 21.969 1 50.22 122 LEU B N 1
ATOM 2695 C CA . LEU B 1 122 ? 3.652 12.266 22.281 1 50.22 122 LEU B CA 1
ATOM 2696 C C . LEU B 1 122 ? 4.457 11.703 21.109 1 50.22 122 LEU B C 1
ATOM 2698 O O . LEU B 1 122 ? 3.939 11.57 20 1 50.22 122 LEU B O 1
ATOM 2702 N N . ASP B 1 123 ? 5.758 12.016 20.969 1 53.75 123 ASP B N 1
ATOM 2703 C CA . ASP B 1 123 ? 6.758 11.578 20 1 53.75 123 ASP B CA 1
ATOM 2704 C C . ASP B 1 123 ? 6.883 10.055 20 1 53.75 123 ASP B C 1
ATOM 2706 O O . ASP B 1 123 ? 6.793 9.414 21.047 1 53.75 123 ASP B O 1
ATOM 2710 N N . LEU B 1 124 ? 6.426 9.312 18.969 1 54.34 124 LEU B N 1
ATOM 2711 C CA . LEU B 1 124 ? 6.754 7.91 18.766 1 54.34 124 LEU B CA 1
ATOM 2712 C C . LEU B 1 124 ? 8.078 7.555 19.422 1 54.34 124 LEU B C 1
ATOM 2714 O O . LEU B 1 124 ? 8.375 6.379 19.641 1 54.34 124 LEU B O 1
ATOM 2718 N N . SER B 1 125 ? 8.883 8.594 19.688 1 56.19 125 SER B N 1
ATOM 2719 C CA . SER B 1 125 ? 10.188 8.422 20.312 1 56.19 125 SER B CA 1
ATOM 2720 C C . SER B 1 125 ? 10.039 7.992 21.781 1 56.19 125 SER B C 1
ATOM 2722 O O . SER B 1 125 ? 11.031 7.699 22.438 1 56.19 125 SER B O 1
ATOM 2724 N N . ALA B 1 126 ? 8.75 7.738 22.094 1 64 126 ALA B N 1
ATOM 2725 C CA . ALA B 1 126 ? 8.625 7.312 23.484 1 64 126 ALA B CA 1
ATOM 2726 C C . ALA B 1 126 ? 9.016 5.844 23.656 1 64 126 ALA B C 1
ATOM 2728 O O . ALA B 1 126 ? 9.398 5.418 24.734 1 64 126 ALA B O 1
ATOM 2729 N N . ASN B 1 127 ? 8.984 5.188 22.531 1 74.69 127 ASN B N 1
ATOM 2730 C CA . ASN B 1 127 ? 9.438 3.799 22.578 1 74.69 127 ASN B CA 1
ATOM 2731 C C . ASN B 1 127 ? 10.938 3.686 22.328 1 74.69 127 ASN B C 1
ATOM 2733 O O . ASN B 1 127 ? 11.422 4.07 21.266 1 74.69 127 ASN B O 1
ATOM 2737 N N . PRO B 1 128 ? 11.68 3.195 23.328 1 77.88 128 PRO B N 1
ATOM 2738 C CA . PRO B 1 128 ? 13.141 3.145 23.203 1 77.88 128 PRO B CA 1
ATOM 2739 C C . PRO B 1 128 ? 13.594 2.348 21.969 1 77.88 128 PRO B C 1
ATOM 2741 O O . PRO B 1 128 ? 14.578 2.705 21.328 1 77.88 128 PRO B O 1
ATOM 2744 N N . VAL B 1 129 ? 12.898 1.356 21.688 1 80.19 129 VAL B N 1
ATOM 2745 C CA . VAL B 1 129 ? 13.258 0.526 20.547 1 80.19 129 VAL B CA 1
ATOM 2746 C C . VAL B 1 129 ? 13.125 1.334 19.25 1 80.19 129 VAL B C 1
ATOM 2748 O O . VAL B 1 129 ? 14.031 1.341 18.422 1 80.19 129 VAL B O 1
ATOM 2751 N N . LEU B 1 130 ? 12.047 1.953 19.094 1 83.25 130 LEU B N 1
ATOM 2752 C CA . LEU B 1 130 ? 11.805 2.758 17.906 1 83.25 130 LEU B CA 1
ATOM 2753 C C . LEU B 1 130 ? 12.781 3.93 17.828 1 83.25 130 LEU B C 1
ATOM 2755 O O . LEU B 1 130 ? 13.234 4.305 16.75 1 83.25 130 LEU B O 1
ATOM 2759 N N . ARG B 1 131 ? 13.094 4.41 18.938 1 80.69 131 ARG B N 1
ATOM 2760 C CA . ARG B 1 131 ? 14.047 5.516 18.984 1 80.69 131 ARG B CA 1
ATOM 2761 C C . ARG B 1 131 ? 15.414 5.082 18.453 1 80.69 131 ARG B C 1
ATOM 2763 O O . ARG B 1 131 ? 16.016 5.777 17.641 1 80.69 131 ARG B O 1
ATOM 2770 N N . HIS B 1 132 ? 15.805 3.967 18.984 1 81 132 HIS B N 1
ATOM 2771 C CA . HIS B 1 132 ? 17.094 3.451 18.531 1 81 132 HIS B CA 1
ATOM 2772 C C . HIS B 1 132 ? 17.062 3.1 17.047 1 81 132 HIS B C 1
ATOM 2774 O O . HIS B 1 132 ? 18.016 3.375 16.312 1 81 132 HIS B O 1
ATOM 2780 N N . TYR B 1 133 ? 15.977 2.604 16.656 1 79.88 133 TYR B N 1
ATOM 2781 C CA . TYR B 1 133 ? 15.797 2.172 15.281 1 79.88 133 TYR B CA 1
ATOM 2782 C C . TYR B 1 133 ? 15.852 3.359 14.328 1 79.88 133 TYR B C 1
ATOM 2784 O O . TYR B 1 133 ? 16.547 3.314 13.305 1 79.88 133 TYR B O 1
ATOM 2792 N N . TYR B 1 134 ? 15.25 4.406 14.672 1 78.56 134 TYR B N 1
ATOM 2793 C CA . TYR B 1 134 ? 15.141 5.531 13.75 1 78.56 134 TYR B CA 1
ATOM 2794 C C . TYR B 1 134 ? 16.281 6.516 13.953 1 78.56 134 TYR B C 1
ATOM 2796 O O . TYR B 1 134 ? 16.594 7.316 13.062 1 78.56 134 TYR B O 1
ATOM 2804 N N . HIS B 1 135 ? 16.906 6.441 15.055 1 79.75 135 HIS B N 1
ATOM 2805 C CA . HIS B 1 135 ? 17.984 7.387 15.312 1 79.75 135 HIS B CA 1
ATOM 2806 C C . HIS B 1 135 ? 19.312 6.887 14.742 1 79.75 135 HIS B C 1
ATOM 2808 O O . HIS B 1 135 ? 20.172 7.684 14.367 1 79.75 135 HIS B O 1
ATOM 2814 N N . ASN B 1 136 ? 19.422 5.609 14.711 1 84.5 136 ASN B N 1
ATOM 2815 C CA . ASN B 1 136 ? 20.641 5.039 14.141 1 84.5 136 ASN B CA 1
ATOM 2816 C C . ASN B 1 136 ? 20.453 4.691 12.664 1 84.5 136 ASN B C 1
ATOM 2818 O O . ASN B 1 136 ? 19.844 3.676 12.336 1 84.5 136 ASN B O 1
ATOM 2822 N N . ARG B 1 137 ? 21.062 5.355 11.805 1 84.5 137 ARG B N 1
ATOM 2823 C CA . ARG B 1 137 ? 20.906 5.207 10.367 1 84.5 137 ARG B CA 1
ATOM 2824 C C . ARG B 1 137 ? 21.484 3.875 9.891 1 84.5 137 ARG B C 1
ATOM 2826 O O . ARG B 1 137 ? 21 3.305 8.906 1 84.5 137 ARG B O 1
ATOM 2833 N N . ILE B 1 138 ? 22.5 3.461 10.562 1 86.5 138 ILE B N 1
ATOM 2834 C CA . ILE B 1 138 ? 23.141 2.209 10.18 1 86.5 138 ILE B CA 1
ATOM 2835 C C . ILE B 1 138 ? 22.203 1.039 10.445 1 86.5 138 ILE B C 1
ATOM 2837 O O . ILE B 1 138 ? 22.031 0.158 9.602 1 86.5 138 ILE B O 1
ATOM 2841 N N . ILE B 1 139 ? 21.609 1.066 11.586 1 87.94 139 ILE B N 1
ATOM 2842 C CA . ILE B 1 139 ? 20.672 0.007 11.945 1 87.94 139 ILE B CA 1
ATOM 2843 C C . ILE B 1 139 ? 19.5 0.004 10.969 1 87.94 139 ILE B C 1
ATOM 2845 O O . ILE B 1 139 ? 19.094 -1.053 10.477 1 87.94 139 ILE B O 1
ATOM 2849 N N . LEU B 1 140 ? 19 1.126 10.711 1 86.94 140 LEU B N 1
ATOM 2850 C CA . LEU B 1 140 ? 17.891 1.262 9.773 1 86.94 140 LEU B CA 1
ATOM 2851 C C . LEU B 1 140 ? 18.266 0.712 8.398 1 86.94 140 LEU B C 1
ATOM 2853 O O . LEU B 1 140 ? 17.516 -0.057 7.809 1 86.94 140 LEU B O 1
ATOM 2857 N N . PHE B 1 141 ? 19.453 1.025 7.961 1 86.69 141 PHE B N 1
ATOM 2858 C CA . PHE B 1 141 ? 19.922 0.607 6.645 1 86.69 141 PHE B CA 1
ATOM 2859 C C . PHE B 1 141 ? 20.094 -0.906 6.586 1 86.69 141 PHE B C 1
ATOM 2861 O O . PHE B 1 141 ? 19.656 -1.544 5.621 1 86.69 141 PHE B O 1
ATOM 2868 N N . ILE B 1 142 ? 20.672 -1.448 7.57 1 89.75 142 ILE B N 1
ATOM 2869 C CA . ILE B 1 142 ? 20.922 -2.885 7.613 1 89.75 142 ILE B CA 1
ATOM 2870 C C . ILE B 1 142 ? 19.594 -3.643 7.637 1 89.75 142 ILE B C 1
ATOM 2872 O O . ILE B 1 142 ? 19.422 -4.625 6.91 1 89.75 142 ILE B O 1
ATOM 2876 N N . MET B 1 143 ? 18.688 -3.18 8.406 1 90.38 143 MET B N 1
ATOM 2877 C CA . MET B 1 143 ? 17.406 -3.863 8.539 1 90.38 143 MET B CA 1
ATOM 2878 C C . MET B 1 143 ? 16.609 -3.779 7.246 1 90.38 143 MET B C 1
ATOM 2880 O O . MET B 1 143 ? 16 -4.766 6.82 1 90.38 143 MET B O 1
ATOM 2884 N N . CYS B 1 144 ? 16.594 -2.645 6.629 1 89.69 144 CYS B N 1
ATOM 2885 C CA . CYS B 1 144 ? 15.867 -2.469 5.371 1 89.69 144 CYS B CA 1
ATOM 2886 C C . CYS B 1 144 ? 16.5 -3.301 4.262 1 89.69 144 CYS B C 1
ATOM 2888 O O . CYS B 1 144 ? 15.789 -3.93 3.475 1 89.69 144 CYS B O 1
ATOM 2890 N N . SER B 1 145 ? 17.828 -3.268 4.246 1 91.81 145 SER B N 1
ATOM 2891 C CA . SER B 1 145 ? 18.547 -4.043 3.234 1 91.81 145 SER B CA 1
ATOM 2892 C C . SER B 1 145 ? 18.328 -5.539 3.438 1 91.81 145 SER B C 1
ATOM 2894 O O . SER B 1 145 ? 18.156 -6.285 2.473 1 91.81 145 SER B O 1
ATOM 2896 N N . ALA B 1 146 ? 18.391 -5.926 4.684 1 93.12 146 ALA B N 1
ATOM 2897 C CA . ALA B 1 146 ? 18.203 -7.34 4.992 1 93.12 146 ALA B CA 1
ATOM 2898 C C . ALA B 1 146 ? 16.797 -7.801 4.609 1 93.12 146 ALA B C 1
ATOM 2900 O O . ALA B 1 146 ? 16.625 -8.906 4.098 1 93.12 146 ALA B O 1
ATOM 2901 N N . ASN B 1 147 ? 15.852 -6.996 4.922 1 95 147 ASN B N 1
ATOM 2902 C CA . ASN B 1 147 ? 14.477 -7.328 4.547 1 95 147 ASN B CA 1
ATOM 2903 C C . ASN B 1 147 ? 14.336 -7.488 3.037 1 95 147 ASN B C 1
ATOM 2905 O O . ASN B 1 147 ? 13.734 -8.461 2.566 1 95 147 ASN B O 1
ATOM 2909 N N . GLU B 1 148 ? 14.906 -6.598 2.32 1 95.12 148 GLU B N 1
ATOM 2910 C CA . GLU B 1 148 ? 14.867 -6.66 0.861 1 95.12 148 GLU B CA 1
ATOM 2911 C C . GLU B 1 148 ? 15.609 -7.891 0.341 1 95.12 148 GLU B C 1
ATOM 2913 O O . GLU B 1 148 ? 15.109 -8.594 -0.541 1 95.12 148 GLU B O 1
ATOM 2918 N N . LEU B 1 149 ? 16.734 -8.117 0.902 1 95.31 149 LEU B N 1
ATOM 2919 C CA . LEU B 1 149 ? 17.547 -9.258 0.483 1 95.31 149 LEU B CA 1
ATOM 2920 C C . LEU B 1 149 ? 16.812 -10.57 0.751 1 95.31 149 LEU B C 1
ATOM 2922 O O . LEU B 1 149 ? 16.906 -11.508 -0.043 1 95.31 149 LEU B O 1
ATOM 2926 N N . PHE B 1 150 ? 16.141 -10.656 1.829 1 97.75 150 PHE B N 1
ATOM 2927 C CA . PHE B 1 150 ? 15.406 -11.859 2.186 1 97.75 150 PHE B CA 1
ATOM 2928 C C . PHE B 1 150 ? 14.414 -12.234 1.089 1 97.75 150 PHE B C 1
ATOM 2930 O O . PHE B 1 150 ? 14.422 -13.367 0.602 1 97.75 150 PHE B O 1
ATOM 2937 N N . PHE B 1 151 ? 13.609 -11.32 0.628 1 97.94 151 PHE B N 1
ATOM 2938 C CA . PHE B 1 151 ? 12.586 -11.602 -0.372 1 97.94 151 PHE B CA 1
ATOM 2939 C C . PHE B 1 151 ? 13.219 -11.82 -1.743 1 97.94 151 PHE B C 1
ATOM 2941 O O . PHE B 1 151 ? 12.75 -12.656 -2.521 1 97.94 151 PHE B O 1
ATOM 2948 N N . CYS B 1 152 ? 14.297 -11.078 -2.023 1 97.38 152 CYS B N 1
ATOM 2949 C CA . CYS B 1 152 ? 15 -11.266 -3.287 1 97.38 152 CYS B CA 1
ATOM 2950 C C . CYS B 1 152 ? 15.602 -12.664 -3.371 1 97.38 152 CYS B C 1
ATOM 2952 O O . CYS B 1 152 ? 15.531 -13.312 -4.414 1 97.38 152 CYS B O 1
ATOM 2954 N N . MET B 1 153 ? 16.203 -13.109 -2.266 1 97.31 153 MET B N 1
ATOM 2955 C CA . MET B 1 153 ? 16.828 -14.43 -2.26 1 97.31 153 MET B CA 1
ATOM 2956 C C . MET B 1 153 ? 15.766 -15.531 -2.322 1 97.31 153 MET B C 1
ATOM 2958 O O . MET B 1 153 ? 16 -16.594 -2.906 1 97.31 153 MET B O 1
ATOM 2962 N N . LEU B 1 154 ? 14.609 -15.305 -1.68 1 97.38 154 LEU B N 1
ATOM 2963 C CA . LEU B 1 154 ? 13.523 -16.266 -1.83 1 97.38 154 LEU B CA 1
ATOM 2964 C C . LEU B 1 154 ? 13.156 -16.438 -3.299 1 97.38 154 LEU B C 1
ATOM 2966 O O . LEU B 1 154 ? 12.906 -17.562 -3.75 1 97.38 154 LEU B O 1
ATOM 2970 N N . TYR B 1 155 ? 13.172 -15.32 -4.016 1 98 155 TYR B N 1
ATOM 2971 C CA . TYR B 1 155 ? 12.859 -15.352 -5.438 1 98 155 TYR B CA 1
ATOM 2972 C C . TYR B 1 155 ? 13.922 -16.125 -6.211 1 98 155 TYR B C 1
ATOM 2974 O O . TYR B 1 155 ? 13.602 -17.047 -6.969 1 98 155 TYR B O 1
ATOM 2982 N N . LEU B 1 156 ? 15.164 -15.836 -6 1 96.75 156 LEU B N 1
ATOM 2983 C CA . LEU B 1 156 ? 16.25 -16.438 -6.77 1 96.75 156 LEU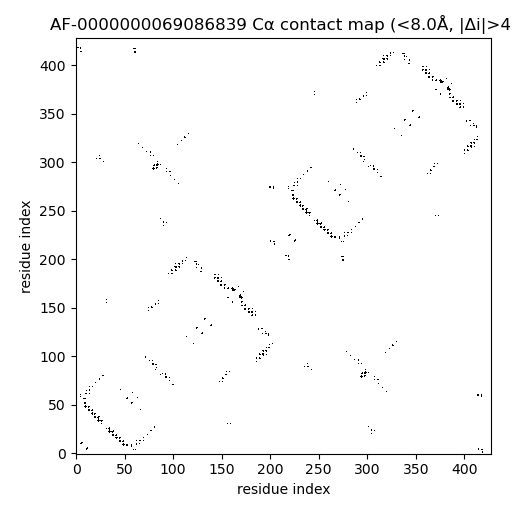 B CA 1
ATOM 2984 C C . LEU B 1 156 ? 16.406 -17.922 -6.426 1 96.75 156 LEU B C 1
ATOM 2986 O O . LEU B 1 156 ? 16.688 -18.734 -7.305 1 96.75 156 LEU B O 1
ATOM 2990 N N . THR B 1 157 ? 16.234 -18.281 -5.156 1 95.5 157 THR B N 1
ATOM 2991 C CA . THR B 1 157 ? 16.422 -19.656 -4.711 1 95.5 157 THR B CA 1
ATOM 2992 C C . THR B 1 157 ? 15.375 -20.578 -5.32 1 95.5 157 THR B C 1
ATOM 2994 O O . THR B 1 157 ? 15.562 -21.797 -5.383 1 95.5 157 THR B O 1
ATOM 2997 N N . TYR B 1 158 ? 14.25 -19.969 -5.695 1 95.5 158 TYR B N 1
ATOM 2998 C CA . TYR B 1 158 ? 13.234 -20.766 -6.371 1 95.5 158 TYR B CA 1
ATOM 2999 C C . TYR B 1 158 ? 13.781 -21.359 -7.668 1 95.5 158 TYR B C 1
ATOM 3001 O O . TYR B 1 158 ? 13.453 -22.5 -8.031 1 95.5 158 TYR B O 1
ATOM 3009 N N . PHE B 1 159 ? 14.641 -20.625 -8.344 1 94.44 159 PHE B N 1
ATOM 3010 C CA . PHE B 1 159 ? 15.141 -21.031 -9.648 1 94.44 159 PHE B CA 1
ATOM 3011 C C . PHE B 1 159 ? 16.469 -21.75 -9.516 1 94.44 159 PHE B C 1
ATOM 3013 O O . PHE B 1 159 ? 16.75 -22.688 -10.266 1 94.44 159 PHE B O 1
ATOM 3020 N N . THR B 1 160 ? 17.312 -21.281 -8.609 1 90 160 THR B N 1
ATOM 3021 C CA . THR B 1 160 ? 18.641 -21.859 -8.422 1 90 160 THR B CA 1
ATOM 3022 C C . THR B 1 160 ? 19.188 -21.516 -7.043 1 90 160 THR B C 1
ATOM 3024 O O . THR B 1 160 ? 18.969 -20.422 -6.531 1 90 160 THR B O 1
ATOM 3027 N N . PRO B 1 161 ? 19.75 -22.5 -6.477 1 85.31 161 PRO B N 1
ATOM 3028 C CA . PRO B 1 161 ? 20.359 -22.188 -5.18 1 85.31 161 PRO B CA 1
ATOM 3029 C C . PRO B 1 161 ? 21.578 -21.281 -5.297 1 85.31 161 PRO B C 1
ATOM 3031 O O . PRO B 1 161 ? 22.031 -20.719 -4.297 1 85.31 161 PRO B O 1
ATOM 3034 N N . GLY B 1 162 ? 22.031 -20.953 -6.445 1 83 162 GLY B N 1
ATOM 3035 C CA . GLY B 1 162 ? 23.234 -20.172 -6.664 1 83 162 GLY B CA 1
ATOM 3036 C C . GLY B 1 162 ? 24.5 -21.016 -6.668 1 83 162 GLY B C 1
ATOM 3037 O O . GLY B 1 162 ? 24.438 -22.234 -6.527 1 83 162 GLY B O 1
ATOM 3038 N N . PRO B 1 163 ? 25.594 -20.375 -6.953 1 87.06 163 PRO B N 1
ATOM 3039 C CA . PRO B 1 163 ? 26.859 -21.125 -6.922 1 87.06 163 PRO B CA 1
ATOM 3040 C C . PRO B 1 163 ? 27.125 -21.75 -5.559 1 87.06 163 PRO B C 1
ATOM 3042 O O . PRO B 1 163 ? 26.828 -21.156 -4.523 1 87.06 163 PRO B O 1
ATOM 3045 N N . THR B 1 164 ? 27.453 -23.047 -5.562 1 85.62 164 THR B N 1
ATOM 3046 C CA . THR B 1 164 ? 27.594 -23.828 -4.34 1 85.62 164 THR B CA 1
ATOM 3047 C C . THR B 1 164 ? 28.969 -23.594 -3.719 1 85.62 164 THR B C 1
ATOM 3049 O O . THR B 1 164 ? 29.984 -23.547 -4.426 1 85.62 164 THR B O 1
ATOM 3052 N N . PHE B 1 165 ? 28.859 -23 -2.57 1 80.69 165 PHE B N 1
ATOM 3053 C CA . PHE B 1 165 ? 30.047 -22.875 -1.742 1 80.69 165 PHE B CA 1
ATOM 3054 C C . PHE B 1 165 ? 29.891 -23.672 -0.447 1 80.69 165 PHE B C 1
ATOM 3056 O O . PHE B 1 165 ? 28.969 -23.406 0.335 1 80.69 165 PHE B O 1
ATOM 3063 N N . LEU B 1 166 ? 30.766 -24.672 -0.184 1 84.19 166 LEU B N 1
ATOM 3064 C CA . LEU B 1 166 ? 30.719 -25.531 0.992 1 84.19 166 LEU B CA 1
ATOM 3065 C C . LEU B 1 166 ? 29.391 -26.281 1.068 1 84.19 166 LEU B C 1
ATOM 3067 O O . LEU B 1 166 ? 28.812 -26.406 2.145 1 84.19 166 LEU B O 1
ATOM 3071 N N . GLY B 1 167 ? 28.75 -26.625 -0.085 1 81.19 167 GLY B N 1
ATOM 3072 C CA . GLY B 1 167 ? 27.562 -27.453 -0.169 1 81.19 167 GLY B CA 1
ATOM 3073 C C . GLY B 1 167 ? 26.266 -26.656 -0.113 1 81.19 167 GLY B C 1
ATOM 3074 O O . GLY B 1 167 ? 25.172 -27.203 -0.241 1 81.19 167 GLY B O 1
ATOM 3075 N N . VAL B 1 168 ? 26.453 -25.422 0.311 1 86 168 VAL B N 1
ATOM 3076 C CA . VAL B 1 168 ? 25.25 -24.594 0.362 1 86 168 VAL B CA 1
ATOM 3077 C C . VAL B 1 168 ? 25.312 -23.531 -0.736 1 86 168 VAL B C 1
ATOM 3079 O O . VAL B 1 168 ? 26.375 -22.953 -0.997 1 86 168 VAL B O 1
ATOM 3082 N N . GLY B 1 169 ? 24.297 -23.375 -1.416 1 91.12 169 GLY B N 1
ATOM 3083 C CA . GLY B 1 169 ? 24.234 -22.328 -2.424 1 91.12 169 GLY B CA 1
ATOM 3084 C C . GLY B 1 169 ? 24.312 -20.922 -1.841 1 91.12 169 GLY B C 1
ATOM 3085 O O . GLY B 1 169 ? 23.781 -20.672 -0.762 1 91.12 169 GLY B O 1
ATOM 3086 N N . ILE B 1 170 ? 25 -20.109 -2.447 1 92.38 170 ILE B N 1
ATOM 3087 C CA . ILE B 1 170 ? 25.234 -18.75 -1.963 1 92.38 170 ILE B CA 1
ATOM 3088 C C . ILE B 1 170 ? 23.891 -18.047 -1.723 1 92.38 170 ILE B C 1
ATOM 3090 O O . ILE B 1 170 ? 23.734 -17.328 -0.735 1 92.38 170 ILE B O 1
ATOM 3094 N N . PHE B 1 171 ? 22.922 -18.203 -2.643 1 93.88 171 PHE B N 1
ATOM 3095 C CA . PHE B 1 171 ? 21.625 -17.578 -2.475 1 93.88 171 PHE B CA 1
ATOM 3096 C C . PHE B 1 171 ? 20.906 -18.109 -1.238 1 93.88 171 PHE B C 1
ATOM 3098 O O . PHE B 1 171 ? 20.281 -17.344 -0.491 1 93.88 171 PHE B O 1
ATOM 3105 N N . GLN B 1 172 ? 21.062 -19.328 -0.981 1 93.81 172 GLN B N 1
ATOM 3106 C CA . GLN B 1 172 ? 20.453 -19.953 0.197 1 93.81 172 GLN B CA 1
ATOM 3107 C C . GLN B 1 172 ? 21.125 -19.453 1.478 1 93.81 172 GLN B C 1
ATOM 3109 O O . GLN B 1 172 ? 20.453 -19.219 2.482 1 93.81 172 GLN B O 1
ATOM 3114 N N . ALA B 1 173 ? 22.438 -19.344 1.392 1 93.75 173 ALA B N 1
ATOM 3115 C CA . ALA B 1 173 ? 23.172 -18.875 2.553 1 93.75 173 ALA B CA 1
ATOM 3116 C C . ALA B 1 173 ? 22.75 -17.453 2.924 1 93.75 173 ALA B C 1
ATOM 3118 O O . ALA B 1 173 ? 22.5 -17.156 4.094 1 93.75 173 ALA B O 1
ATOM 3119 N N . ILE B 1 174 ? 22.656 -16.594 1.931 1 94.56 174 ILE B N 1
ATOM 3120 C CA . ILE B 1 174 ? 22.234 -15.211 2.158 1 94.56 174 ILE B CA 1
ATOM 3121 C C . ILE B 1 174 ? 20.812 -15.18 2.689 1 94.56 174 ILE B C 1
ATOM 3123 O O . ILE B 1 174 ? 20.484 -14.367 3.559 1 94.56 174 ILE B O 1
ATOM 3127 N N . LEU B 1 175 ? 20 -16.047 2.197 1 95.56 175 LEU B N 1
ATOM 3128 C CA . LEU B 1 175 ? 18.625 -16.172 2.648 1 95.56 175 LEU B CA 1
ATOM 3129 C C . LEU B 1 175 ? 18.562 -16.5 4.137 1 95.56 175 LEU B C 1
ATOM 3131 O O . LEU B 1 175 ? 17.812 -15.859 4.887 1 95.56 175 LEU B O 1
ATOM 3135 N N . TYR B 1 176 ? 19.359 -17.406 4.594 1 94.75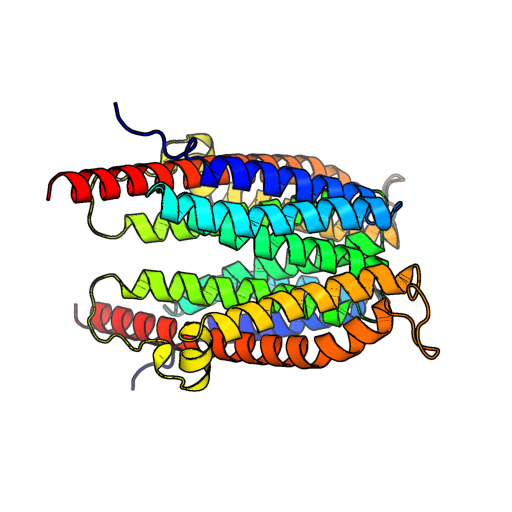 176 TYR B N 1
ATOM 3136 C CA . TYR B 1 176 ? 19.375 -17.844 5.988 1 94.75 176 TYR B CA 1
ATOM 3137 C C . TYR B 1 176 ? 19.875 -16.734 6.902 1 94.75 176 TYR B C 1
ATOM 3139 O O . TYR B 1 176 ? 19.391 -16.578 8.023 1 94.75 176 TYR B O 1
ATOM 3147 N N . VAL B 1 177 ? 20.812 -15.969 6.422 1 94.69 177 VAL B N 1
ATOM 3148 C CA . VAL B 1 177 ? 21.391 -14.891 7.219 1 94.69 177 VAL B CA 1
ATOM 3149 C C . VAL B 1 177 ? 20.422 -13.719 7.281 1 94.69 177 VAL B C 1
ATOM 3151 O O . VAL B 1 177 ? 20.281 -13.078 8.32 1 94.69 177 VAL B O 1
ATOM 3154 N N . SER B 1 178 ? 19.703 -13.492 6.195 1 96.56 178 SER B N 1
ATOM 3155 C CA . SER B 1 178 ? 18.828 -12.328 6.117 1 96.56 178 SER B CA 1
ATOM 3156 C C . SER B 1 178 ? 17.484 -12.617 6.773 1 96.56 178 SER B C 1
ATOM 3158 O O . SER B 1 178 ? 16.766 -11.688 7.168 1 96.56 178 SER B O 1
ATOM 3160 N N . ALA B 1 179 ? 17.109 -13.859 6.996 1 96.75 179 ALA B N 1
ATOM 3161 C CA . ALA B 1 179 ? 15.789 -14.242 7.48 1 96.75 179 ALA B CA 1
ATOM 3162 C C . ALA B 1 179 ? 15.547 -13.711 8.891 1 96.75 179 ALA B C 1
ATOM 3164 O O . ALA B 1 179 ? 14.555 -13.023 9.141 1 96.75 179 ALA B O 1
ATOM 3165 N N . PRO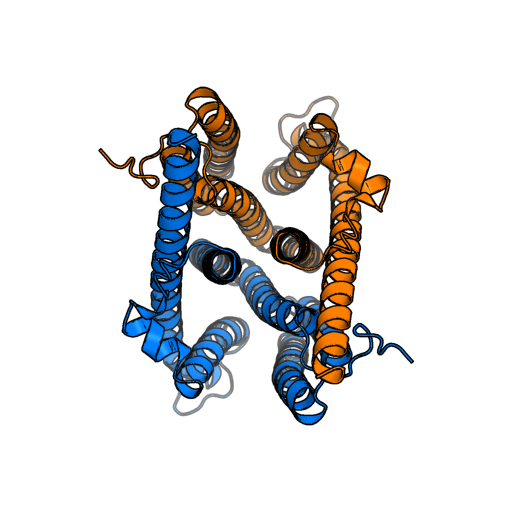 B 1 180 ? 16.484 -13.977 9.812 1 96.56 180 PRO B N 1
ATOM 3166 C CA . PRO B 1 180 ? 16.234 -13.453 11.164 1 96.56 180 PRO B CA 1
ATOM 3167 C C . PRO B 1 180 ? 16.125 -11.93 11.203 1 96.56 180 PRO B C 1
ATOM 3169 O O . PRO B 1 180 ? 15.312 -11.391 11.953 1 96.56 180 PRO B O 1
ATOM 3172 N N . LEU B 1 181 ? 16.922 -11.297 10.438 1 95.25 181 LEU B N 1
ATOM 3173 C CA . LEU B 1 181 ? 16.891 -9.844 10.391 1 95.25 181 LEU B CA 1
ATOM 3174 C C . LEU B 1 181 ? 15.578 -9.344 9.797 1 95.25 181 LEU B C 1
ATOM 3176 O O . LEU B 1 181 ? 15.023 -8.344 10.258 1 95.25 181 LEU B O 1
ATOM 3180 N N . SER B 1 182 ? 15.094 -9.992 8.836 1 95.94 182 SER B N 1
ATOM 3181 C CA . SER B 1 182 ? 13.812 -9.641 8.227 1 95.94 182 SER B CA 1
ATOM 3182 C C . SER B 1 182 ? 12.672 -9.812 9.219 1 95.94 182 SER B C 1
ATOM 3184 O O . SER B 1 182 ? 11.75 -8.992 9.266 1 95.94 182 SER B O 1
ATOM 3186 N N . PHE B 1 183 ? 12.734 -10.828 10.078 1 96.44 183 PHE B N 1
ATOM 3187 C CA . PHE B 1 183 ? 11.695 -11.07 11.078 1 96.44 183 PHE B CA 1
ATOM 3188 C C . PHE B 1 183 ? 11.75 -10.023 12.18 1 96.44 183 PHE B C 1
ATOM 3190 O O . PHE B 1 183 ? 10.711 -9.602 12.688 1 96.44 183 PHE B O 1
ATOM 3197 N N . ILE B 1 184 ? 12.938 -9.648 12.5 1 95 184 ILE B N 1
ATOM 3198 C CA . ILE B 1 184 ? 13.086 -8.57 13.469 1 95 184 ILE B CA 1
ATOM 3199 C C . ILE B 1 184 ? 12.492 -7.281 12.906 1 95 184 ILE B C 1
ATOM 3201 O O . ILE B 1 184 ? 11.797 -6.551 13.617 1 95 184 ILE B O 1
ATOM 3205 N N . LYS B 1 185 ? 12.773 -6.992 11.664 1 94.5 185 LYS B N 1
ATOM 3206 C CA . LYS B 1 185 ? 12.203 -5.812 11.016 1 94.5 185 LYS B CA 1
ATOM 3207 C C . LYS B 1 185 ? 10.68 -5.855 11.039 1 94.5 185 LYS B C 1
ATOM 3209 O O . LYS B 1 185 ? 10.023 -4.824 11.219 1 94.5 185 LYS B O 1
ATOM 3214 N N . ALA B 1 186 ? 10.086 -7.008 10.828 1 95.81 186 ALA B N 1
ATOM 3215 C CA . ALA B 1 186 ? 8.633 -7.172 10.914 1 95.81 186 ALA B CA 1
ATOM 3216 C C . ALA B 1 186 ? 8.125 -6.844 12.312 1 95.81 186 ALA B C 1
ATOM 3218 O O . ALA B 1 186 ? 7.086 -6.195 12.461 1 95.81 186 ALA B O 1
ATOM 3219 N N . GLY B 1 187 ? 8.891 -7.297 13.297 1 95.38 187 GLY B N 1
ATOM 3220 C CA . GLY B 1 187 ? 8.547 -6.945 14.664 1 95.38 187 GLY B CA 1
ATOM 3221 C C . GLY B 1 187 ? 8.586 -5.449 14.93 1 95.38 187 GLY B C 1
ATOM 3222 O O . GLY B 1 187 ? 7.703 -4.906 15.594 1 95.38 187 GLY B O 1
ATOM 3223 N N . ILE B 1 188 ? 9.578 -4.832 14.406 1 92.75 188 ILE B N 1
ATOM 3224 C CA . ILE B 1 188 ? 9.727 -3.389 14.555 1 92.75 188 ILE B CA 1
ATOM 3225 C C . ILE B 1 188 ? 8.57 -2.676 13.859 1 92.75 188 ILE B C 1
ATOM 3227 O O . ILE B 1 188 ? 8.062 -1.67 14.359 1 92.75 188 ILE B O 1
ATOM 3231 N N . SER B 1 189 ? 8.156 -3.148 12.703 1 94.94 189 SER B N 1
ATOM 3232 C CA . SER B 1 189 ? 7.027 -2.57 11.984 1 94.94 189 SER B CA 1
ATOM 3233 C C . SER B 1 189 ? 5.742 -2.662 12.805 1 94.94 189 SER B C 1
ATOM 3235 O O . SER B 1 189 ? 4.914 -1.752 12.773 1 94.94 189 SER B O 1
ATOM 3237 N N . VAL B 1 190 ? 5.59 -3.752 13.547 1 95.88 190 VAL B N 1
ATOM 3238 C CA . VAL B 1 190 ? 4.43 -3.908 14.414 1 95.88 190 VAL B CA 1
ATOM 3239 C C . VAL B 1 190 ? 4.473 -2.867 15.531 1 95.88 190 VAL B C 1
ATOM 3241 O O . VAL B 1 190 ? 3.467 -2.221 15.828 1 95.88 190 VAL B O 1
ATOM 3244 N N . LEU B 1 191 ? 5.613 -2.699 16.125 1 93.94 191 LEU B N 1
ATOM 3245 C CA . LEU B 1 191 ? 5.781 -1.704 17.172 1 93.94 191 LEU B CA 1
ATOM 3246 C C . LEU B 1 191 ? 5.5 -0.302 16.641 1 93.94 191 LEU B C 1
ATOM 3248 O O . LEU B 1 191 ? 4.863 0.506 17.328 1 93.94 191 LEU B O 1
ATOM 3252 N N . GLN B 1 192 ? 6.023 -0.085 15.484 1 92.94 192 GLN B N 1
ATOM 3253 C CA . GLN B 1 192 ? 5.797 1.203 14.836 1 92.94 192 GLN B CA 1
ATOM 3254 C C . GLN B 1 192 ? 4.309 1.449 14.602 1 92.94 192 GLN B C 1
ATOM 3256 O O . GLN B 1 192 ? 3.822 2.566 14.797 1 92.94 192 GLN B O 1
ATOM 3261 N N . LEU B 1 193 ? 3.619 0.481 14.203 1 95.12 193 LEU B N 1
ATOM 3262 C CA . LEU B 1 193 ? 2.182 0.581 13.977 1 95.12 193 LEU B CA 1
ATOM 3263 C C . LEU B 1 193 ? 1.443 0.891 15.273 1 95.12 193 LEU B C 1
ATOM 3265 O O . LEU B 1 193 ? 0.598 1.788 15.312 1 95.12 193 LEU B O 1
ATOM 3269 N N . ILE B 1 194 ? 1.794 0.228 16.312 1 94.38 194 ILE B N 1
ATOM 3270 C CA . ILE B 1 194 ? 1.163 0.431 17.625 1 94.38 194 ILE B CA 1
ATOM 3271 C C . ILE B 1 194 ? 1.418 1.857 18.094 1 94.38 194 ILE B C 1
ATOM 3273 O O . ILE B 1 194 ? 0.495 2.543 18.547 1 94.38 194 ILE B O 1
ATOM 3277 N N . ALA B 1 195 ? 2.615 2.262 17.969 1 91.75 195 ALA B N 1
ATOM 3278 C CA . ALA B 1 195 ? 2.979 3.611 18.391 1 91.75 195 ALA B CA 1
ATOM 3279 C C . ALA B 1 195 ? 2.215 4.664 17.594 1 91.75 195 ALA B C 1
ATOM 3281 O O . ALA B 1 195 ? 1.715 5.641 18.156 1 91.75 195 ALA B O 1
ATOM 3282 N N . ALA B 1 196 ? 2.154 4.469 16.312 1 93.25 196 ALA B N 1
ATOM 3283 C CA . ALA B 1 196 ? 1.45 5.418 15.453 1 93.25 196 ALA B CA 1
ATOM 3284 C C . ALA B 1 196 ? -0.038 5.461 15.781 1 93.25 196 ALA B C 1
ATOM 3286 O O . ALA B 1 196 ? -0.644 6.535 15.812 1 93.25 196 ALA B O 1
ATOM 3287 N N . CYS B 1 197 ? -0.636 4.328 16.031 1 94.19 197 CYS B N 1
ATOM 3288 C CA . CYS B 1 197 ? -2.045 4.258 16.406 1 94.19 197 CYS B CA 1
ATOM 3289 C C . CYS B 1 197 ? -2.299 5 17.719 1 94.19 197 CYS B C 1
ATOM 3291 O O . CYS B 1 197 ? -3.291 5.719 17.844 1 94.19 197 CYS B O 1
ATOM 3293 N N . ASN B 1 198 ? -1.426 4.812 18.672 1 92.56 198 ASN B N 1
ATOM 3294 C CA . ASN B 1 198 ? -1.55 5.516 19.938 1 92.56 198 ASN B CA 1
ATOM 3295 C C . ASN B 1 198 ? -1.485 7.031 19.75 1 92.56 198 ASN B C 1
ATOM 3297 O O . ASN B 1 198 ? -2.254 7.77 20.375 1 92.56 198 ASN B O 1
ATOM 3301 N N . ASN B 1 199 ? -0.615 7.41 18.938 1 90.5 199 ASN B N 1
ATOM 3302 C CA . ASN B 1 199 ? -0.497 8.836 18.656 1 90.5 199 ASN B CA 1
ATOM 3303 C C . ASN B 1 199 ? -1.784 9.398 18.047 1 90.5 199 ASN B C 1
ATOM 3305 O O . ASN B 1 199 ? -2.254 10.461 18.469 1 90.5 199 ASN B O 1
ATOM 3309 N N . ILE B 1 200 ? -2.328 8.75 17.125 1 93.12 200 ILE B N 1
ATOM 3310 C CA . ILE B 1 200 ? -3.541 9.219 16.469 1 93.12 200 ILE B CA 1
ATOM 3311 C C . ILE B 1 200 ? -4.711 9.188 17.453 1 93.12 200 ILE B C 1
ATOM 3313 O O . ILE B 1 200 ? -5.562 10.078 17.422 1 93.12 200 ILE B O 1
ATOM 3317 N N . ALA B 1 201 ? -4.73 8.188 18.297 1 92.38 201 ALA B N 1
ATOM 3318 C CA . ALA B 1 201 ? -5.785 8.086 19.312 1 92.38 201 ALA B CA 1
ATOM 3319 C C . ALA B 1 201 ? -5.75 9.281 20.266 1 92.38 201 ALA B C 1
ATOM 3321 O O . ALA B 1 201 ? -6.797 9.797 20.656 1 92.38 201 ALA B O 1
ATOM 3322 N N . VAL B 1 202 ? -4.594 9.695 20.609 1 89.75 202 VAL B N 1
ATOM 3323 C CA . VAL B 1 202 ? -4.434 10.852 21.484 1 89.75 202 VAL B CA 1
ATOM 3324 C C . VAL B 1 202 ? -4.953 12.109 20.781 1 89.75 202 VAL B C 1
ATOM 3326 O O . VAL B 1 202 ? -5.625 12.938 21.406 1 89.75 202 VAL B O 1
ATOM 3329 N N . ILE B 1 203 ? -4.645 12.227 19.531 1 88.94 203 ILE B N 1
ATOM 3330 C CA . ILE B 1 203 ? -5.129 13.359 18.75 1 88.94 203 ILE B CA 1
ATOM 3331 C C . ILE B 1 203 ? -6.652 13.328 18.688 1 88.94 203 ILE B C 1
ATOM 3333 O O . ILE B 1 203 ? -7.305 14.367 18.859 1 88.94 203 ILE B O 1
ATOM 3337 N N . ASP B 1 204 ? -7.223 12.195 18.484 1 92.31 204 ASP B N 1
ATOM 3338 C CA . ASP B 1 204 ? -8.672 12.031 18.438 1 92.31 204 ASP B CA 1
ATOM 3339 C C . ASP B 1 204 ? -9.312 12.453 19.75 1 92.31 204 ASP B C 1
ATOM 3341 O O . ASP B 1 204 ? -10.336 13.133 19.766 1 92.31 204 ASP B O 1
ATOM 3345 N N . GLN B 1 205 ? -8.719 12.016 20.812 1 90.31 205 GLN B N 1
ATOM 3346 C CA . GLN B 1 205 ? -9.234 12.359 22.125 1 90.31 205 GLN B CA 1
ATOM 3347 C C . GLN B 1 205 ? -9.195 13.867 22.359 1 90.31 205 GLN B C 1
ATOM 3349 O O . GLN B 1 205 ? -10.148 14.445 22.891 1 90.31 205 GLN B O 1
ATOM 3354 N N . SER B 1 206 ? -8.117 14.438 21.984 1 87.25 206 SER B N 1
ATOM 3355 C CA . SER B 1 206 ? -7.969 15.883 22.125 1 87.25 206 SER B CA 1
ATOM 3356 C C . SER B 1 206 ? -9.016 16.625 21.297 1 87.25 206 SER B C 1
ATOM 3358 O O . SER B 1 206 ? -9.609 17.594 21.781 1 87.25 206 SER B O 1
ATOM 3360 N N . ASP B 1 207 ? -9.219 16.219 20.109 1 87.81 207 ASP B N 1
ATOM 3361 C CA . ASP B 1 207 ? -10.203 16.844 19.234 1 87.81 207 ASP B CA 1
ATOM 3362 C C . ASP B 1 207 ? -11.609 16.719 19.812 1 87.81 207 ASP B C 1
ATOM 3364 O O . ASP B 1 207 ? -12.406 17.656 19.734 1 87.81 207 ASP B O 1
ATOM 3368 N N . ARG B 1 208 ? -11.945 15.602 20.344 1 89 208 ARG B N 1
ATOM 3369 C CA . ARG B 1 208 ? -13.273 15.367 20.922 1 89 208 ARG B CA 1
ATOM 3370 C C . ARG B 1 208 ? -13.492 16.219 22.156 1 89 208 ARG B C 1
ATOM 3372 O O . ARG B 1 208 ? -14.594 16.734 22.391 1 89 208 ARG B O 1
ATOM 3379 N N . GLU B 1 209 ? -12.461 16.312 22.984 1 87.56 209 GLU B N 1
ATOM 3380 C CA . GLU B 1 209 ? -12.547 17.156 24.172 1 87.56 209 GLU B CA 1
ATOM 3381 C C . GLU B 1 209 ? -12.742 18.625 23.781 1 87.56 209 GLU B C 1
ATOM 3383 O O . GLU B 1 209 ? -13.508 19.344 24.422 1 87.56 209 GLU B O 1
ATOM 3388 N N . ALA B 1 210 ? -12.125 19 22.75 1 87.56 210 ALA B N 1
ATOM 3389 C CA . ALA B 1 210 ? -12.25 20.359 22.281 1 87.56 210 ALA B CA 1
ATOM 3390 C C . ALA B 1 210 ? -13.656 20.641 21.734 1 87.56 210 ALA B C 1
ATOM 3392 O O . ALA B 1 210 ? -14.188 21.734 21.906 1 87.56 210 ALA B O 1
ATOM 3393 N N . ARG B 1 211 ? -14.273 19.703 21.125 1 85.69 211 ARG B N 1
ATOM 3394 C CA . ARG B 1 211 ? -15.617 19.828 20.578 1 85.69 211 ARG B CA 1
ATOM 3395 C C . ARG B 1 211 ? -16.656 19.891 21.688 1 85.69 211 ARG B C 1
ATOM 3397 O O . ARG B 1 211 ? -17.672 20.578 21.547 1 85.69 211 ARG B O 1
ATOM 3404 N N . LYS B 1 212 ? -16.422 19.156 22.734 1 84.31 212 LYS B N 1
ATOM 3405 C CA . LYS B 1 212 ? -17.344 19.156 23.859 1 84.31 212 LYS B CA 1
ATOM 3406 C C . LYS B 1 212 ? -17.266 20.469 24.641 1 84.31 212 LYS B C 1
ATOM 3408 O O . LYS B 1 212 ? -18.25 20.906 25.234 1 84.31 212 LYS B O 1
ATOM 3413 N N . ALA B 1 213 ? -16.094 21.016 24.734 1 84.31 213 ALA B N 1
ATOM 3414 C CA . ALA B 1 213 ? -15.891 22.266 25.469 1 84.31 213 ALA B CA 1
ATOM 3415 C C . ALA B 1 213 ? -16.531 23.453 24.734 1 84.31 213 ALA B C 1
ATOM 3417 O O . ALA B 1 213 ? -16.734 24.516 25.312 1 84.31 213 ALA B O 1
ATOM 3418 N N . LYS B 1 214 ? -16.922 23.375 23.594 1 76.31 214 LYS B N 1
ATOM 3419 C CA . LYS B 1 214 ? -17.609 24.422 22.859 1 76.31 214 LYS B CA 1
ATOM 3420 C C . LYS B 1 214 ? -19.125 24.25 22.938 1 76.31 214 LYS B C 1
ATOM 3422 O O . LYS B 1 214 ? -19.875 25.234 23 1 76.31 214 LYS B O 1
#